Protein AF-0000000084374862 (afdb_homodimer)

Sequence (402 aa):
MEFCEVDLDEFCYKQFDRTKKSCSYIPYDKDEFLDKVNELIRKKKIKVVPGYAGFCKHIFVENFTEATVETIEINNKNRQLIQTDYISRKDNELPVLIRWISKKDVKDIMKAKYLDLILYSREQIEKENRETKTVPNKKSDCLYSIICIKPQDVDYELPMTPITMLRNTLISEGGSGINLNRDKYLESVKYWRHHVSIIDSMEFCEVDLDEFCYKQFDRTKKSCSYIPYDKDEFLDKVNELIRKKKIKVVPGYAGFCKHIFVENFTEATVETIEINNKNRQLIQTDYISRKDNELPVLIRWISKKDVKDIMKAKYLDLILYSREQIEKENRETKTVPNKKSDCLYSIICIKPQDVDYELPMTPITMLRNTLISEGGSGINLNRDKYLESVKYWRHHVSIIDS

Nearest PDB structures (foldseek):
  2pd0-assembly2_B  TM=9.349E-01  e=2.438E-23  Cryptosporidium parvum
  2pd0-assembly2_D  TM=9.276E-01  e=5.074E-23  Cryptosporidium parvum
  4fbd-assembly1_B  TM=7.693E-01  e=5.701E-20  Toxoplasma gondii
  4fbd-assembly1_A  TM=6.769E-01  e=9.698E-21  Toxoplasma gondii
  2pd0-assembly2_B  TM=9.347E-01  e=4.847E-23  Cryptosporidium parvum

Organism: NCBI:txid208452

pLDDT: mean 94.21, std 5.05, range [64.62, 98.62]

InterPro domains:
  IPR021610 Protein of unknown function DUF3228 [PF11539] (7-198)
  IPR021610 Protein of unknown function DUF3228 [PTHR38666] (2-198)

Secondary structure (DSSP, 8-state):
---S--EE-GGGGGGG-TT--SS----S-HHHHHHHHHHHHHTT--EEEE-SSTTEEEEEEE--S-PBPSEEE--TTTGGG-EEEEE-SSTTSPPEEEEEEEGGGSTTPPBPSEEEEEEEEHHHHHHHHHHHT---SS---SSEEEEEEEEESSSSPPPPPHHHHHHHT-GGGTS--PPP-HHHHHHHHHHHTSEEEEE--/---S--EE-GGGGGGG-TT--SS----S-HHHHHHHHHHHHHTT--EEEE-SSTTEEEEEEE--S-PBPSEEE--TTTGGG-EEEEE-SSTTSPPEEEEEEEGGGSTTPPBPSEEEEEEEEHHHHHHHHHHHT---SS---SSEEEEEEEEESSSSPPPPPHHHHHHHT-GGGTS--PPP-HHHHHHHHHHHTSEEEEE--

Radius of gyration: 23.87 Å; Cα contacts (8 Å, |Δi|>4): 761; chains: 2; bounding box: 44×72×42 Å

Structure (mmCIF, N/CA/C/O backbone):
data_AF-0000000084374862-model_v1
#
loop_
_entity.id
_entity.type
_entity.pdbx_description
1 polymer 'Uncharacterized protein'
#
loop_
_atom_site.group_PDB
_atom_site.id
_atom_site.type_symbol
_atom_site.label_atom_id
_atom_site.label_alt_id
_atom_site.label_comp_id
_atom_site.label_asym_id
_atom_site.label_entity_id
_atom_site.label_seq_id
_atom_site.pdbx_PDB_ins_code
_atom_site.Cartn_x
_atom_site.Cartn_y
_atom_site.Cartn_z
_atom_site.occupancy
_atom_site.B_iso_or_equiv
_atom_site.auth_seq_id
_atom_site.auth_comp_id
_atom_site.auth_asym_id
_atom_site.auth_atom_id
_atom_site.pdbx_PDB_model_num
ATOM 1 N N . MET A 1 1 ? 12.406 29.297 18.453 1 64.94 1 MET A N 1
ATOM 2 C CA . MET A 1 1 ? 11.891 28.938 17.141 1 64.94 1 MET A CA 1
ATOM 3 C C . MET A 1 1 ? 12.742 29.562 16.047 1 64.94 1 MET A C 1
ATOM 5 O O . MET A 1 1 ? 13.07 30.75 16.109 1 64.94 1 MET A O 1
ATOM 9 N N . GLU A 1 2 ? 13.219 28.578 14.984 1 76.88 2 GLU A N 1
ATOM 10 C CA . GLU A 1 2 ? 14.234 29.016 14.031 1 76.88 2 GLU A CA 1
ATOM 11 C C . GLU A 1 2 ? 13.609 29.781 12.875 1 76.88 2 GLU A C 1
ATOM 13 O O . GLU A 1 2 ? 14.32 30.297 12.008 1 76.88 2 GLU A O 1
ATOM 18 N N . PHE A 1 3 ? 12.25 29.891 12.898 1 82.94 3 PHE A N 1
ATOM 19 C CA . PHE A 1 3 ? 11.617 30.625 11.805 1 82.94 3 PHE A CA 1
ATOM 20 C C . PHE A 1 3 ? 10.555 31.578 12.344 1 82.94 3 PHE A C 1
ATOM 22 O O . PHE A 1 3 ? 9.938 31.312 13.375 1 82.94 3 PHE A O 1
ATOM 29 N N . CYS A 1 4 ? 10.32 32.75 11.578 1 89.81 4 CYS A N 1
ATOM 30 C CA . CYS A 1 4 ? 9.375 33.781 12.016 1 89.81 4 CYS A CA 1
ATOM 31 C C . CYS A 1 4 ? 8.117 33.75 11.156 1 89.81 4 CYS A C 1
ATOM 33 O O . CYS A 1 4 ? 7.121 34.406 11.5 1 89.81 4 CYS A O 1
ATOM 35 N N . GLU A 1 5 ? 8.203 33.062 10.117 1 95.62 5 GLU A N 1
ATOM 36 C CA . GLU A 1 5 ? 7.074 32.906 9.211 1 95.62 5 GLU A CA 1
ATOM 37 C C . GLU A 1 5 ? 7.195 31.641 8.383 1 95.62 5 GLU A C 1
ATOM 39 O O . GLU A 1 5 ? 8.289 31.078 8.25 1 95.62 5 GLU A O 1
ATOM 44 N N . VAL A 1 6 ? 6.094 31.234 7.898 1 97.81 6 VAL A N 1
ATOM 45 C CA . VAL A 1 6 ? 6.062 30.094 7.004 1 97.81 6 VAL A CA 1
ATOM 46 C C . VAL A 1 6 ? 5.258 30.422 5.75 1 97.81 6 VAL A C 1
ATOM 48 O O . VAL A 1 6 ? 4.543 31.438 5.719 1 97.81 6 VAL A O 1
ATOM 51 N N . ASP A 1 7 ? 5.449 29.656 4.762 1 97 7 ASP A N 1
ATOM 52 C CA . ASP A 1 7 ? 4.609 29.75 3.572 1 97 7 ASP A CA 1
ATOM 53 C C . ASP A 1 7 ? 3.85 28.438 3.34 1 97 7 ASP A C 1
ATOM 55 O O . ASP A 1 7 ? 3.945 27.516 4.141 1 97 7 ASP A O 1
ATOM 59 N N . LEU A 1 8 ? 2.996 28.469 2.361 1 96.94 8 LEU A N 1
ATOM 60 C CA . LEU A 1 8 ? 2.193 27.328 1.971 1 96.94 8 LEU A CA 1
ATOM 61 C C . LEU A 1 8 ? 2.697 26.719 0.661 1 96.94 8 LEU A C 1
ATOM 63 O O . LEU A 1 8 ? 2.705 27.406 -0.371 1 96.94 8 LEU A O 1
ATOM 67 N N . ASP A 1 9 ? 3.145 25.453 0.748 1 96.31 9 ASP A N 1
ATOM 68 C CA . ASP A 1 9 ? 3.602 24.797 -0.466 1 96.31 9 ASP A CA 1
ATOM 69 C C . ASP A 1 9 ? 2.43 24.453 -1.384 1 96.31 9 ASP A C 1
ATOM 71 O O . ASP A 1 9 ? 1.33 24.156 -0.912 1 96.31 9 ASP A O 1
ATOM 75 N N . GLU A 1 10 ? 2.697 24.375 -2.658 1 93.44 10 GLU A N 1
ATOM 76 C CA . GLU A 1 10 ? 1.657 24.109 -3.645 1 93.44 10 GLU A CA 1
ATOM 77 C C . GLU A 1 10 ? 1.028 22.734 -3.414 1 93.44 10 GLU A C 1
ATOM 79 O O . GLU A 1 10 ? -0.148 22.516 -3.719 1 93.44 10 GLU A O 1
ATOM 84 N N . PHE A 1 11 ? 1.778 21.828 -2.912 1 92.12 11 PHE A N 1
ATOM 85 C CA . PHE A 1 11 ? 1.28 20.5 -2.596 1 92.12 11 PHE A CA 1
ATOM 86 C C . PHE A 1 11 ? 0.091 20.578 -1.646 1 92.12 11 PHE A C 1
ATOM 88 O O . PHE A 1 11 ? -0.811 19.734 -1.702 1 92.12 11 PHE A O 1
ATOM 95 N N . CYS A 1 12 ? 0.037 21.578 -0.885 1 94.62 12 CYS A N 1
ATOM 96 C CA . CYS A 1 12 ? -0.975 21.734 0.154 1 94.62 12 CYS A CA 1
ATOM 97 C C . CYS A 1 12 ? -2.223 22.406 -0.397 1 94.62 12 CYS A C 1
ATOM 99 O O . CYS A 1 12 ? -3.275 22.406 0.246 1 94.62 12 CYS A O 1
ATOM 101 N N . TYR A 1 13 ? -2.146 22.953 -1.588 1 94.38 13 TYR A N 1
ATOM 102 C CA . TYR A 1 13 ? -3.244 23.75 -2.133 1 94.38 13 TYR A CA 1
ATOM 103 C C . TYR A 1 13 ? -4.492 22.891 -2.314 1 94.38 13 TYR A C 1
ATOM 105 O O . TYR A 1 13 ? -5.617 23.391 -2.182 1 94.38 13 TYR A O 1
ATOM 113 N N . LYS A 1 14 ? -4.25 21.656 -2.559 1 92.19 14 LYS A N 1
ATOM 114 C CA . LYS A 1 14 ? -5.363 20.75 -2.832 1 92.19 14 LYS A CA 1
ATOM 115 C C . LYS A 1 14 ? -6.297 20.656 -1.629 1 92.19 14 LYS A C 1
ATOM 117 O O . LYS A 1 14 ? -7.496 20.422 -1.785 1 92.19 14 LYS A O 1
ATOM 122 N N . GLN A 1 15 ? -5.828 20.906 -0.464 1 94.62 15 GLN A N 1
ATOM 123 C CA . GLN A 1 15 ? -6.648 20.797 0.737 1 94.62 15 GLN A CA 1
ATOM 124 C C . GLN A 1 15 ? -7.617 21.969 0.853 1 94.62 15 GLN A C 1
ATOM 126 O O . GLN A 1 15 ? -8.547 21.938 1.665 1 94.62 15 GLN A O 1
ATOM 131 N N . PHE A 1 16 ? -7.445 22.969 0.039 1 95.69 16 PHE A N 1
ATOM 132 C CA . PHE A 1 16 ? -8.328 24.141 0.059 1 95.69 16 PHE A CA 1
ATOM 133 C C . PHE A 1 16 ? -9.258 24.125 -1.144 1 95.69 16 PHE A C 1
ATOM 135 O O . PHE A 1 16 ? -9.93 25.125 -1.424 1 95.69 16 PHE A O 1
ATOM 142 N N . ASP A 1 17 ? -9.242 23.047 -1.861 1 91.81 17 ASP A N 1
ATOM 143 C CA . ASP A 1 17 ? -10.102 22.828 -3.018 1 91.81 17 ASP A CA 1
ATOM 144 C C . ASP A 1 17 ? -11.102 21.703 -2.74 1 91.81 17 ASP A C 1
ATOM 146 O O . ASP A 1 17 ? -10.742 20.531 -2.734 1 91.81 17 ASP A O 1
ATOM 150 N N . ARG A 1 18 ? -12.305 22 -2.674 1 85.81 18 ARG A N 1
ATOM 151 C CA . ARG A 1 18 ? -13.352 21.062 -2.277 1 85.81 18 ARG A CA 1
ATOM 152 C C . ARG A 1 18 ? -13.555 19.984 -3.34 1 85.81 18 ARG A C 1
ATOM 154 O O . ARG A 1 18 ? -14.117 18.922 -3.057 1 85.81 18 ARG A O 1
ATOM 161 N N . THR A 1 19 ? -13.109 20.234 -4.496 1 83.25 19 THR A N 1
ATOM 162 C CA . THR A 1 19 ? -13.344 19.312 -5.602 1 83.25 19 THR A CA 1
ATOM 163 C C . THR A 1 19 ? -12.328 18.172 -5.578 1 83.25 19 THR A C 1
ATOM 165 O O . THR A 1 19 ? -12.5 17.172 -6.273 1 83.25 19 THR A O 1
ATOM 168 N N . LYS A 1 20 ? -11.312 18.359 -4.762 1 79.75 20 LYS A N 1
ATOM 169 C CA . LYS A 1 20 ? -10.281 17.328 -4.688 1 79.75 20 LYS A CA 1
ATOM 170 C C . LYS A 1 20 ? -10.688 16.219 -3.719 1 79.75 20 LYS A C 1
ATOM 172 O O . LYS A 1 20 ? -10.945 16.484 -2.543 1 79.75 20 LYS A O 1
ATOM 177 N N . LYS A 1 21 ? -10.789 15.055 -4.176 1 74.38 21 LYS A N 1
ATOM 178 C CA . LYS A 1 21 ? -11.344 13.938 -3.422 1 74.38 21 LYS A CA 1
ATOM 179 C C . LYS A 1 21 ? -10.234 13.07 -2.828 1 74.38 21 LYS A C 1
ATOM 181 O O . LYS A 1 21 ? -10.492 11.977 -2.334 1 74.38 21 LYS A O 1
ATOM 186 N N . SER A 1 22 ? -9.047 13.5 -2.799 1 78.06 22 SER A N 1
ATOM 187 C CA . SER A 1 22 ? -7.934 12.656 -2.365 1 78.06 22 SER A CA 1
ATOM 188 C C . SER A 1 22 ? -7.418 13.086 -0.998 1 78.06 22 SER A C 1
ATOM 190 O O . SER A 1 22 ? -6.441 12.531 -0.494 1 78.06 22 SER A O 1
ATOM 192 N N . CYS A 1 23 ? -8.07 14.109 -0.415 1 82.81 23 CYS A N 1
ATOM 193 C CA . CYS A 1 23 ? -7.602 14.602 0.873 1 82.81 23 CYS A CA 1
ATOM 194 C C . CYS A 1 23 ? -8.727 15.289 1.638 1 82.81 23 CYS A C 1
ATOM 196 O O . CYS A 1 23 ? -9.805 15.508 1.094 1 82.81 23 CYS A O 1
ATOM 198 N N . SER A 1 24 ? -8.422 15.586 2.904 1 85.25 24 SER A N 1
ATOM 199 C CA . SER A 1 24 ? -9.367 16.328 3.729 1 85.25 24 SER A CA 1
ATOM 200 C C . SER A 1 24 ? -9.445 17.797 3.291 1 85.25 24 SER A C 1
ATOM 202 O O . SER A 1 24 ? -8.422 18.422 3 1 85.25 24 SER A O 1
ATOM 204 N N . TYR A 1 25 ? -10.609 18.25 3.295 1 92.12 25 TYR A N 1
ATOM 205 C CA . TYR A 1 25 ? -10.852 19.641 2.9 1 92.12 25 TYR A CA 1
ATOM 206 C C . TYR A 1 25 ? -10.742 20.578 4.102 1 92.12 25 TYR A C 1
ATOM 208 O O . TYR A 1 25 ? -11.297 20.281 5.168 1 92.12 25 TYR A O 1
ATOM 216 N N . ILE A 1 26 ? -10 21.641 3.928 1 95.69 26 ILE A N 1
ATOM 217 C CA . ILE A 1 26 ? -9.93 22.719 4.898 1 95.69 26 ILE A CA 1
ATOM 218 C C . ILE A 1 26 ? -10.844 23.875 4.461 1 95.69 26 ILE A C 1
ATOM 220 O O . ILE A 1 26 ? -10.523 24.609 3.525 1 95.69 26 ILE A O 1
ATOM 224 N N . PRO A 1 27 ? -12 23.969 5.184 1 95.31 27 PRO A N 1
ATOM 225 C CA . PRO A 1 27 ? -12.953 25 4.801 1 95.31 27 PRO A CA 1
ATOM 226 C C . PRO A 1 27 ? -12.5 26.406 5.219 1 95.31 27 PRO A C 1
ATOM 228 O O . PRO A 1 27 ? -13.086 27 6.129 1 95.31 27 PRO A O 1
ATOM 231 N N . TYR A 1 28 ? -11.539 26.922 4.523 1 97 28 TYR A N 1
ATOM 232 C CA . TYR A 1 28 ? -10.953 28.219 4.781 1 97 28 TYR A CA 1
ATOM 233 C C . TYR A 1 28 ? -10.266 28.766 3.533 1 97 28 TYR A C 1
ATOM 235 O O . TYR A 1 28 ? -9.852 28 2.664 1 97 28 TYR A O 1
ATOM 243 N N . ASP A 1 29 ? -10.281 30.062 3.391 1 97.25 29 ASP A N 1
ATOM 244 C CA . ASP A 1 29 ? -9.492 30.625 2.309 1 97.25 29 ASP A CA 1
ATOM 245 C C . ASP A 1 29 ? -8 30.375 2.527 1 97.25 29 ASP A C 1
ATOM 247 O O . ASP A 1 29 ? -7.484 30.594 3.629 1 97.25 29 ASP A O 1
ATOM 251 N N . LYS A 1 30 ? -7.305 29.984 1.504 1 96.5 30 LYS A N 1
ATOM 252 C CA . LYS A 1 30 ? -5.91 29.578 1.594 1 96.5 30 LYS A CA 1
ATOM 253 C C . LYS A 1 30 ? -5.027 30.719 2.084 1 96.5 30 LYS A C 1
ATOM 255 O O . LYS A 1 30 ? -4.156 30.516 2.934 1 96.5 30 LYS A O 1
ATOM 260 N N . ASP A 1 31 ? -5.172 31.922 1.526 1 97 31 ASP A N 1
ATOM 261 C CA . ASP A 1 31 ? -4.348 33.094 1.89 1 97 31 ASP A CA 1
ATOM 262 C C . ASP A 1 31 ? -4.664 33.562 3.307 1 97 31 ASP A C 1
ATOM 264 O O . ASP A 1 31 ? -3.754 33.875 4.074 1 97 31 ASP A O 1
ATOM 268 N N . GLU A 1 32 ? -5.93 33.594 3.617 1 98.25 32 GLU A N 1
ATOM 269 C CA . GLU A 1 32 ? -6.336 33.969 4.969 1 98.25 32 GLU A CA 1
ATOM 270 C C . GLU A 1 32 ? -5.812 32.969 6 1 98.25 32 GLU A C 1
ATOM 272 O O . GLU A 1 32 ? -5.465 33.375 7.117 1 98.25 32 GLU A O 1
ATOM 277 N N . PHE A 1 33 ? -5.855 31.703 5.602 1 98.56 33 PHE A N 1
ATOM 278 C CA . PHE A 1 33 ? -5.32 30.656 6.469 1 98.56 33 PHE A CA 1
ATOM 279 C C . PHE A 1 33 ? -3.861 30.922 6.809 1 98.56 33 PHE A C 1
ATOM 281 O O . PHE A 1 33 ? -3.479 30.922 7.98 1 98.56 33 PHE A O 1
ATOM 288 N N . LEU A 1 34 ? -3.094 31.172 5.766 1 98.06 34 LEU A N 1
ATOM 289 C CA . LEU A 1 34 ? -1.668 31.438 5.941 1 98.06 34 LEU A CA 1
ATOM 290 C C . LEU A 1 34 ? -1.436 32.656 6.797 1 98.06 34 LEU A C 1
ATOM 292 O O . LEU A 1 34 ? -0.56 32.688 7.664 1 98.06 34 LEU A O 1
ATOM 296 N N . ASP A 1 35 ? -2.18 33.688 6.582 1 98.12 35 ASP A N 1
ATOM 297 C CA . ASP A 1 35 ? -2.078 34.906 7.379 1 98.12 35 ASP A CA 1
ATOM 298 C C . ASP A 1 35 ? -2.33 34.625 8.859 1 98.12 35 ASP A C 1
ATOM 300 O O . ASP A 1 35 ? -1.593 35.125 9.719 1 98.12 35 ASP A O 1
ATOM 304 N N . LYS A 1 36 ? -3.363 33.875 9.078 1 98.38 36 LYS A N 1
ATOM 305 C CA . LYS A 1 36 ? -3.717 33.5 10.445 1 98.38 36 LYS A CA 1
ATOM 306 C C . LYS A 1 36 ? -2.607 32.688 11.109 1 98.38 36 LYS A C 1
ATOM 308 O O . LYS A 1 36 ? -2.258 32.938 12.266 1 98.38 36 LYS A O 1
ATOM 313 N N . VAL A 1 37 ? -2.074 31.719 10.367 1 98.38 37 VAL A N 1
ATOM 314 C CA . VAL A 1 37 ? -0.989 30.906 10.898 1 98.38 37 VAL A CA 1
ATOM 315 C C . VAL A 1 37 ? 0.201 31.781 11.258 1 98.38 37 VAL A C 1
ATOM 317 O O . VAL A 1 37 ? 0.756 31.672 12.352 1 98.38 37 VAL A O 1
ATOM 320 N N . ASN A 1 38 ? 0.582 32.688 10.406 1 98.19 38 ASN A N 1
ATOM 321 C CA . ASN A 1 38 ? 1.73 33.531 10.648 1 98.19 38 ASN A CA 1
ATOM 322 C C . ASN A 1 38 ? 1.463 34.531 11.789 1 98.19 38 ASN A C 1
ATOM 324 O O . ASN A 1 38 ? 2.377 34.875 12.531 1 98.19 38 ASN A O 1
ATOM 328 N N . GLU A 1 39 ? 0.253 34.969 11.906 1 98.12 39 GLU A N 1
ATOM 329 C CA . GLU A 1 39 ? -0.117 35.75 13.07 1 98.12 39 GLU A CA 1
ATOM 330 C C . GLU A 1 39 ? 0.112 35 14.367 1 98.12 39 GLU A C 1
ATOM 332 O O . GLU A 1 39 ? 0.687 35.531 15.32 1 98.12 39 GLU A O 1
ATOM 337 N N . LEU A 1 40 ? -0.341 33.75 14.359 1 97.75 40 LEU A N 1
ATOM 338 C CA . LEU A 1 40 ? -0.161 32.906 15.539 1 97.75 40 LEU A CA 1
ATOM 339 C C . LEU A 1 40 ? 1.32 32.719 15.836 1 97.75 40 LEU A C 1
ATOM 341 O O . LEU A 1 40 ? 1.725 32.656 17 1 97.75 40 LEU A O 1
ATOM 345 N N . ILE A 1 41 ? 2.082 32.531 14.781 1 96.94 41 ILE A N 1
ATOM 346 C CA . ILE A 1 41 ? 3.525 32.375 14.938 1 96.94 41 ILE A CA 1
ATOM 347 C C . ILE A 1 41 ? 4.102 33.625 15.594 1 96.94 41 ILE A C 1
ATOM 349 O O . ILE A 1 41 ? 4.852 33.562 16.562 1 96.94 41 ILE A O 1
ATOM 353 N N . ARG A 1 42 ? 3.746 34.812 15.109 1 96.19 42 ARG A N 1
ATOM 354 C CA . ARG A 1 42 ? 4.254 36.094 15.633 1 96.19 42 ARG A CA 1
ATOM 355 C C . ARG A 1 42 ? 3.865 36.25 17.094 1 96.19 42 ARG A C 1
ATOM 357 O O . ARG A 1 42 ? 4.637 36.812 17.891 1 96.19 42 ARG A O 1
ATOM 364 N N . LYS A 1 43 ? 2.748 35.781 17.422 1 95.94 43 LYS A N 1
ATOM 365 C CA . LYS A 1 43 ? 2.232 35.938 18.781 1 95.94 43 LYS A CA 1
ATOM 366 C C . LYS A 1 43 ? 2.738 34.812 19.688 1 95.94 43 LYS A C 1
ATOM 368 O O . LYS A 1 43 ? 2.381 34.75 20.875 1 95.94 43 LYS A O 1
ATOM 373 N N . LYS A 1 44 ? 3.479 33.875 19.156 1 93.69 44 LYS A N 1
ATOM 374 C CA . LYS A 1 44 ? 4.051 32.75 19.891 1 93.69 44 LYS A CA 1
ATOM 375 C C . LYS A 1 44 ? 2.957 31.859 20.484 1 93.69 44 LYS A C 1
ATOM 377 O O . LYS A 1 44 ? 3.076 31.391 21.609 1 93.69 44 LYS A O 1
ATOM 382 N N . LYS A 1 45 ? 1.887 31.734 19.75 1 94.12 45 LYS A N 1
ATOM 383 C CA . LYS A 1 45 ? 0.76 30.906 20.156 1 94.12 45 LYS A CA 1
ATOM 384 C C . LYS A 1 45 ? 0.744 29.594 19.375 1 94.12 45 LYS A C 1
ATOM 386 O O . LYS A 1 45 ? -0.306 29.172 18.891 1 94.12 45 LYS A O 1
ATOM 391 N N . ILE A 1 46 ? 1.939 29.047 19.125 1 95.44 46 ILE A N 1
ATOM 392 C CA . ILE A 1 46 ? 2.082 27.766 18.422 1 95.44 46 ILE A CA 1
ATOM 393 C C . ILE A 1 46 ? 2.965 26.828 19.234 1 95.44 46 ILE A C 1
ATOM 395 O O . ILE A 1 46 ? 3.74 27.266 20.078 1 95.44 46 ILE A O 1
ATOM 399 N N . LYS A 1 47 ? 2.812 25.609 19.016 1 96.06 47 LYS A N 1
ATOM 400 C CA . LYS A 1 47 ? 3.697 24.547 19.5 1 96.06 47 LYS A CA 1
ATOM 401 C C . LYS A 1 47 ? 4.461 23.906 18.344 1 96.06 47 LYS A C 1
ATOM 403 O O . LYS A 1 47 ? 3.852 23.359 17.422 1 96.06 47 LYS A O 1
ATOM 408 N N . VAL A 1 48 ? 5.797 24 18.391 1 96.56 48 VAL A N 1
ATOM 409 C CA . VAL A 1 48 ? 6.633 23.422 17.328 1 96.56 48 VAL A CA 1
ATOM 410 C C . VAL A 1 48 ? 7.332 22.172 17.859 1 96.56 48 VAL A C 1
ATOM 412 O O . VAL A 1 48 ? 7.934 22.188 18.938 1 96.56 48 VAL A O 1
ATOM 415 N N . VAL A 1 49 ? 7.215 21.109 17.156 1 97.19 49 VAL A N 1
ATOM 416 C CA . VAL A 1 49 ? 7.883 19.875 17.547 1 97.19 49 VAL A CA 1
ATOM 417 C C . VAL A 1 49 ? 8.594 19.281 16.328 1 97.19 49 VAL A C 1
ATOM 419 O O . VAL A 1 49 ? 8.172 19.484 15.188 1 97.19 49 VAL A O 1
ATOM 422 N N . PRO A 1 50 ? 9.711 18.578 16.609 1 97.06 50 PRO A N 1
ATOM 423 C CA . PRO A 1 50 ? 10.375 17.891 15.492 1 97.06 50 PRO A CA 1
ATOM 424 C C . PRO A 1 50 ? 9.508 16.781 14.883 1 97.06 50 PRO A C 1
ATOM 426 O O . PRO A 1 50 ? 8.734 16.141 15.594 1 97.06 50 PRO A O 1
ATOM 429 N N . GLY A 1 51 ? 9.672 16.578 13.539 1 96.5 51 GLY A N 1
ATOM 430 C CA . GLY A 1 51 ? 8.961 15.523 12.844 1 96.5 51 GLY A CA 1
ATOM 431 C C . GLY A 1 51 ? 9.773 14.25 12.703 1 96.5 51 GLY A C 1
ATOM 432 O O . GLY A 1 51 ? 10.656 13.977 13.516 1 96.5 51 GLY A O 1
ATOM 433 N N . TYR A 1 52 ? 9.391 13.438 11.758 1 94.62 52 TYR A N 1
ATOM 434 C CA . TYR A 1 52 ? 9.945 12.102 11.602 1 94.62 52 TYR A CA 1
ATOM 435 C C . TYR A 1 52 ? 11.352 12.156 11.016 1 94.62 52 TYR A C 1
ATOM 437 O O . TYR A 1 52 ? 12.07 11.156 11.016 1 94.62 52 TYR A O 1
ATOM 445 N N . ALA A 1 53 ? 11.742 13.32 10.523 1 95.56 53 ALA A N 1
ATOM 446 C CA . ALA A 1 53 ? 13.062 13.562 9.945 1 95.56 53 ALA A CA 1
ATOM 447 C C . ALA A 1 53 ? 13.555 14.969 10.273 1 95.56 53 ALA A C 1
ATOM 449 O O . ALA A 1 53 ? 12.766 15.836 10.648 1 95.56 53 ALA A O 1
ATOM 450 N N . GLY A 1 54 ? 14.828 15.266 10.062 1 95.62 54 GLY A N 1
ATOM 451 C CA . GLY A 1 54 ? 15.438 16.547 10.406 1 95.62 54 GLY A CA 1
ATOM 452 C C . GLY A 1 54 ? 14.812 17.703 9.664 1 95.62 54 GLY A C 1
ATOM 453 O O . GLY A 1 54 ? 14.703 18.812 10.219 1 95.62 54 GLY A O 1
ATOM 454 N N . PHE A 1 55 ? 14.383 17.453 8.484 1 97.88 55 PHE A N 1
ATOM 455 C CA . PHE A 1 55 ? 13.836 18.516 7.656 1 97.88 55 PHE A CA 1
ATOM 456 C C . PHE A 1 55 ? 12.367 18.766 7.977 1 97.88 55 PHE A C 1
ATOM 458 O O . PHE A 1 55 ? 11.773 19.734 7.5 1 97.88 55 PHE A O 1
ATOM 465 N N . CYS A 1 56 ? 11.75 17.906 8.742 1 97.81 56 CYS A N 1
ATOM 466 C CA . CYS A 1 56 ? 10.32 17.938 9 1 97.81 56 CYS A CA 1
ATOM 467 C C . CYS A 1 56 ? 10.023 18.516 10.375 1 97.81 56 CYS A C 1
ATOM 469 O O . CYS A 1 56 ? 10.672 18.172 11.359 1 97.81 56 CYS A O 1
ATOM 471 N N . LYS A 1 57 ? 9.047 19.422 10.43 1 98 57 LYS A N 1
ATOM 472 C CA . LYS A 1 57 ? 8.531 19.984 11.68 1 98 57 LYS A CA 1
ATOM 473 C C . LYS A 1 57 ? 7.004 19.938 11.703 1 98 57 LYS A C 1
ATOM 475 O O . LYS A 1 57 ? 6.359 19.875 10.656 1 98 57 LYS A O 1
ATOM 480 N N . HIS A 1 58 ? 6.477 19.938 12.891 1 98.38 58 HIS A N 1
ATOM 481 C CA . HIS A 1 58 ? 5.043 20.094 13.109 1 98.38 58 HIS A CA 1
ATOM 482 C C . HIS A 1 58 ? 4.742 21.359 13.891 1 98.38 58 HIS A C 1
ATOM 484 O O . HIS A 1 58 ? 5.438 21.688 14.859 1 98.38 58 HIS A O 1
ATOM 490 N N . ILE A 1 59 ? 3.762 22.094 13.461 1 98.25 59 ILE A N 1
ATOM 491 C CA . ILE A 1 59 ? 3.148 23.141 14.266 1 98.25 59 ILE A CA 1
ATOM 492 C C . ILE A 1 59 ? 1.734 22.734 14.664 1 98.25 59 ILE A C 1
ATOM 494 O O . ILE A 1 59 ? 0.921 22.375 13.812 1 98.25 59 ILE A O 1
ATOM 498 N N . PHE A 1 60 ?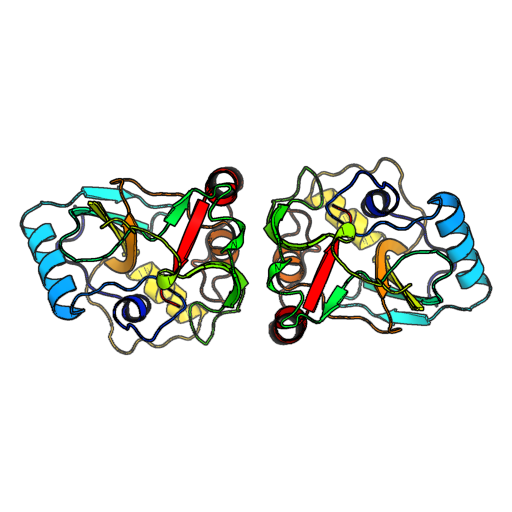 1.528 22.766 15.953 1 98.5 60 PHE A N 1
ATOM 499 C CA . PHE A 1 60 ? 0.17 22.547 16.438 1 98.5 60 PHE A CA 1
ATOM 500 C C . PHE A 1 60 ? -0.487 23.859 16.828 1 98.5 60 PHE A C 1
ATOM 502 O O . PHE A 1 60 ? 0.093 24.641 17.578 1 98.5 60 PHE A O 1
ATOM 509 N N . VAL A 1 61 ? -1.651 24.078 16.297 1 98.38 61 VAL A N 1
ATOM 510 C CA . VAL A 1 61 ? -2.459 25.234 16.672 1 98.38 61 VAL A CA 1
ATOM 511 C C . VAL A 1 61 ? -3.887 24.797 16.984 1 98.38 61 VAL A C 1
ATOM 513 O O . VAL A 1 61 ? -4.332 23.734 16.516 1 98.38 61 VAL A O 1
ATOM 516 N N . GLU A 1 62 ? -4.559 25.609 17.781 1 98.31 62 GLU A N 1
ATOM 517 C CA . GLU A 1 62 ? -5.992 25.375 17.938 1 98.31 62 GLU A CA 1
ATOM 518 C C . GLU A 1 62 ? -6.723 25.578 16.609 1 98.31 62 GLU A C 1
ATOM 520 O O . GLU A 1 62 ? -6.414 26.5 15.859 1 98.31 62 GLU A O 1
ATOM 525 N N . ASN A 1 63 ? -7.637 24.688 16.359 1 98.56 63 ASN A N 1
ATOM 526 C CA . ASN A 1 63 ? -8.367 24.75 15.102 1 98.56 63 ASN A CA 1
ATOM 527 C C . ASN A 1 63 ? -9.211 26.016 15.008 1 98.56 63 ASN A C 1
ATOM 529 O O . ASN A 1 63 ? -10.219 26.156 15.703 1 98.56 63 ASN A O 1
ATOM 533 N N . PHE A 1 64 ? -8.852 26.906 14.109 1 98.56 64 PHE A N 1
ATOM 534 C CA . PHE A 1 64 ? -9.586 28.141 13.914 1 98.56 64 PHE A CA 1
ATOM 535 C C . PHE A 1 64 ? -10.469 28.062 12.672 1 98.56 64 PHE A C 1
ATOM 537 O O . PHE A 1 64 ? -11.039 29.078 12.242 1 98.56 64 PHE A O 1
ATOM 544 N N . THR A 1 65 ? -10.562 26.938 12.039 1 98.19 65 THR A N 1
ATOM 545 C CA . THR A 1 65 ? -11.406 26.656 10.883 1 98.19 65 THR A CA 1
ATOM 546 C C . THR A 1 65 ? -12.586 25.766 11.273 1 98.19 65 THR A C 1
ATOM 548 O O . THR A 1 65 ? -12.773 25.469 12.453 1 98.19 65 THR A O 1
ATOM 551 N N . GLU A 1 66 ? -13.367 25.344 10.25 1 96.5 66 GLU A N 1
ATOM 552 C CA . GLU A 1 66 ? -14.461 24.406 10.477 1 96.5 66 GLU A CA 1
ATOM 553 C C . GLU A 1 66 ? -14.07 22.984 10.094 1 96.5 66 GLU A C 1
ATOM 555 O O . GLU A 1 66 ? -14.93 22.125 9.898 1 96.5 66 GLU A O 1
ATOM 560 N N . ALA A 1 67 ? -12.711 22.781 10 1 96.81 67 ALA A N 1
ATOM 561 C CA . ALA A 1 67 ? -12.234 21.453 9.594 1 96.81 67 ALA A CA 1
ATOM 562 C C . ALA A 1 67 ? -12.633 20.391 10.609 1 96.81 67 ALA A C 1
ATOM 564 O O . ALA A 1 67 ? -12.578 20.625 11.82 1 96.81 67 ALA A O 1
ATOM 565 N N . THR A 1 68 ? -13.07 19.281 10.117 1 96.12 68 THR A N 1
ATOM 566 C CA . THR A 1 68 ? -13.43 18.156 10.953 1 96.12 68 THR A CA 1
ATOM 567 C C . THR A 1 68 ? -12.289 17.141 11.008 1 96.12 68 THR A C 1
ATOM 569 O O . THR A 1 68 ? -11.367 17.188 10.188 1 96.12 68 THR A O 1
ATOM 572 N N . VAL A 1 69 ? -12.391 16.266 12.023 1 96.25 69 VAL A N 1
ATOM 573 C CA . VAL A 1 69 ? -11.367 15.234 12.172 1 96.25 69 VAL A CA 1
ATOM 574 C C . VAL A 1 69 ? -11.258 14.43 10.883 1 96.25 69 VAL A C 1
ATOM 576 O O . VAL A 1 69 ? -12.258 14.188 10.203 1 96.25 69 VAL A O 1
ATOM 579 N N . GLU A 1 70 ? -10.07 14.023 10.594 1 94.81 70 GLU A N 1
ATOM 580 C CA . GLU A 1 70 ? -9.852 13.336 9.32 1 94.81 70 GLU A CA 1
ATOM 581 C C . GLU A 1 70 ? -9.695 11.836 9.523 1 94.81 70 GLU A C 1
ATOM 583 O O . GLU A 1 70 ? -9.391 11.102 8.586 1 94.81 70 GLU A O 1
ATOM 588 N N . THR A 1 71 ? -9.781 11.383 10.734 1 95.75 71 THR A N 1
ATOM 589 C CA . THR A 1 71 ? -9.625 9.969 11.07 1 95.75 71 THR A CA 1
ATOM 590 C C . THR A 1 71 ? -10.641 9.555 12.133 1 95.75 71 THR A C 1
ATOM 592 O O . THR A 1 71 ? -10.938 10.32 13.055 1 95.75 71 THR A O 1
ATOM 595 N N . ILE A 1 72 ? -11.156 8.422 12.016 1 95.44 72 ILE A N 1
ATOM 596 C CA . ILE A 1 72 ? -12.062 7.879 13.023 1 95.44 72 ILE A CA 1
ATOM 597 C C . ILE A 1 72 ? -11.672 6.434 13.344 1 95.44 72 ILE A C 1
ATOM 599 O O . ILE A 1 72 ? -11.008 5.773 12.547 1 95.44 72 ILE A O 1
ATOM 603 N N . GLU A 1 73 ? -11.992 5.98 14.523 1 96.25 73 GLU A N 1
ATOM 604 C CA . GLU A 1 73 ? -11.789 4.582 14.891 1 96.25 73 GLU A CA 1
ATOM 605 C C . GLU A 1 73 ? -12.734 3.664 14.125 1 96.25 73 GLU A C 1
ATOM 607 O O . GLU A 1 73 ? -13.898 3.994 13.93 1 96.25 73 GLU A O 1
ATOM 612 N N . ILE A 1 74 ? -12.203 2.574 13.711 1 97.06 74 ILE A N 1
ATOM 613 C CA . ILE A 1 74 ? -13.023 1.565 13.047 1 97.06 74 ILE A CA 1
ATOM 614 C C . ILE A 1 74 ? -13.82 0.784 14.094 1 97.06 74 ILE A C 1
ATOM 616 O O . ILE A 1 74 ? -13.281 0.389 15.125 1 97.06 74 ILE A O 1
ATOM 620 N N . ASN A 1 75 ? -15.047 0.615 13.859 1 94.75 75 ASN A N 1
ATOM 621 C CA . ASN A 1 75 ? -15.922 -0.193 14.703 1 94.75 75 ASN A CA 1
ATOM 622 C C . ASN A 1 75 ? -16.953 -0.959 13.883 1 94.75 75 ASN A C 1
ATOM 624 O O . ASN A 1 75 ? -16.922 -0.909 12.648 1 94.75 75 ASN A O 1
ATOM 628 N N . ASN A 1 76 ? -17.797 -1.681 14.531 1 92.44 76 ASN A N 1
ATOM 629 C CA . ASN A 1 76 ? -18.75 -2.553 13.852 1 92.44 76 ASN A CA 1
ATOM 630 C C . ASN A 1 76 ? -19.766 -1.75 13.047 1 92.44 76 ASN A C 1
ATOM 632 O O . ASN A 1 76 ? -20.328 -2.252 12.07 1 92.44 76 ASN A O 1
ATOM 636 N N . LYS A 1 77 ? -20 -0.535 13.375 1 91.62 77 LYS A N 1
ATOM 637 C CA . LYS A 1 77 ? -21.031 0.284 12.742 1 91.62 77 LYS A CA 1
ATOM 638 C C . LYS A 1 77 ? -20.516 0.932 11.461 1 91.62 77 LYS A C 1
ATOM 640 O O . LYS A 1 77 ? -21.281 1.265 10.57 1 91.62 77 LYS A O 1
ATOM 645 N N . ASN A 1 78 ? -19.141 1.091 11.398 1 94.62 78 ASN A N 1
ATOM 646 C CA . ASN A 1 78 ? -18.672 1.872 10.258 1 94.62 78 ASN A CA 1
ATOM 647 C C . ASN A 1 78 ? -17.75 1.053 9.359 1 94.62 78 ASN A C 1
ATOM 649 O O . ASN A 1 78 ? -17.422 1.474 8.25 1 94.62 78 ASN A O 1
ATOM 653 N N . ARG A 1 79 ? -17.438 -0.126 9.805 1 94.56 79 ARG A N 1
ATOM 654 C CA . ARG A 1 79 ? -16.547 -0.987 9.039 1 94.56 79 ARG A CA 1
ATOM 655 C C . ARG A 1 79 ? -17.078 -1.211 7.625 1 94.56 79 ARG A C 1
ATOM 657 O O . ARG A 1 79 ? -16.297 -1.257 6.668 1 94.56 79 ARG A O 1
ATOM 664 N N . GLN A 1 80 ? -18.359 -1.285 7.488 1 92.81 80 GLN A N 1
ATOM 665 C CA . GLN A 1 80 ? -19 -1.606 6.215 1 92.81 80 GLN A CA 1
ATOM 666 C C . GLN A 1 80 ? -19 -0.395 5.289 1 92.81 80 GLN A C 1
ATOM 668 O O . GLN A 1 80 ? -19.312 -0.519 4.102 1 92.81 80 GLN A O 1
ATOM 673 N N . LEU A 1 81 ? -18.672 0.771 5.82 1 95.38 81 LEU A N 1
ATOM 674 C CA . LEU A 1 81 ? -18.688 1.999 5.035 1 95.38 81 LEU A CA 1
ATOM 675 C C . LEU A 1 81 ? -17.344 2.254 4.379 1 95.38 81 LEU A C 1
ATOM 677 O O . LEU A 1 81 ? -17.203 3.174 3.568 1 95.38 81 LEU A O 1
ATOM 681 N N . ILE A 1 82 ? -16.359 1.427 4.727 1 96.75 82 ILE A N 1
ATOM 682 C CA . ILE A 1 82 ? -15 1.629 4.234 1 96.75 82 ILE A CA 1
ATOM 683 C C . ILE A 1 82 ? -14.953 1.372 2.73 1 96.75 82 ILE A C 1
ATOM 685 O O . ILE A 1 82 ? -15.453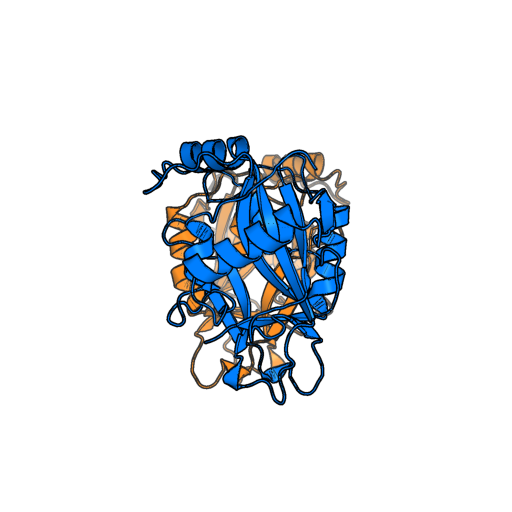 0.354 2.252 1 96.75 82 ILE A O 1
ATOM 689 N N . GLN A 1 83 ? -14.383 2.348 2.037 1 95.25 83 GLN A N 1
ATOM 690 C CA . GLN A 1 83 ? -14.148 2.26 0.599 1 95.25 83 GLN A CA 1
ATOM 691 C C . GLN A 1 83 ? -12.656 2.135 0.29 1 95.25 83 GLN A C 1
ATOM 693 O O . GLN A 1 83 ? -11.82 2.441 1.136 1 95.25 83 GLN A O 1
ATOM 698 N N . THR A 1 84 ? -12.406 1.598 -0.899 1 96.31 84 THR A N 1
ATOM 699 C CA . THR A 1 84 ? -11.016 1.458 -1.326 1 96.31 84 THR A CA 1
ATOM 700 C C . THR A 1 84 ? -10.867 1.847 -2.793 1 96.31 84 THR A C 1
ATOM 702 O O . THR A 1 84 ? -11.797 1.692 -3.584 1 96.31 84 THR A O 1
ATOM 705 N N . ASP A 1 85 ? -9.719 2.391 -3.104 1 95.56 85 ASP A N 1
ATOM 706 C CA . ASP A 1 85 ? -9.336 2.662 -4.484 1 95.56 85 ASP A CA 1
ATOM 707 C C . ASP A 1 85 ? -7.84 2.949 -4.59 1 95.56 85 ASP A C 1
ATOM 709 O O . ASP A 1 85 ? -7.145 3.043 -3.572 1 95.56 85 ASP A O 1
ATOM 713 N N . TYR A 1 86 ? -7.375 2.92 -5.777 1 96.88 86 TYR A N 1
ATOM 714 C CA . TYR A 1 86 ? -6.02 3.387 -6.055 1 96.88 86 TYR A CA 1
ATOM 715 C C . TYR A 1 86 ? -6.012 4.875 -6.379 1 96.88 86 TYR A C 1
ATOM 717 O O . TYR A 1 86 ? -6.562 5.297 -7.398 1 96.88 86 TYR A O 1
ATOM 725 N N . ILE A 1 87 ? -5.344 5.652 -5.5 1 93.56 87 ILE A N 1
ATOM 726 C CA . ILE A 1 87 ? -5.406 7.105 -5.613 1 93.56 87 ILE A CA 1
ATOM 727 C C . ILE A 1 87 ? -3.994 7.688 -5.562 1 93.56 87 ILE A C 1
ATOM 729 O O . ILE A 1 87 ? -3.154 7.23 -4.781 1 93.56 87 ILE A O 1
ATOM 733 N N . SER A 1 88 ? -3.707 8.664 -6.418 1 92.62 88 SER A N 1
ATOM 734 C CA . SER A 1 88 ? -2.477 9.445 -6.352 1 92.62 88 SER A CA 1
ATOM 735 C C . SER A 1 88 ? -2.674 10.727 -5.543 1 92.62 88 SER A C 1
ATOM 737 O O . SER A 1 88 ? -3.764 11.305 -5.543 1 92.62 88 SER A O 1
ATOM 739 N N . ARG A 1 89 ? -1.613 11.094 -4.836 1 86.81 89 ARG A N 1
ATOM 740 C CA . ARG A 1 89 ? -1.71 12.383 -4.156 1 86.81 89 ARG A CA 1
ATOM 741 C C . ARG A 1 89 ? -1.577 13.539 -5.148 1 86.81 89 ARG A C 1
ATOM 743 O O . ARG A 1 89 ? -2.221 14.578 -4.988 1 86.81 89 ARG A O 1
ATOM 750 N N . LYS A 1 90 ? -0.684 13.305 -6.113 1 84.56 90 LYS A N 1
ATOM 751 C CA . LYS A 1 90 ? -0.481 14.195 -7.25 1 84.56 90 LYS A CA 1
ATOM 752 C C . LYS A 1 90 ? -0.516 13.422 -8.562 1 84.56 90 LYS A C 1
ATOM 754 O O . LYS A 1 90 ? -0.313 12.211 -8.586 1 84.56 90 LYS A O 1
ATOM 759 N N . ASP A 1 91 ? -0.685 14.141 -9.672 1 81.38 91 ASP A N 1
ATOM 760 C CA . ASP A 1 91 ? -0.868 13.516 -10.977 1 81.38 91 ASP A CA 1
ATOM 761 C C . ASP A 1 91 ? 0.354 12.688 -11.359 1 81.38 91 ASP A C 1
ATOM 763 O O . ASP A 1 91 ? 0.222 11.633 -11.992 1 81.38 91 ASP A O 1
ATOM 767 N N . ASN A 1 92 ? 1.47 13.07 -10.945 1 84.88 92 ASN A N 1
ATOM 768 C CA . ASN A 1 92 ? 2.689 12.398 -11.383 1 84.88 92 ASN A CA 1
ATOM 769 C C . ASN A 1 92 ? 3.143 11.344 -10.375 1 84.88 92 ASN A C 1
ATOM 771 O O . ASN A 1 92 ? 4.172 10.695 -10.57 1 84.88 92 ASN A O 1
ATOM 775 N N . GLU A 1 93 ? 2.379 11.18 -9.359 1 90.5 93 GLU A N 1
ATOM 776 C CA . GLU A 1 93 ? 2.721 10.18 -8.359 1 90.5 93 GLU A CA 1
ATOM 777 C C . GLU A 1 93 ? 1.978 8.867 -8.617 1 90.5 93 GLU A C 1
ATOM 779 O O . GLU A 1 93 ? 0.875 8.875 -9.164 1 90.5 93 GLU A O 1
ATOM 784 N N . LEU A 1 94 ? 2.604 7.785 -8.211 1 94.81 94 LEU A N 1
ATOM 785 C CA . LEU A 1 94 ? 1.998 6.465 -8.359 1 94.81 94 LEU A CA 1
ATOM 786 C C . LEU A 1 94 ? 0.754 6.336 -7.488 1 94.81 94 LEU A C 1
ATOM 788 O O . LEU A 1 94 ? 0.766 6.734 -6.32 1 94.81 94 LEU A O 1
ATOM 792 N N . PRO A 1 95 ? -0.351 5.863 -8.141 1 96.38 95 PRO A N 1
ATOM 793 C CA . PRO A 1 95 ? -1.514 5.57 -7.297 1 96.38 95 PRO A CA 1
ATOM 794 C C . PRO A 1 95 ? -1.267 4.418 -6.332 1 96.38 95 PRO A C 1
ATOM 796 O O . PRO A 1 95 ? -0.591 3.445 -6.684 1 96.38 95 PRO A O 1
ATOM 799 N N . VAL A 1 96 ? -1.703 4.523 -5.141 1 96.81 96 VAL A N 1
ATOM 800 C CA . VAL A 1 96 ? -1.583 3.457 -4.152 1 96.81 96 VAL A CA 1
ATOM 801 C C . VAL A 1 96 ? -2.957 3.139 -3.564 1 96.81 96 VAL A C 1
ATOM 803 O O . VAL A 1 96 ? -3.867 3.969 -3.617 1 96.81 96 VAL A O 1
ATOM 806 N N . LEU A 1 97 ? -3.074 1.943 -3.072 1 97.69 97 LEU A N 1
ATOM 807 C CA . LEU A 1 97 ? -4.324 1.537 -2.441 1 97.69 97 LEU A CA 1
ATOM 808 C C . LEU A 1 97 ? -4.523 2.266 -1.116 1 97.69 97 LEU A C 1
ATOM 810 O O . LEU A 1 97 ? -3.652 2.23 -0.245 1 97.69 97 LEU A O 1
ATOM 814 N N . ILE A 1 98 ? -5.609 2.904 -1.021 1 96.38 98 ILE A N 1
ATOM 815 C CA . ILE A 1 98 ? -5.973 3.504 0.259 1 96.38 98 ILE A CA 1
ATOM 816 C C . ILE A 1 98 ? -7.395 3.102 0.634 1 96.38 98 ILE A C 1
ATOM 818 O O . ILE A 1 98 ? -8.133 2.561 -0.194 1 96.38 98 ILE A O 1
ATOM 822 N N . ARG A 1 99 ? -7.711 3.293 1.869 1 97.12 99 ARG A N 1
ATOM 823 C CA . ARG A 1 99 ? -9.078 3.105 2.34 1 97.12 99 ARG A CA 1
ATOM 824 C C . ARG A 1 99 ? -9.57 4.336 3.094 1 97.12 99 ARG A C 1
ATOM 826 O O . ARG A 1 99 ? -8.781 5.051 3.715 1 97.12 99 ARG A O 1
ATOM 833 N N . TRP A 1 100 ? -10.844 4.609 2.959 1 96.12 100 TRP A N 1
ATOM 834 C CA . TRP A 1 100 ? -11.438 5.766 3.621 1 96.12 100 TRP A CA 1
ATOM 835 C C . TRP A 1 100 ? -12.93 5.559 3.836 1 96.12 100 TRP A C 1
ATOM 837 O O . TRP A 1 100 ? -13.508 4.59 3.342 1 96.12 100 TRP A O 1
ATOM 847 N N . ILE A 1 101 ? -13.5 6.348 4.672 1 95.62 101 ILE A N 1
ATOM 848 C CA . ILE A 1 101 ? -14.945 6.531 4.762 1 95.62 101 ILE A CA 1
ATOM 849 C C . ILE A 1 101 ? -15.32 7.926 4.258 1 95.62 101 ILE A C 1
ATOM 851 O O . ILE A 1 101 ? -14.664 8.914 4.602 1 95.62 101 ILE A O 1
ATOM 855 N N . SER A 1 102 ? -16.281 7.953 3.404 1 93.81 102 SER A N 1
ATOM 856 C CA . SER A 1 102 ? -16.75 9.25 2.922 1 93.81 102 SER A CA 1
ATOM 857 C C . SER A 1 102 ? -17.344 10.078 4.055 1 93.81 102 SER A C 1
ATOM 859 O O . SER A 1 102 ? -18.141 9.578 4.848 1 93.81 102 SER A O 1
ATOM 861 N N . LYS A 1 103 ? -16.938 11.297 4.008 1 92.62 103 LYS A N 1
ATOM 862 C CA . LYS A 1 103 ? -17.422 12.195 5.055 1 92.62 103 LYS A CA 1
ATOM 863 C C . LYS A 1 103 ? -18.938 12.219 5.113 1 92.62 103 LYS A C 1
ATOM 865 O O . LYS A 1 103 ? -19.531 12.281 6.195 1 92.62 103 LYS A O 1
ATOM 870 N N . LYS A 1 104 ? -19.594 12.125 3.992 1 91.06 104 LYS A N 1
ATOM 871 C CA . LYS A 1 104 ? -21.047 12.188 3.908 1 91.06 104 LYS A CA 1
ATOM 872 C C . LYS A 1 104 ? -21.688 11 4.621 1 91.06 104 LYS A C 1
ATOM 874 O O . LYS A 1 104 ? -22.859 11.055 5 1 91.06 104 LYS A O 1
ATOM 879 N N . ASP A 1 105 ? -20.938 9.945 4.824 1 93.25 105 ASP A N 1
ATOM 880 C CA . ASP A 1 105 ? -21.484 8.719 5.402 1 93.25 105 ASP A CA 1
ATOM 881 C C . ASP A 1 105 ? -21.234 8.664 6.91 1 93.25 105 ASP A C 1
ATOM 883 O O . ASP A 1 105 ? -21.688 7.742 7.586 1 93.25 105 ASP A O 1
ATOM 887 N N . VAL A 1 106 ? -20.406 9.523 7.41 1 92.62 106 VAL A N 1
ATOM 888 C CA . VAL A 1 106 ? -20.109 9.578 8.836 1 92.62 106 VAL A CA 1
ATOM 889 C C . VAL A 1 106 ? -21.156 10.445 9.547 1 92.62 106 VAL A C 1
ATOM 891 O O . VAL A 1 106 ? -21.281 11.633 9.234 1 92.62 106 VAL A O 1
ATOM 894 N N . LYS A 1 107 ? -21.781 9.688 10.531 1 87.38 107 LYS A N 1
ATOM 895 C CA . LYS A 1 107 ? -22.781 10.422 11.305 1 87.38 107 LYS A CA 1
ATOM 896 C C . LYS A 1 107 ? -22.125 11.258 12.398 1 87.38 107 LYS A C 1
ATOM 898 O O . LYS A 1 107 ? -21.219 10.781 13.094 1 87.38 107 LYS A O 1
ATOM 903 N N . ASP A 1 108 ? -22.422 12.492 12.555 1 88.31 108 ASP A N 1
ATOM 904 C CA . ASP A 1 108 ? -22 13.375 13.641 1 88.31 108 ASP A CA 1
ATOM 905 C C . ASP A 1 108 ? -20.484 13.586 13.625 1 88.31 108 ASP A C 1
ATOM 907 O O . ASP A 1 108 ? -19.828 13.438 14.656 1 88.31 108 ASP A O 1
ATOM 911 N N . ILE A 1 109 ? -19.953 13.844 12.539 1 90.88 109 ILE A N 1
ATOM 912 C CA . ILE A 1 109 ? -18.531 14.109 12.461 1 90.88 109 ILE A CA 1
ATOM 913 C C . ILE A 1 109 ? -18.172 15.336 13.297 1 90.88 109 ILE A C 1
ATOM 915 O O . ILE A 1 109 ? -18.859 16.359 13.234 1 90.88 109 ILE A O 1
ATOM 919 N N . MET A 1 110 ? -17.156 15.211 14.086 1 93.44 110 MET A N 1
ATOM 920 C CA . MET A 1 110 ? -16.797 16.234 15.047 1 93.44 110 MET A CA 1
ATOM 921 C C . MET A 1 110 ? -15.805 17.234 14.438 1 93.44 110 MET A C 1
ATOM 923 O O . MET A 1 110 ? -14.906 16.844 13.688 1 93.44 110 MET A O 1
ATOM 927 N N . LYS A 1 111 ? -16.016 18.484 14.844 1 97.06 111 LYS A N 1
ATOM 928 C CA . LYS A 1 111 ? -14.992 19.484 14.539 1 97.06 111 LYS A CA 1
ATOM 929 C C . LYS A 1 111 ? -13.672 19.141 15.227 1 97.06 111 LYS A C 1
ATOM 931 O O . LYS A 1 111 ? -13.648 18.734 16.391 1 97.06 111 LYS A O 1
ATOM 936 N N . ALA A 1 112 ? -12.562 19.297 14.445 1 98.06 112 ALA A N 1
ATOM 937 C CA . ALA A 1 112 ? -11.25 19 15.023 1 98.06 112 ALA A CA 1
ATOM 938 C C . ALA A 1 112 ? -10.891 20.031 16.094 1 98.06 112 ALA A C 1
ATOM 940 O O . ALA A 1 112 ? -11.25 21.203 15.984 1 98.06 112 ALA A O 1
ATOM 941 N N . LYS A 1 113 ? -10.156 19.641 17.094 1 98.44 113 LYS A N 1
ATOM 942 C CA . LYS A 1 113 ? -9.695 20.547 18.141 1 98.44 113 LYS A CA 1
ATOM 943 C C . LYS A 1 113 ? -8.406 21.25 17.719 1 98.44 113 LYS A C 1
ATOM 945 O O . LYS A 1 113 ? -8.18 22.406 18.094 1 98.44 113 LYS A O 1
ATOM 950 N N . TYR A 1 114 ? -7.609 20.531 16.984 1 98.56 114 TYR A N 1
ATOM 951 C CA . TYR A 1 114 ? -6.301 21.062 16.609 1 98.56 114 TYR A CA 1
ATOM 952 C C . TYR A 1 114 ? -6.062 20.891 15.109 1 98.56 114 TYR A C 1
ATOM 954 O O . TYR A 1 114 ? -6.727 20.078 14.461 1 98.56 114 TYR A O 1
ATOM 962 N N . LEU A 1 115 ? -5.207 21.672 14.594 1 98.56 115 LEU A N 1
ATOM 963 C CA . LEU A 1 115 ? -4.586 21.469 13.289 1 98.56 115 LEU A CA 1
ATOM 964 C C . LEU A 1 115 ? -3.104 21.141 13.438 1 98.56 115 LEU A C 1
ATOM 966 O O . LEU A 1 115 ? -2.359 21.875 14.086 1 98.56 115 LEU A O 1
ATOM 970 N N . ASP A 1 116 ? -2.758 20 12.961 1 98.62 116 ASP A N 1
ATOM 971 C CA . ASP A 1 116 ? -1.349 19.641 12.82 1 98.62 116 ASP A CA 1
ATOM 972 C C . ASP A 1 116 ? -0.799 20.125 11.477 1 98.62 116 ASP A C 1
ATOM 974 O O . ASP A 1 116 ? -1.108 19.562 10.43 1 98.62 116 ASP A O 1
ATOM 978 N N . LEU A 1 117 ? -0.013 21.188 11.484 1 98.62 117 LEU A N 1
ATOM 979 C CA . LEU A 1 117 ? 0.645 21.703 10.281 1 98.62 117 LEU A CA 1
ATOM 980 C C . LEU A 1 117 ? 1.995 21.016 10.078 1 98.62 117 LEU A C 1
ATOM 982 O O . LEU A 1 117 ? 2.91 21.188 10.891 1 98.62 117 LEU A O 1
ATOM 986 N N . ILE A 1 118 ? 2.084 20.281 9.016 1 98.31 118 ILE A N 1
ATOM 987 C CA . ILE A 1 118 ? 3.324 19.578 8.703 1 98.31 118 ILE A CA 1
ATOM 988 C C . ILE A 1 118 ? 4.191 20.438 7.789 1 98.31 118 ILE A C 1
ATOM 990 O O . ILE A 1 118 ? 3.752 20.844 6.711 1 98.31 118 ILE A O 1
ATOM 994 N N . LEU A 1 119 ? 5.402 20.656 8.227 1 98.44 119 LEU A N 1
ATOM 995 C CA . LEU A 1 119 ? 6.312 21.531 7.496 1 98.44 119 LEU A CA 1
ATOM 996 C C . LEU A 1 119 ? 7.512 20.75 6.973 1 98.44 119 LEU A C 1
ATOM 998 O O . LEU A 1 119 ? 7.977 19.797 7.625 1 98.44 119 LEU A O 1
ATOM 1002 N N . TYR A 1 120 ? 7.938 21.125 5.797 1 97.88 120 TYR A N 1
ATOM 1003 C CA . TYR A 1 120 ? 9.234 20.719 5.277 1 97.88 120 TYR A CA 1
ATOM 1004 C C . TYR A 1 120 ? 10.172 21.906 5.117 1 97.88 120 TYR A C 1
ATOM 1006 O O . TYR A 1 120 ? 9.719 23.016 4.824 1 97.88 120 TYR A O 1
ATOM 1014 N N . SER A 1 121 ? 11.461 21.688 5.348 1 97.44 121 SER A N 1
ATOM 1015 C CA . SER A 1 121 ? 12.453 22.719 5.074 1 97.44 121 SER A CA 1
ATOM 1016 C C . SER A 1 121 ? 12.5 23.062 3.586 1 97.44 121 SER A C 1
ATOM 1018 O O . SER A 1 121 ? 12.172 22.219 2.744 1 97.44 121 SER A O 1
ATOM 1020 N N . ARG A 1 122 ? 12.906 24.25 3.336 1 96.88 122 ARG A N 1
ATOM 1021 C CA . ARG A 1 122 ? 13.102 24.688 1.959 1 96.88 122 ARG A CA 1
ATOM 1022 C C . ARG A 1 122 ? 14.047 23.75 1.21 1 96.88 122 ARG A C 1
ATOM 1024 O O . ARG A 1 122 ? 13.781 23.391 0.062 1 96.88 122 ARG A O 1
ATOM 1031 N N . GLU A 1 123 ? 15.086 23.359 1.876 1 96.56 123 GLU A N 1
ATOM 1032 C CA . GLU A 1 123 ? 16.078 22.484 1.266 1 96.56 123 GLU A CA 1
ATOM 1033 C C . GLU A 1 123 ? 15.461 21.172 0.827 1 96.56 123 GLU A C 1
ATOM 1035 O O . GLU A 1 123 ? 15.727 20.688 -0.277 1 96.56 123 GLU A O 1
ATOM 1040 N N . GLN A 1 124 ? 14.664 20.625 1.677 1 97.19 124 GLN A N 1
ATOM 1041 C CA . GLN A 1 124 ? 14.016 19.344 1.357 1 97.19 124 GLN A CA 1
ATOM 1042 C C . GLN A 1 124 ? 13.039 19.516 0.196 1 97.19 124 GLN A C 1
ATOM 1044 O O . GLN A 1 124 ? 12.992 18.656 -0.697 1 97.19 124 GLN A O 1
ATOM 1049 N N . ILE A 1 125 ? 12.242 20.531 0.203 1 96.88 125 ILE A N 1
ATOM 1050 C CA . ILE A 1 125 ? 11.281 20.781 -0.863 1 96.88 125 ILE A CA 1
ATOM 1051 C C . ILE A 1 125 ? 12.008 20.938 -2.195 1 96.88 125 ILE A C 1
ATOM 1053 O O . ILE A 1 125 ? 11.602 20.359 -3.205 1 96.88 125 ILE A O 1
ATOM 1057 N N . GLU A 1 126 ? 13.078 21.656 -2.164 1 96.19 126 GLU A N 1
ATOM 1058 C CA . GLU A 1 126 ? 13.875 21.844 -3.373 1 96.19 126 GLU A CA 1
ATOM 1059 C C . GLU A 1 126 ? 14.469 20.531 -3.855 1 96.19 126 GLU A C 1
ATOM 1061 O O . GLU A 1 126 ? 14.5 20.25 -5.059 1 96.19 126 GLU A O 1
ATOM 1066 N N . LYS A 1 127 ? 14.93 19.766 -2.916 1 96.19 127 LYS A N 1
ATOM 1067 C CA . LYS A 1 127 ? 15.469 18.438 -3.242 1 96.19 127 LYS A CA 1
ATOM 1068 C C . LYS A 1 127 ? 14.414 17.562 -3.916 1 96.19 127 LYS A C 1
ATOM 1070 O O . LYS A 1 127 ? 14.68 16.953 -4.949 1 96.19 127 LYS A O 1
ATOM 1075 N N . GLU A 1 128 ? 13.164 17.453 -3.295 1 94.94 128 GLU A N 1
ATOM 1076 C CA . GLU A 1 128 ? 12.078 16.656 -3.861 1 94.94 128 GLU A CA 1
ATOM 1077 C C . GLU A 1 128 ? 11.688 17.172 -5.242 1 94.94 128 GLU A C 1
ATOM 1079 O O . GLU A 1 128 ? 11.43 16.375 -6.152 1 94.94 128 GLU A O 1
ATOM 1084 N N . ASN A 1 129 ? 11.672 18.453 -5.387 1 94.75 129 ASN A N 1
ATOM 1085 C CA . ASN A 1 129 ? 11.352 19.031 -6.684 1 94.75 129 ASN A CA 1
ATOM 1086 C C . ASN A 1 129 ? 12.367 18.641 -7.746 1 94.75 129 ASN A C 1
ATOM 1088 O O . ASN A 1 129 ? 12 18.312 -8.875 1 94.75 129 ASN A O 1
ATOM 1092 N N . ARG A 1 130 ? 13.602 18.719 -7.406 1 95.06 130 ARG A N 1
ATOM 1093 C CA . ARG A 1 130 ? 14.656 18.328 -8.336 1 95.06 130 ARG A CA 1
ATOM 1094 C C . ARG A 1 130 ? 14.531 16.875 -8.742 1 95.06 130 ARG A C 1
ATOM 1096 O O . ARG A 1 130 ? 14.57 16.547 -9.93 1 95.06 130 ARG A O 1
ATOM 1103 N N . GLU A 1 131 ? 14.305 16.016 -7.781 1 93.12 131 GLU A N 1
ATOM 1104 C CA . GLU A 1 131 ? 14.258 14.578 -8.016 1 93.12 131 GLU A CA 1
ATOM 1105 C C . GLU A 1 131 ? 13.039 14.188 -8.836 1 93.12 131 GLU A C 1
ATOM 1107 O O . GLU A 1 131 ? 13.062 13.195 -9.57 1 93.12 131 GLU A O 1
ATOM 1112 N N . THR A 1 132 ? 11.953 14.93 -8.672 1 92.44 132 THR A N 1
ATOM 1113 C CA . THR A 1 132 ? 10.719 14.625 -9.398 1 92.44 132 THR A CA 1
ATOM 1114 C C . THR A 1 132 ? 10.602 15.492 -10.648 1 92.44 132 THR A C 1
ATOM 1116 O O . THR A 1 132 ? 9.594 15.438 -11.352 1 92.44 132 THR A O 1
ATOM 1119 N N . LYS A 1 133 ? 11.586 16.375 -10.93 1 92 133 LYS A N 1
ATOM 1120 C CA . LYS A 1 133 ? 11.578 17.297 -12.055 1 92 133 LYS A CA 1
ATOM 1121 C C . LYS A 1 133 ? 10.344 18.203 -12.023 1 92 133 LYS A C 1
ATOM 1123 O O . LYS A 1 133 ? 9.727 18.453 -13.062 1 92 133 LYS A O 1
ATOM 1128 N N . THR A 1 134 ? 9.992 18.578 -10.828 1 91.62 134 THR A N 1
ATOM 1129 C CA . THR A 1 134 ? 8.875 19.5 -10.633 1 91.62 134 THR A CA 1
ATOM 1130 C C . THR A 1 134 ? 9.367 20.938 -10.531 1 91.62 134 THR A C 1
ATOM 1132 O O . THR A 1 134 ? 10.32 21.219 -9.812 1 91.62 134 THR A O 1
ATOM 1135 N N . VAL A 1 135 ? 8.695 21.812 -11.289 1 91.56 135 VAL A N 1
ATOM 1136 C CA . VAL A 1 135 ? 9.008 23.234 -11.219 1 91.56 135 VAL A CA 1
ATOM 1137 C C . VAL A 1 135 ? 7.887 23.984 -10.5 1 91.56 135 VAL A C 1
ATOM 1139 O O . VAL A 1 135 ? 6.781 24.109 -11.039 1 91.56 135 VAL A O 1
ATOM 1142 N N . PRO A 1 136 ? 8.203 24.422 -9.367 1 92.19 136 PRO A N 1
ATOM 1143 C CA . PRO A 1 136 ? 7.145 25.141 -8.656 1 92.19 136 PRO A CA 1
ATOM 1144 C C . PRO A 1 136 ? 6.754 26.453 -9.344 1 92.19 136 PRO A C 1
ATOM 1146 O O . PRO A 1 136 ? 7.59 27.078 -9.984 1 92.19 136 PRO A O 1
ATOM 1149 N N . ASN A 1 137 ? 5.508 26.797 -9.25 1 90.75 137 ASN A N 1
ATOM 1150 C CA . ASN A 1 137 ? 5.039 28.062 -9.789 1 90.75 137 ASN A CA 1
ATOM 1151 C C . ASN A 1 137 ? 5.602 29.25 -9.008 1 90.75 137 ASN A C 1
ATOM 1153 O O . ASN A 1 137 ? 5.879 30.297 -9.578 1 90.75 137 ASN A O 1
ATOM 1157 N N . LYS A 1 138 ? 5.703 29.062 -7.719 1 86.75 138 LYS A N 1
ATOM 1158 C CA . LYS A 1 138 ? 6.207 30.109 -6.832 1 86.75 138 LYS A CA 1
ATOM 1159 C C . LYS A 1 138 ? 7.285 29.562 -5.898 1 86.75 138 LYS A C 1
ATOM 1161 O O . LYS A 1 138 ? 7.074 28.562 -5.219 1 86.75 138 LYS A O 1
ATOM 1166 N N . LYS A 1 139 ? 8.383 30.219 -5.926 1 86.62 139 LYS A N 1
ATOM 1167 C CA . LYS A 1 139 ? 9.445 29.828 -4.996 1 86.62 139 LYS A CA 1
ATOM 1168 C C . LYS A 1 139 ? 9.266 30.516 -3.646 1 86.62 139 LYS A C 1
ATOM 1170 O O . LYS A 1 139 ? 9.023 31.734 -3.588 1 86.62 139 LYS A O 1
ATOM 1175 N N . SER A 1 140 ? 9.391 29.734 -2.67 1 89.19 140 SER A N 1
ATOM 1176 C CA . SER A 1 140 ? 9.234 30.281 -1.321 1 89.19 140 SER A CA 1
ATOM 1177 C C . SER A 1 140 ? 10.539 30.875 -0.807 1 89.19 140 SER A C 1
ATOM 1179 O O . SER A 1 140 ? 11.617 30.359 -1.068 1 89.19 140 SER A O 1
ATOM 1181 N N . ASP A 1 141 ? 10.391 31.984 -0.003 1 91.56 141 ASP A N 1
ATOM 1182 C CA . ASP A 1 141 ? 11.547 32.594 0.666 1 91.56 141 ASP A CA 1
ATOM 1183 C C . ASP A 1 141 ? 11.594 32.188 2.137 1 91.56 141 ASP A C 1
ATOM 1185 O O . ASP A 1 141 ? 12.477 32.625 2.877 1 91.56 141 ASP A O 1
ATOM 1189 N N . CYS A 1 142 ? 10.734 31.359 2.535 1 96.5 142 CYS A N 1
ATOM 1190 C CA . CYS A 1 142 ? 10.672 30.938 3.93 1 96.5 142 CYS A CA 1
ATOM 1191 C C . CYS A 1 142 ? 11.578 29.734 4.176 1 96.5 142 CYS A C 1
ATOM 1193 O O . CYS A 1 142 ? 11.836 28.953 3.262 1 96.5 142 CYS A O 1
ATOM 1195 N N . LEU A 1 143 ? 12.055 29.594 5.387 1 97 143 LEU A N 1
ATOM 1196 C CA . LEU A 1 143 ? 12.875 28.453 5.77 1 97 143 LEU A CA 1
ATOM 1197 C C . LEU A 1 143 ? 12.07 27.172 5.738 1 97 143 LEU A C 1
ATOM 1199 O O . LEU A 1 143 ? 12.602 26.094 5.422 1 97 143 LEU A O 1
ATOM 1203 N N . TYR A 1 144 ? 10.797 27.281 6.086 1 97.94 144 TYR A N 1
ATOM 1204 C CA . TYR A 1 144 ? 9.875 26.156 6.102 1 97.94 144 TYR A CA 1
ATOM 1205 C C . TYR A 1 144 ? 8.578 26.5 5.391 1 97.94 144 TYR A C 1
ATOM 1207 O O . TYR A 1 144 ? 8.156 27.656 5.371 1 97.94 144 TYR A O 1
ATOM 1215 N N . SER A 1 145 ? 8.016 25.5 4.82 1 98.19 145 SER A N 1
ATOM 1216 C CA . SER A 1 145 ? 6.703 25.625 4.199 1 98.19 145 SER A CA 1
ATOM 1217 C C . SER A 1 145 ? 5.754 24.531 4.676 1 98.19 145 SER A C 1
ATOM 1219 O O . SER A 1 145 ? 6.176 23.406 4.918 1 98.19 145 SER A O 1
ATOM 1221 N N . ILE A 1 146 ? 4.488 24.891 4.785 1 98.31 146 ILE A N 1
ATOM 1222 C CA . ILE A 1 146 ? 3.457 23.922 5.125 1 98.31 146 ILE A CA 1
ATOM 1223 C C . ILE A 1 146 ? 3.182 23.016 3.92 1 98.31 146 ILE A C 1
ATOM 1225 O O . ILE A 1 146 ? 2.832 23.5 2.842 1 98.31 146 ILE A O 1
ATOM 1229 N N . ILE A 1 147 ? 3.342 21.734 4.176 1 97.12 147 ILE A N 1
ATOM 1230 C CA . ILE A 1 147 ? 3.129 20.828 3.055 1 97.12 147 ILE A CA 1
ATOM 1231 C C . ILE A 1 147 ? 1.818 20.062 3.252 1 97.12 147 ILE A C 1
ATOM 1233 O O . ILE A 1 147 ? 1.287 19.484 2.307 1 97.12 147 ILE A O 1
ATOM 1237 N N . CYS A 1 148 ? 1.289 20 4.457 1 96.94 148 CYS A N 1
ATOM 1238 C CA . CYS A 1 148 ? 0.068 19.266 4.77 1 96.94 148 CYS A CA 1
ATOM 1239 C C . CYS A 1 148 ? -0.563 19.766 6.059 1 96.94 148 CYS A C 1
ATOM 1241 O O . CYS A 1 148 ? 0.143 20.219 6.969 1 96.94 148 CYS A O 1
ATOM 1243 N N . ILE A 1 149 ? -1.829 19.797 6.082 1 97.69 149 ILE A N 1
ATOM 1244 C CA . ILE A 1 149 ? -2.588 20.172 7.266 1 97.69 149 ILE A CA 1
ATOM 1245 C C . ILE A 1 149 ? -3.463 19.016 7.719 1 97.69 149 ILE A C 1
ATOM 1247 O O . ILE A 1 149 ? -4.293 18.516 6.953 1 97.69 149 ILE A O 1
ATOM 1251 N N . LYS A 1 150 ? -3.293 18.578 8.938 1 97.38 150 LYS A N 1
ATOM 1252 C CA . LYS A 1 150 ? -4.059 17.453 9.469 1 97.38 150 LYS A CA 1
ATOM 1253 C C . LYS A 1 150 ? -4.965 17.891 10.617 1 97.38 150 LYS A C 1
ATOM 1255 O O . LYS A 1 150 ? -4.5 18.094 11.734 1 97.38 150 LYS A O 1
ATOM 1260 N N . PRO A 1 151 ? -6.258 18.016 10.328 1 97.38 151 PRO A N 1
ATOM 1261 C CA . PRO A 1 151 ? -7.184 18.25 11.438 1 97.38 151 PRO A CA 1
ATOM 1262 C C . PRO A 1 151 ? -7.328 17.047 12.359 1 97.38 151 PRO A C 1
ATOM 1264 O O . PRO A 1 151 ? -7.625 15.945 11.891 1 97.38 151 PRO A O 1
ATOM 1267 N N . GLN A 1 152 ? -7.113 17.25 13.688 1 97.69 152 GLN A N 1
ATOM 1268 C CA . GLN A 1 152 ? -7.152 16.141 14.641 1 97.69 152 GLN A CA 1
ATOM 1269 C C . GLN A 1 152 ? -7.559 16.625 16.031 1 97.69 152 GLN A C 1
ATOM 1271 O O . GLN A 1 152 ? -7.664 17.828 16.266 1 97.69 152 GLN A O 1
ATOM 1276 N N . ASP A 1 153 ? -7.777 15.633 16.953 1 97.19 153 ASP A N 1
ATOM 1277 C CA . ASP A 1 153 ? -8.305 15.961 18.281 1 97.19 153 ASP A CA 1
ATOM 1278 C C . ASP A 1 153 ? -7.176 16.062 19.297 1 97.19 153 ASP A C 1
ATOM 1280 O O . ASP A 1 153 ? -7.418 16.359 20.469 1 97.19 153 ASP A O 1
ATOM 1284 N N . VAL A 1 154 ? -5.961 15.836 18.875 1 97.44 154 VAL A N 1
ATOM 1285 C CA . VAL A 1 154 ? -4.824 15.852 19.797 1 97.44 154 VAL A CA 1
ATOM 1286 C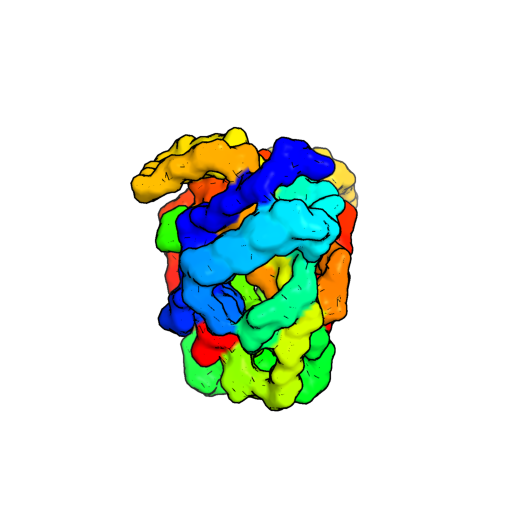 C . VAL A 1 154 ? -3.762 16.828 19.281 1 97.44 154 VAL A C 1
ATOM 1288 O O . VAL A 1 154 ? -3.752 17.188 18.109 1 97.44 154 VAL A O 1
ATOM 1291 N N . ASP A 1 155 ? -2.871 17.25 20.125 1 97.69 155 ASP A N 1
ATOM 1292 C CA . ASP A 1 155 ? -1.843 18.219 19.781 1 97.69 155 ASP A CA 1
ATOM 1293 C C . ASP A 1 155 ? -0.471 17.562 19.672 1 97.69 155 ASP A C 1
ATOM 1295 O O . ASP A 1 155 ? 0.535 18.141 20.094 1 97.69 155 ASP A O 1
ATOM 1299 N N . TYR A 1 156 ? -0.443 16.312 19.25 1 97.62 156 TYR A N 1
ATOM 1300 C CA . TYR A 1 156 ? 0.795 15.594 18.969 1 97.62 156 TYR A CA 1
ATOM 1301 C C . TYR A 1 156 ? 0.695 14.836 17.656 1 97.62 156 TYR A C 1
ATOM 1303 O O . TYR A 1 156 ? -0.396 14.68 17.094 1 97.62 156 TYR A O 1
ATOM 1311 N N . GLU A 1 157 ? 1.812 14.438 17.188 1 97.19 157 GLU A N 1
ATOM 1312 C CA . GLU A 1 157 ? 1.87 13.766 15.891 1 97.19 157 GLU A CA 1
ATOM 1313 C C . GLU A 1 157 ? 1.249 12.375 15.953 1 97.19 157 GLU A C 1
ATOM 1315 O O . GLU A 1 157 ? 1.626 11.562 16.797 1 97.19 157 GLU A O 1
ATOM 1320 N N . LEU A 1 158 ? 0.259 12.125 15.102 1 96.38 158 LEU A N 1
ATOM 1321 C CA . LEU A 1 158 ? -0.294 10.789 14.914 1 96.38 158 LEU A CA 1
ATOM 1322 C C . LEU A 1 158 ? 0.496 10.016 13.867 1 96.38 158 LEU A C 1
ATOM 1324 O O . LEU A 1 158 ? 1.104 10.609 12.977 1 96.38 158 LEU A O 1
ATOM 1328 N N . PRO A 1 159 ? 0.516 8.688 13.969 1 96.12 159 PRO A N 1
ATOM 1329 C CA . PRO A 1 159 ? 1.289 7.898 13 1 96.12 159 PRO A CA 1
ATOM 1330 C C . PRO A 1 159 ? 0.858 8.141 11.562 1 96.12 159 PRO A C 1
ATOM 1332 O O . PRO A 1 159 ? -0.339 8.219 11.273 1 96.12 159 PRO A O 1
ATOM 1335 N N . MET A 1 160 ? 1.833 8.359 10.758 1 95.38 160 MET A N 1
ATOM 1336 C CA . MET A 1 160 ? 1.526 8.414 9.328 1 95.38 160 MET A CA 1
ATOM 1337 C C . MET A 1 160 ? 1.045 7.066 8.82 1 95.38 160 MET A C 1
ATOM 1339 O O . MET A 1 160 ? 1.365 6.027 9.398 1 95.38 160 MET A O 1
ATOM 1343 N N . THR A 1 161 ? 0.289 7.074 7.734 1 96.25 161 THR A N 1
ATOM 1344 C CA . THR A 1 161 ? -0.158 5.797 7.195 1 96.25 161 THR A CA 1
ATOM 1345 C C . THR A 1 161 ? 1.029 4.965 6.715 1 96.25 161 THR A C 1
ATOM 1347 O O . THR A 1 161 ? 1.999 5.508 6.184 1 96.25 161 THR A O 1
ATOM 1350 N N . PRO A 1 162 ? 0.957 3.662 6.793 1 97.31 162 PRO A N 1
ATOM 1351 C CA . PRO A 1 162 ? 2.061 2.809 6.348 1 97.31 162 PRO A CA 1
ATOM 1352 C C . PRO A 1 162 ? 2.43 3.031 4.883 1 97.31 162 PRO A C 1
ATOM 1354 O O . PRO A 1 162 ? 3.615 3.068 4.543 1 97.31 162 PRO A O 1
ATOM 1357 N N . ILE A 1 163 ? 1.46 3.258 4.051 1 96.56 163 ILE A N 1
ATOM 1358 C CA . ILE A 1 163 ? 1.728 3.451 2.629 1 96.56 163 ILE A CA 1
ATOM 1359 C C . ILE A 1 163 ? 2.51 4.746 2.424 1 96.56 163 ILE A C 1
ATOM 1361 O O . ILE A 1 163 ? 3.361 4.828 1.535 1 96.56 163 ILE A O 1
ATOM 1365 N N . THR A 1 164 ? 2.217 5.773 3.207 1 94.25 164 THR A N 1
ATOM 1366 C CA . THR A 1 164 ? 2.977 7.016 3.131 1 94.25 164 THR A CA 1
ATOM 1367 C C . THR A 1 164 ? 4.441 6.773 3.479 1 94.25 164 THR A C 1
ATOM 1369 O O . THR A 1 164 ? 5.34 7.316 2.828 1 94.25 164 THR A O 1
ATOM 1372 N N . MET A 1 165 ? 4.668 5.926 4.461 1 94.81 165 MET A N 1
ATOM 1373 C CA . MET A 1 165 ? 6.035 5.605 4.859 1 94.81 165 MET A CA 1
ATOM 1374 C C . MET A 1 165 ? 6.773 4.879 3.744 1 94.81 165 MET A C 1
ATOM 1376 O O . MET A 1 165 ? 7.949 5.148 3.492 1 94.81 165 MET A O 1
ATOM 1380 N N . LEU A 1 166 ? 6.047 4 3.123 1 93.56 166 LEU A N 1
ATOM 1381 C CA . LEU A 1 166 ? 6.648 3.287 2 1 93.56 166 LEU A CA 1
ATOM 1382 C C . LEU A 1 166 ? 6.945 4.238 0.848 1 93.56 166 LEU A C 1
ATOM 1384 O O . LEU A 1 166 ? 8.039 4.203 0.276 1 93.56 166 LEU A O 1
ATOM 1388 N N . ARG A 1 167 ? 6.035 5.102 0.516 1 92 167 ARG A N 1
ATOM 1389 C CA . ARG A 1 167 ? 6.199 6.066 -0.567 1 92 167 ARG A CA 1
ATOM 1390 C C . ARG A 1 167 ? 7.379 6.992 -0.301 1 92 167 ARG A C 1
ATOM 1392 O O . ARG A 1 167 ? 8.086 7.391 -1.231 1 92 167 ARG A O 1
ATOM 1399 N N . ASN A 1 168 ? 7.566 7.328 0.944 1 92.44 168 ASN A N 1
ATOM 1400 C CA . ASN A 1 168 ? 8.617 8.266 1.313 1 92.44 168 ASN A CA 1
ATOM 1401 C C . ASN A 1 168 ? 10.008 7.719 0.977 1 92.44 168 ASN A C 1
ATOM 1403 O O . ASN A 1 168 ? 10.961 8.484 0.837 1 92.44 168 ASN A O 1
ATOM 1407 N N . THR A 1 169 ? 10.109 6.41 0.828 1 90.44 169 THR A N 1
ATOM 1408 C CA . THR A 1 169 ? 11.406 5.836 0.487 1 90.44 169 THR A CA 1
ATOM 1409 C C . THR A 1 169 ? 11.734 6.086 -0.982 1 90.44 169 THR A C 1
ATOM 1411 O O . THR A 1 169 ? 12.891 5.949 -1.395 1 90.44 169 THR A O 1
ATOM 1414 N N . LEU A 1 170 ? 10.773 6.418 -1.8 1 89.25 170 LEU A N 1
ATOM 1415 C CA . LEU A 1 170 ? 10.914 6.586 -3.242 1 89.25 170 LEU A CA 1
ATOM 1416 C C . LEU A 1 170 ? 10.867 8.062 -3.625 1 89.25 170 LEU A C 1
ATOM 1418 O O . LEU A 1 170 ? 9.883 8.531 -4.199 1 89.25 170 LEU A O 1
ATOM 1422 N N . ILE A 1 171 ? 11.953 8.719 -3.551 1 90.44 171 ILE A N 1
ATOM 1423 C CA . ILE A 1 171 ? 11.961 10.164 -3.721 1 90.44 171 ILE A CA 1
ATOM 1424 C C . ILE A 1 171 ? 11.625 10.516 -5.168 1 90.44 171 ILE A C 1
ATOM 1426 O O . ILE A 1 171 ? 10.984 11.539 -5.43 1 90.44 171 ILE A O 1
ATOM 1430 N N . SER A 1 172 ? 11.93 9.672 -6.137 1 88.81 172 SER A N 1
ATOM 1431 C CA . SER A 1 172 ? 11.664 9.93 -7.547 1 88.81 172 SER A CA 1
ATOM 1432 C C . SER A 1 172 ? 10.172 9.828 -7.852 1 88.81 172 SER A C 1
ATOM 1434 O O . SER A 1 172 ? 9.711 10.297 -8.898 1 88.81 172 SER A O 1
ATOM 1436 N N . GLU A 1 173 ? 9.414 9.258 -6.879 1 88 173 GLU A N 1
ATOM 1437 C CA . GLU A 1 173 ? 7.977 9.086 -7.078 1 88 173 GLU A CA 1
ATOM 1438 C C . GLU A 1 173 ? 7.18 10 -6.145 1 88 173 GLU A C 1
ATOM 1440 O O . GLU A 1 173 ? 6 9.75 -5.891 1 88 173 GLU A O 1
ATOM 1445 N N . GLY A 1 174 ? 7.863 10.984 -5.566 1 88.12 174 GLY A N 1
ATOM 1446 C CA . GLY A 1 174 ? 7.141 11.961 -4.773 1 88.12 174 GLY A CA 1
ATOM 1447 C C . GLY A 1 174 ? 7.355 11.789 -3.279 1 88.12 174 GLY A C 1
ATOM 1448 O O . GLY A 1 174 ? 6.758 12.516 -2.477 1 88.12 174 GLY A O 1
ATOM 1449 N N . GLY A 1 175 ? 8.227 10.883 -2.871 1 91.06 175 GLY A N 1
ATOM 1450 C CA . GLY A 1 175 ? 8.547 10.703 -1.465 1 91.06 175 GLY A CA 1
ATOM 1451 C C . GLY A 1 175 ? 9.656 11.625 -0.986 1 91.06 175 GLY A C 1
ATOM 1452 O O . GLY A 1 175 ? 10.195 12.414 -1.767 1 91.06 175 GLY A O 1
ATOM 1453 N N . SER A 1 176 ? 9.977 11.516 0.265 1 94.38 176 SER A N 1
ATOM 1454 C CA . SER A 1 176 ? 10.977 12.383 0.874 1 94.38 176 SER A CA 1
ATOM 1455 C C . SER A 1 176 ? 12.375 11.789 0.735 1 94.38 176 SER A C 1
ATOM 1457 O O . SER A 1 176 ? 13.375 12.484 0.959 1 94.38 176 SER A O 1
ATOM 1459 N N . GLY A 1 177 ? 12.484 10.484 0.413 1 92 177 GLY A N 1
ATOM 1460 C CA . GLY A 1 177 ? 13.773 9.844 0.23 1 92 177 GLY A CA 1
ATOM 1461 C C . GLY A 1 177 ? 14.383 9.352 1.527 1 92 177 GLY A C 1
ATOM 1462 O O . GLY A 1 177 ? 15.594 9.102 1.599 1 92 177 GLY A O 1
ATOM 1463 N N . ILE A 1 178 ? 13.562 9.227 2.578 1 92.31 178 ILE A N 1
ATOM 1464 C CA . ILE A 1 178 ? 14.055 8.758 3.871 1 92.31 178 ILE A CA 1
ATOM 1465 C C . ILE A 1 178 ? 13.914 7.242 3.957 1 92.31 178 ILE A C 1
ATOM 1467 O O . ILE A 1 178 ? 12.992 6.664 3.377 1 92.31 178 ILE A O 1
ATOM 1471 N N . ASN A 1 179 ? 14.836 6.656 4.691 1 90.56 179 ASN A N 1
ATOM 1472 C CA . ASN A 1 179 ? 14.781 5.211 4.891 1 90.56 179 ASN A CA 1
ATOM 1473 C C . ASN A 1 179 ? 13.617 4.812 5.789 1 90.56 179 ASN A C 1
ATOM 1475 O O . ASN A 1 179 ? 13.258 5.551 6.707 1 90.56 179 ASN A O 1
ATOM 1479 N N . LEU A 1 180 ? 13.156 3.656 5.535 1 92.44 180 LEU A N 1
ATOM 1480 C CA . LEU A 1 180 ? 12.055 3.119 6.328 1 92.44 180 LEU A CA 1
ATOM 1481 C C . LEU A 1 180 ? 12.523 2.764 7.734 1 92.44 180 LEU A C 1
ATOM 1483 O O . LEU A 1 180 ? 13.57 2.139 7.91 1 92.44 180 LEU A O 1
ATOM 1487 N N . ASN A 1 181 ? 11.82 3.279 8.695 1 93.5 181 ASN A N 1
ATOM 1488 C CA . ASN A 1 181 ? 11.992 2.844 10.078 1 93.5 181 ASN A CA 1
ATOM 1489 C C . ASN A 1 181 ? 10.992 1.75 10.445 1 93.5 181 ASN A C 1
ATOM 1491 O O . ASN A 1 181 ? 9.797 2.014 10.57 1 93.5 181 ASN A O 1
ATOM 1495 N N . ARG A 1 182 ? 11.484 0.563 10.664 1 93.38 182 ARG A N 1
ATOM 1496 C CA . ARG A 1 182 ? 10.633 -0.604 10.852 1 93.38 182 ARG A CA 1
ATOM 1497 C C . ARG A 1 182 ? 9.742 -0.441 12.078 1 93.38 182 ARG A C 1
ATOM 1499 O O . ARG A 1 182 ? 8.539 -0.723 12.023 1 93.38 182 ARG A O 1
ATOM 1506 N N . ASP A 1 183 ? 10.328 0.004 13.203 1 95.62 183 ASP A N 1
ATOM 1507 C CA . ASP A 1 183 ? 9.555 0.15 14.43 1 95.62 183 ASP A CA 1
ATOM 1508 C C . ASP A 1 183 ? 8.43 1.168 14.258 1 95.62 183 ASP A C 1
ATOM 1510 O O . ASP A 1 183 ? 7.297 0.924 14.68 1 95.62 183 ASP A O 1
ATOM 1514 N N . LYS A 1 184 ? 8.742 2.236 13.648 1 96.25 184 LYS A N 1
ATOM 1515 C CA . LYS A 1 184 ? 7.73 3.264 13.406 1 96.25 184 LYS A CA 1
ATOM 1516 C C . LYS A 1 184 ? 6.664 2.768 12.438 1 96.25 184 LYS A C 1
ATOM 1518 O O . LYS A 1 184 ? 5.484 3.104 12.578 1 96.25 184 LYS A O 1
ATOM 1523 N N . TYR A 1 185 ? 7.121 2.002 11.492 1 97.12 185 TYR A N 1
ATOM 1524 C CA . TYR A 1 185 ? 6.176 1.404 10.555 1 97.12 185 TYR A CA 1
ATOM 1525 C C . TYR A 1 185 ? 5.184 0.5 11.281 1 97.12 185 TYR A C 1
ATOM 1527 O O . TYR A 1 185 ? 3.975 0.593 11.055 1 97.12 185 TYR A O 1
ATOM 1535 N N . LEU A 1 186 ? 5.695 -0.318 12.109 1 97.19 186 LEU A N 1
ATOM 1536 C CA . LEU A 1 186 ? 4.844 -1.26 12.82 1 97.19 186 LEU A CA 1
ATOM 1537 C C . LEU A 1 186 ? 3.91 -0.527 13.781 1 97.19 186 LEU A C 1
ATOM 1539 O O . LEU A 1 186 ? 2.766 -0.942 13.977 1 97.19 186 LEU A O 1
ATOM 1543 N N . GLU A 1 187 ? 4.383 0.551 14.344 1 97.75 187 GLU A N 1
ATOM 1544 C CA . GLU A 1 187 ? 3.516 1.405 15.156 1 97.75 187 GLU A CA 1
ATOM 1545 C C . GLU A 1 187 ? 2.379 1.984 14.312 1 97.75 187 GLU A C 1
ATOM 1547 O O . GLU A 1 187 ? 1.233 2.041 14.773 1 97.75 187 GLU A O 1
ATOM 1552 N N . SER A 1 188 ? 2.73 2.4 13.133 1 98.06 188 SER A N 1
ATOM 1553 C CA . SER A 1 188 ? 1.735 2.932 12.211 1 98.06 188 SER A CA 1
ATOM 1554 C C . SER A 1 188 ? 0.694 1.876 11.852 1 98.06 188 SER A C 1
ATOM 1556 O O . SER A 1 188 ? -0.506 2.156 11.852 1 98.06 188 SER A O 1
ATOM 1558 N N . VAL A 1 189 ? 1.155 0.679 11.617 1 98.38 189 VAL A N 1
ATOM 1559 C CA . VAL A 1 189 ? 0.25 -0.419 11.289 1 98.38 189 VAL A CA 1
ATOM 1560 C C . VAL A 1 189 ? -0.707 -0.66 12.461 1 98.38 189 VAL A C 1
ATOM 1562 O O . VAL A 1 189 ? -1.915 -0.806 12.258 1 98.38 189 VAL A O 1
ATOM 1565 N N . LYS A 1 190 ? -0.141 -0.728 13.672 1 97.88 190 LYS A N 1
ATOM 1566 C CA . LYS A 1 190 ? -0.961 -0.948 14.859 1 97.88 190 LYS A CA 1
ATOM 1567 C C . LYS A 1 190 ? -2.055 0.111 14.977 1 97.88 190 LYS A C 1
ATOM 1569 O O . LYS A 1 190 ? -3.203 -0.208 15.289 1 97.88 190 LYS A O 1
ATOM 1574 N N . TYR A 1 191 ? -1.758 1.31 14.727 1 98.38 191 TYR A N 1
ATOM 1575 C CA . TYR A 1 191 ? -2.711 2.412 14.812 1 98.38 191 TYR A CA 1
ATOM 1576 C C . TYR A 1 191 ? -3.75 2.316 13.703 1 98.38 191 TYR A C 1
ATOM 1578 O O . TYR A 1 191 ? -4.953 2.316 13.969 1 98.38 191 TYR A O 1
ATOM 1586 N N . TRP A 1 192 ? -3.346 2.133 12.492 1 98.38 192 TRP A N 1
ATOM 1587 C CA . TRP A 1 192 ? -4.215 2.293 11.328 1 98.38 192 TRP A CA 1
ATOM 1588 C C . TRP A 1 192 ? -5.035 1.031 11.086 1 98.38 192 TRP A C 1
ATOM 1590 O O . TRP A 1 192 ? -6.02 1.059 10.344 1 98.38 192 TRP A O 1
ATOM 1600 N N . ARG A 1 193 ? -4.586 -0.054 11.664 1 97.56 193 ARG A N 1
ATOM 1601 C CA . ARG A 1 193 ? -5.453 -1.229 11.641 1 97.56 193 ARG A CA 1
ATOM 1602 C C . ARG A 1 193 ? -6.797 -0.931 12.297 1 97.56 193 ARG A C 1
ATOM 1604 O O . ARG A 1 193 ? -7.816 -1.514 11.922 1 97.56 193 ARG A O 1
ATOM 1611 N N . HIS A 1 194 ? -6.75 0.031 13.156 1 97.62 194 HIS A N 1
ATOM 1612 C CA . HIS A 1 194 ? -7.953 0.305 13.93 1 97.62 194 HIS A CA 1
ATOM 1613 C C . HIS A 1 194 ? -8.477 1.709 13.656 1 97.62 194 HIS A C 1
ATOM 1615 O O . HIS A 1 194 ? -9.375 2.189 14.352 1 97.62 194 HIS A O 1
ATOM 1621 N N . HIS A 1 195 ? -7.938 2.387 12.727 1 98.06 195 HIS A N 1
ATOM 1622 C CA . HIS A 1 195 ? -8.383 3.717 12.328 1 98.06 195 HIS A CA 1
ATOM 1623 C C . HIS A 1 195 ? -8.508 3.822 10.812 1 98.06 195 HIS A C 1
ATOM 1625 O O . HIS A 1 195 ? -7.84 3.086 10.078 1 98.06 195 HIS A O 1
ATOM 1631 N N . VAL A 1 196 ? -9.352 4.668 10.367 1 97.12 196 VAL A N 1
ATOM 1632 C CA . VAL A 1 196 ? -9.555 4.891 8.938 1 97.12 196 VAL A CA 1
ATOM 1633 C C . VAL A 1 196 ? -9.727 6.383 8.664 1 97.12 196 VAL A C 1
ATOM 1635 O O . VAL A 1 196 ? -10.305 7.105 9.477 1 97.12 196 VAL A O 1
ATOM 1638 N N . SER A 1 197 ? -9.203 6.828 7.555 1 95.75 197 SER A N 1
ATOM 1639 C CA . SER A 1 197 ? -9.305 8.227 7.156 1 95.75 197 SER A CA 1
ATOM 1640 C C . SER A 1 197 ? -10.719 8.578 6.727 1 95.75 197 SER A C 1
ATOM 1642 O O . SER A 1 197 ? -11.461 7.719 6.242 1 95.75 197 SER A O 1
ATOM 1644 N N . ILE A 1 198 ? -11.086 9.781 6.941 1 94.69 198 ILE A N 1
ATOM 1645 C CA . ILE A 1 198 ? -12.305 10.367 6.398 1 94.69 198 ILE A CA 1
ATOM 1646 C C . ILE A 1 198 ? -11.953 11.312 5.246 1 94.69 198 ILE A C 1
ATOM 1648 O O . ILE A 1 198 ? -11.117 12.203 5.398 1 94.69 198 ILE A O 1
ATOM 1652 N N . ILE A 1 199 ? -12.539 11.086 4.105 1 90.25 199 ILE A N 1
ATOM 1653 C CA . ILE A 1 199 ? -12.266 11.922 2.941 1 90.25 199 ILE A CA 1
ATOM 1654 C C . ILE A 1 199 ? -13.57 12.5 2.404 1 90.25 199 ILE A C 1
ATOM 1656 O O . ILE A 1 199 ? -14.609 11.836 2.424 1 90.25 199 ILE A O 1
ATOM 1660 N N . ASP A 1 200 ? -13.484 13.719 1.902 1 84.06 200 ASP A N 1
ATOM 1661 C CA . ASP A 1 200 ? -14.625 14.328 1.233 1 84.06 200 ASP A CA 1
ATOM 1662 C C . ASP A 1 200 ? -14.82 13.742 -0.162 1 84.06 200 ASP A C 1
ATOM 1664 O O . ASP A 1 200 ? -13.984 13.922 -1.044 1 84.06 200 ASP A O 1
ATOM 1668 N N . SER A 1 201 ? -15.57 12.68 -0.25 1 74 201 SER A N 1
ATOM 1669 C CA . SER A 1 201 ? -15.773 12.062 -1.553 1 74 201 SER A CA 1
ATOM 1670 C C . SER A 1 201 ? -17.234 12.188 -2.002 1 74 201 SER A C 1
ATOM 1672 O O . SER A 1 201 ? -18.141 12.281 -1.173 1 74 201 SER A O 1
ATOM 1674 N N . MET B 1 1 ? 13.773 -26.047 -22.656 1 64.62 1 MET B N 1
ATOM 1675 C CA . MET B 1 1 ? 13.586 -25.781 -21.234 1 64.62 1 MET B CA 1
ATOM 1676 C C . MET B 1 1 ? 14.844 -26.141 -20.453 1 64.62 1 MET B C 1
ATOM 1678 O O . MET B 1 1 ? 15.422 -27.219 -20.641 1 64.62 1 MET B O 1
ATOM 1682 N N . GLU B 1 2 ? 15.336 -25.047 -19.516 1 76.44 2 GLU B N 1
ATOM 1683 C CA . GLU B 1 2 ? 16.656 -25.172 -18.922 1 76.44 2 GLU B CA 1
ATOM 1684 C C . GLU B 1 2 ? 16.609 -26.047 -17.672 1 76.44 2 GLU B C 1
ATOM 1686 O O . GLU B 1 2 ? 17.641 -26.344 -17.062 1 76.44 2 GLU B O 1
ATOM 1691 N N . PHE B 1 3 ? 15.359 -26.484 -17.297 1 82.62 3 PHE B N 1
ATOM 1692 C CA . PHE B 1 3 ? 15.273 -27.328 -16.094 1 82.62 3 PHE B CA 1
ATOM 1693 C C . PHE B 1 3 ? 14.383 -28.547 -16.344 1 82.62 3 PHE B C 1
ATOM 1695 O O . PHE B 1 3 ? 13.438 -28.469 -17.141 1 82.62 3 PHE B O 1
ATOM 1702 N N . CYS B 1 4 ? 14.688 -29.719 -15.609 1 89.56 4 CYS B N 1
ATOM 1703 C CA . CYS B 1 4 ? 13.953 -30.969 -15.805 1 89.56 4 CYS B CA 1
ATOM 1704 C C . CYS B 1 4 ? 13.031 -31.25 -14.617 1 89.56 4 CYS B C 1
ATOM 1706 O O . CYS B 1 4 ? 12.18 -32.125 -14.688 1 89.56 4 CYS B O 1
ATOM 1708 N N . GLU B 1 5 ? 13.234 -30.5 -13.617 1 95.56 5 GLU B N 1
ATOM 1709 C CA . GLU B 1 5 ? 12.406 -30.625 -12.414 1 95.56 5 GLU B CA 1
ATOM 1710 C C . GLU B 1 5 ? 12.43 -29.328 -11.602 1 95.56 5 GLU B C 1
ATOM 1712 O O . GLU B 1 5 ? 13.328 -28.5 -11.773 1 95.56 5 GLU B O 1
ATOM 1717 N N . VAL B 1 6 ? 11.445 -29.219 -10.805 1 97.81 6 VAL B N 1
ATOM 1718 C CA . VAL B 1 6 ? 11.375 -28.078 -9.891 1 97.81 6 VAL B CA 1
ATOM 1719 C C . VAL B 1 6 ? 11.07 -28.578 -8.477 1 97.81 6 VAL B C 1
ATOM 1721 O O . VAL B 1 6 ? 10.688 -29.734 -8.281 1 97.81 6 VAL B O 1
ATOM 1724 N N . ASP B 1 7 ? 11.32 -27.75 -7.551 1 97 7 ASP B N 1
ATOM 1725 C CA . ASP B 1 7 ? 10.891 -28.016 -6.184 1 97 7 ASP B CA 1
ATOM 1726 C C . ASP B 1 7 ? 9.938 -26.938 -5.684 1 97 7 ASP B C 1
ATOM 1728 O O . ASP B 1 7 ? 9.586 -26.016 -6.434 1 97 7 ASP B O 1
ATOM 1732 N N . LEU B 1 8 ? 9.438 -27.141 -4.508 1 96.94 8 LEU B N 1
ATOM 1733 C CA . LEU B 1 8 ? 8.516 -26.219 -3.859 1 96.94 8 LEU B CA 1
ATOM 1734 C C . LEU B 1 8 ? 9.211 -25.469 -2.73 1 96.94 8 LEU B C 1
ATOM 1736 O O . LEU B 1 8 ? 9.68 -26.078 -1.769 1 96.94 8 LEU B O 1
ATOM 1740 N N . ASP B 1 9 ? 9.289 -24.125 -2.887 1 96.38 9 ASP B N 1
ATOM 1741 C CA . ASP B 1 9 ? 9.891 -23.312 -1.83 1 96.38 9 ASP B CA 1
ATOM 1742 C C . ASP B 1 9 ? 8.984 -23.266 -0.6 1 96.38 9 ASP B C 1
ATOM 1744 O O . ASP B 1 9 ? 7.762 -23.266 -0.722 1 96.38 9 ASP B O 1
ATOM 1748 N N . GLU B 1 10 ? 9.578 -23.062 0.54 1 93.56 10 GLU B N 1
ATOM 1749 C CA . GLU B 1 10 ? 8.828 -23.031 1.794 1 93.56 10 GLU B CA 1
ATOM 1750 C C . GLU B 1 10 ? 7.828 -21.875 1.808 1 93.56 10 GLU B C 1
ATOM 1752 O O . GLU B 1 10 ? 6.781 -21.969 2.447 1 93.56 10 GLU B O 1
ATOM 1757 N N . PHE B 1 11 ? 8.141 -20.844 1.148 1 92.38 11 PHE B N 1
ATOM 1758 C CA . PHE B 1 11 ? 7.25 -19.703 1.037 1 92.38 11 PHE B CA 1
ATOM 1759 C C . PHE B 1 11 ? 5.898 -20.125 0.465 1 92.38 11 PHE B C 1
ATOM 1761 O O . PHE B 1 11 ? 4.867 -19.547 0.809 1 92.38 11 PHE B O 1
ATOM 1768 N N . CYS B 1 12 ? 5.902 -21.125 -0.281 1 94.75 12 CYS B N 1
ATOM 1769 C CA . CYS B 1 12 ? 4.711 -21.562 -0.994 1 94.75 12 CYS B CA 1
ATOM 1770 C C . CYS B 1 12 ? 3.889 -22.531 -0.138 1 94.75 12 CYS B C 1
ATOM 1772 O O . CYS B 1 12 ? 2.732 -22.812 -0.453 1 94.75 12 CYS B O 1
ATOM 1774 N N . TYR B 1 13 ? 4.438 -23 0.958 1 94.44 13 TYR B N 1
ATOM 1775 C CA . TYR B 1 13 ? 3.783 -24.016 1.763 1 94.44 13 TYR B CA 1
ATOM 1776 C C . TYR B 1 13 ? 2.461 -23.516 2.326 1 94.44 13 TYR B C 1
ATOM 1778 O O . TYR B 1 13 ? 1.517 -24.281 2.502 1 94.44 13 TYR B O 1
ATOM 1786 N N . LYS B 1 14 ? 2.441 -22.25 2.541 1 92.31 14 LYS B N 1
ATOM 1787 C CA . LYS B 1 14 ? 1.258 -21.656 3.156 1 92.31 14 LYS B CA 1
ATOM 1788 C C . LYS B 1 14 ? 0.025 -21.844 2.277 1 92.31 14 LYS B C 1
ATOM 1790 O O . LYS B 1 14 ? -1.098 -21.922 2.781 1 92.31 14 LYS B O 1
ATOM 1795 N N . GLN B 1 15 ? 0.186 -22.016 1.008 1 94.75 15 GLN B N 1
ATOM 1796 C CA . GLN B 1 15 ? -0.946 -22.172 0.098 1 94.75 15 GLN B CA 1
ATOM 1797 C C . GLN B 1 15 ? -1.573 -23.562 0.222 1 94.75 15 GLN B C 1
ATOM 1799 O O . GLN B 1 15 ? -2.668 -23.797 -0.29 1 94.75 15 GLN B O 1
ATOM 1804 N N . PHE B 1 16 ? -0.922 -24.438 0.918 1 95.75 16 PHE B N 1
ATOM 1805 C CA . PHE B 1 16 ? -1.441 -25.797 1.109 1 95.75 16 PHE B CA 1
ATOM 1806 C C . PHE B 1 16 ? -1.96 -25.969 2.531 1 95.75 16 PHE B C 1
ATOM 1808 O O . PHE B 1 16 ? -2.234 -27.094 2.957 1 95.75 16 PHE B O 1
ATOM 1815 N N . ASP B 1 17 ? -2.012 -24.906 3.258 1 91.88 17 ASP B N 1
ATOM 1816 C CA . ASP B 1 17 ? -2.537 -24.844 4.617 1 91.88 17 ASP B CA 1
ATOM 1817 C C . ASP B 1 17 ? -3.824 -24.031 4.676 1 91.88 17 ASP B C 1
ATOM 1819 O O . ASP B 1 17 ? -3.785 -22.797 4.613 1 91.88 17 ASP B O 1
ATOM 1823 N N . ARG B 1 18 ? -4.887 -24.609 4.934 1 85.88 18 ARG B N 1
ATOM 1824 C CA . ARG B 1 18 ? -6.203 -23.984 4.879 1 85.88 18 ARG B CA 1
ATOM 1825 C C . ARG B 1 18 ? -6.367 -22.953 5.984 1 85.88 18 ARG B C 1
ATOM 1827 O O . ARG B 1 18 ? -7.234 -22.078 5.906 1 85.88 18 ARG B O 1
ATOM 1834 N N . THR B 1 19 ? -5.559 -23.016 6.965 1 83.19 19 THR B N 1
ATOM 1835 C CA . THR B 1 19 ? -5.699 -22.125 8.117 1 83.19 19 THR B CA 1
ATOM 1836 C C . THR B 1 19 ? -5.059 -20.766 7.848 1 83.19 19 THR B C 1
ATOM 1838 O O . THR B 1 19 ? -5.281 -19.812 8.594 1 83.19 19 THR B O 1
ATOM 1841 N N . LYS B 1 20 ? -4.289 -20.734 6.762 1 80.5 20 LYS B N 1
ATOM 1842 C CA . LYS B 1 20 ? -3.615 -19.469 6.438 1 80.5 20 LYS B CA 1
ATOM 1843 C C . LYS B 1 20 ? -4.539 -18.531 5.664 1 80.5 20 LYS B C 1
ATOM 1845 O O . LYS B 1 20 ? -5.066 -18.906 4.613 1 80.5 20 LYS B O 1
ATOM 1850 N N . LYS B 1 21 ? -4.777 -17.406 6.156 1 75.38 21 LYS B N 1
ATOM 1851 C CA . LYS B 1 21 ? -5.781 -16.5 5.625 1 75.38 21 LYS B CA 1
ATOM 1852 C C . LYS B 1 21 ? -5.133 -15.406 4.773 1 75.38 21 LYS B C 1
ATOM 1854 O O . LYS B 1 21 ? -5.773 -14.406 4.445 1 75.38 21 LYS B O 1
ATOM 1859 N N . SER B 1 22 ? -3.949 -15.539 4.371 1 78.44 22 SER B N 1
ATOM 1860 C CA . SER B 1 22 ? -3.246 -14.477 3.66 1 78.44 22 SER B CA 1
ATOM 1861 C C . SER B 1 22 ? -3.074 -14.82 2.186 1 78.44 22 SER B C 1
ATOM 1863 O O . SER B 1 22 ? -2.463 -14.062 1.432 1 78.44 22 SER B O 1
ATOM 1865 N N . CYS B 1 23 ? -3.607 -16 1.799 1 82.81 23 CYS B N 1
ATOM 1866 C CA . CYS B 1 23 ? -3.422 -16.422 0.416 1 82.81 23 CYS B CA 1
ATOM 1867 C C . CYS B 1 23 ? -4.508 -17.406 -0.005 1 82.81 23 CYS B C 1
ATOM 1869 O O . CYS B 1 23 ? -5.297 -17.859 0.826 1 82.81 23 CYS B O 1
ATOM 1871 N N . SER B 1 24 ? -4.531 -17.672 -1.312 1 85.62 24 SER B N 1
ATOM 1872 C CA . SER B 1 24 ? -5.453 -18.672 -1.845 1 85.62 24 SER B CA 1
ATOM 1873 C C . SER B 1 24 ? -5.031 -20.094 -1.444 1 85.62 24 SER B C 1
ATOM 1875 O O . SER B 1 24 ? -3.842 -20.422 -1.459 1 85.62 24 SER B O 1
ATOM 1877 N N . TYR B 1 25 ? -5.984 -20.828 -1.146 1 92.31 25 TYR B N 1
ATOM 1878 C CA . TYR B 1 25 ? -5.746 -22.203 -0.749 1 92.31 25 TYR B CA 1
ATOM 1879 C C . TYR B 1 25 ? -5.754 -23.125 -1.96 1 92.31 25 TYR B C 1
ATOM 1881 O O . TYR B 1 25 ? -6.637 -23.031 -2.816 1 92.31 25 TYR B O 1
ATOM 1889 N N . ILE B 1 26 ? -4.742 -23.969 -2.045 1 95.88 26 ILE B N 1
ATOM 1890 C CA . ILE B 1 26 ? -4.672 -25.031 -3.033 1 95.88 26 ILE B CA 1
ATOM 1891 C C . ILE B 1 26 ? -5.098 -26.359 -2.395 1 95.88 26 ILE B C 1
ATOM 1893 O O . ILE B 1 26 ? -4.34 -26.953 -1.62 1 95.88 26 ILE B O 1
ATOM 1897 N N . PRO B 1 27 ? -6.34 -26.766 -2.762 1 95.5 27 PRO B N 1
ATOM 1898 C CA . PRO B 1 27 ? -6.844 -28 -2.158 1 95.5 27 PRO B CA 1
ATOM 1899 C C . PRO B 1 27 ? -6.191 -29.266 -2.742 1 95.5 27 PRO B C 1
ATOM 1901 O O . PRO B 1 27 ? -6.84 -30.016 -3.471 1 95.5 27 PRO B O 1
ATOM 1904 N N . TYR B 1 28 ? -4.984 -29.484 -2.381 1 97.06 28 TYR B N 1
ATOM 1905 C CA . TYR B 1 28 ? -4.18 -30.609 -2.85 1 97.06 28 TYR B CA 1
ATOM 1906 C C . TYR B 1 28 ? -3.049 -30.906 -1.875 1 97.06 28 TYR B C 1
ATOM 1908 O O . TYR B 1 28 ? -2.607 -30.031 -1.133 1 97.06 28 TYR B O 1
ATOM 1916 N N . ASP B 1 29 ? -2.689 -32.156 -1.779 1 97.25 29 ASP B N 1
ATOM 1917 C CA . ASP B 1 29 ? -1.5 -32.469 -0.995 1 97.25 29 ASP B CA 1
ATOM 1918 C C . ASP B 1 29 ? -0.251 -31.844 -1.622 1 97.25 29 ASP B C 1
ATOM 1920 O O . ASP B 1 29 ? -0.039 -31.953 -2.83 1 97.25 29 ASP B O 1
ATOM 1924 N N . LYS B 1 30 ? 0.576 -31.266 -0.82 1 96.5 30 LYS B N 1
ATOM 1925 C CA . LYS B 1 30 ? 1.734 -30.5 -1.287 1 96.5 30 LYS B CA 1
ATOM 1926 C C . LYS B 1 30 ? 2.701 -31.406 -2.057 1 96.5 30 LYS B C 1
ATOM 1928 O O . LYS B 1 30 ? 3.205 -31.016 -3.113 1 96.5 30 LYS B O 1
ATOM 1933 N N . ASP B 1 31 ? 3.043 -32.594 -1.528 1 97 31 ASP B N 1
ATOM 1934 C CA . ASP B 1 31 ? 3.992 -33.5 -2.16 1 97 31 ASP B CA 1
ATOM 1935 C C . ASP B 1 31 ? 3.418 -34.062 -3.447 1 97 31 ASP B C 1
ATOM 1937 O O . ASP B 1 31 ? 4.121 -34.188 -4.453 1 97 31 ASP B O 1
ATOM 1941 N N . GLU B 1 32 ? 2.178 -34.469 -3.395 1 98.25 32 GLU B N 1
ATOM 1942 C CA . GLU B 1 32 ? 1.512 -34.969 -4.586 1 98.25 32 GLU B CA 1
ATOM 1943 C C . GLU B 1 32 ? 1.446 -33.906 -5.684 1 98.25 32 GLU B C 1
ATOM 1945 O O . GLU B 1 32 ? 1.543 -34.219 -6.871 1 98.25 32 GLU B O 1
ATOM 1950 N N . PHE B 1 33 ? 1.191 -32.688 -5.234 1 98.56 33 PHE B N 1
ATOM 1951 C CA . PHE B 1 33 ? 1.168 -31.562 -6.176 1 98.56 33 PHE B CA 1
ATOM 1952 C C . PHE B 1 33 ? 2.488 -31.453 -6.93 1 98.56 33 PHE B C 1
ATOM 1954 O O . PHE B 1 33 ? 2.504 -31.391 -8.156 1 98.56 33 PHE B O 1
ATOM 1961 N N . LEU B 1 34 ? 3.564 -31.469 -6.16 1 98 34 LEU B N 1
ATOM 1962 C CA . LEU B 1 34 ? 4.895 -31.344 -6.746 1 98 34 LEU B CA 1
ATOM 1963 C C . LEU B 1 34 ? 5.184 -32.531 -7.684 1 98 34 LEU B C 1
ATOM 1965 O O . LEU B 1 34 ? 5.746 -32.344 -8.766 1 98 34 LEU B O 1
ATOM 1969 N N . ASP B 1 35 ? 4.812 -33.688 -7.301 1 98.12 35 ASP B N 1
ATOM 1970 C CA . ASP B 1 35 ? 4.992 -34.875 -8.148 1 98.12 35 ASP B CA 1
ATOM 1971 C C . ASP B 1 35 ? 4.262 -34.719 -9.477 1 98.12 35 ASP B C 1
ATOM 1973 O O . ASP B 1 35 ? 4.82 -35 -10.539 1 98.12 35 ASP B O 1
ATOM 1977 N N . LYS B 1 36 ? 3.039 -34.25 -9.367 1 98.38 36 LYS B N 1
ATOM 1978 C CA . LYS B 1 36 ? 2.232 -34.031 -10.57 1 98.38 36 LYS B CA 1
ATOM 1979 C C . LYS B 1 36 ? 2.859 -33 -11.484 1 98.38 36 LYS B C 1
ATOM 1981 O O . LYS B 1 36 ? 2.916 -33.188 -12.703 1 98.38 36 LYS B O 1
ATOM 1986 N N . VAL B 1 37 ? 3.318 -31.891 -10.883 1 98.38 37 VAL B N 1
ATOM 1987 C CA . VAL B 1 37 ? 3.959 -30.828 -11.656 1 98.38 37 VAL B CA 1
ATOM 1988 C C . VAL B 1 37 ? 5.184 -31.391 -12.375 1 98.38 37 VAL B C 1
ATOM 1990 O O . VAL B 1 37 ? 5.355 -31.188 -13.578 1 98.38 37 VAL B O 1
ATOM 1993 N N . ASN B 1 38 ? 6.008 -32.125 -11.711 1 98.19 38 ASN B N 1
ATOM 1994 C CA . ASN B 1 38 ? 7.223 -32.656 -12.305 1 98.19 38 ASN B CA 1
ATOM 1995 C C . ASN B 1 38 ? 6.906 -33.719 -13.359 1 98.19 38 ASN B C 1
ATOM 1997 O O . ASN B 1 38 ? 7.633 -33.844 -14.344 1 98.19 38 ASN B O 1
ATOM 2001 N N . GLU B 1 39 ? 5.875 -34.469 -13.148 1 98.12 39 GLU B N 1
ATOM 2002 C CA . GLU B 1 39 ? 5.41 -35.375 -14.188 1 98.12 39 GLU B CA 1
ATOM 2003 C C . GLU B 1 39 ? 5.055 -34.625 -15.469 1 98.12 39 GLU B C 1
ATOM 2005 O O . GLU B 1 39 ? 5.453 -35.031 -16.562 1 98.12 39 GLU B O 1
ATOM 2010 N N . LEU B 1 40 ? 4.316 -33.562 -15.273 1 97.69 40 LEU B N 1
ATOM 2011 C CA . LEU B 1 40 ? 3.934 -32.719 -16.422 1 97.69 40 LEU B CA 1
ATOM 2012 C C . LEU B 1 40 ? 5.164 -32.156 -17.109 1 97.69 40 LEU B C 1
ATOM 2014 O O . LEU B 1 40 ? 5.199 -32.062 -18.344 1 97.69 40 LEU B O 1
ATOM 2018 N N . ILE B 1 41 ? 6.125 -31.734 -16.312 1 96.88 41 ILE B N 1
ATOM 2019 C CA . ILE B 1 41 ? 7.371 -31.234 -16.875 1 96.88 41 ILE B CA 1
ATOM 2020 C C . ILE B 1 41 ? 8.047 -32.312 -17.719 1 96.88 41 ILE B C 1
ATOM 2022 O O . ILE B 1 41 ? 8.438 -32.062 -18.859 1 96.88 41 ILE B O 1
ATOM 2026 N N . ARG B 1 42 ? 8.148 -33.531 -17.188 1 96.12 42 ARG B N 1
ATOM 2027 C CA . ARG B 1 42 ? 8.797 -34.625 -17.891 1 96.12 42 ARG B CA 1
ATOM 2028 C C . ARG B 1 42 ? 8.078 -34.938 -19.203 1 96.12 42 ARG B C 1
ATOM 2030 O O . ARG B 1 42 ? 8.711 -35.312 -20.203 1 96.12 42 ARG B O 1
ATOM 2037 N N . LYS B 1 43 ? 6.832 -34.812 -19.188 1 95.88 43 LYS B N 1
ATOM 2038 C CA . LYS B 1 43 ? 6.016 -35.125 -20.344 1 95.88 43 LYS B CA 1
ATOM 2039 C C . LYS B 1 43 ? 5.941 -33.938 -21.312 1 95.88 43 LYS B C 1
ATOM 2041 O O . LYS B 1 43 ? 5.266 -34.031 -22.344 1 95.88 43 LYS B O 1
ATOM 2046 N N . LYS B 1 44 ? 6.527 -32.844 -20.984 1 93.69 44 LYS B N 1
ATOM 2047 C CA . LYS B 1 44 ? 6.559 -31.625 -21.797 1 93.69 44 LYS B CA 1
ATOM 2048 C C . LYS B 1 44 ? 5.152 -31.062 -22.016 1 93.69 44 LYS B C 1
ATOM 2050 O O . LYS B 1 44 ? 4.824 -30.609 -23.109 1 93.69 44 LYS B O 1
ATOM 2055 N N . LYS B 1 45 ? 4.324 -31.203 -21.016 1 94 45 LYS B N 1
ATOM 2056 C CA . LYS B 1 45 ? 2.953 -30.703 -21.047 1 94 45 LYS B CA 1
ATOM 2057 C C . LYS B 1 45 ? 2.818 -29.406 -20.234 1 94 45 LYS B C 1
ATOM 2059 O O . LYS B 1 45 ? 1.876 -29.266 -19.453 1 94 45 LYS B O 1
ATOM 2064 N N . ILE B 1 46 ? 3.854 -28.562 -20.312 1 95.25 46 ILE B N 1
ATOM 2065 C CA . ILE B 1 46 ? 3.85 -27.281 -19.625 1 95.25 46 ILE B CA 1
ATOM 2066 C C . ILE B 1 46 ? 4.191 -26.156 -20.609 1 95.25 46 ILE B C 1
ATOM 2068 O O . ILE B 1 46 ? 4.789 -26.406 -21.656 1 95.25 46 ILE B O 1
ATOM 2072 N N . LYS B 1 47 ? 3.801 -25.016 -20.328 1 95.81 47 LYS B N 1
ATOM 2073 C CA . LYS B 1 47 ? 4.211 -23.781 -20.984 1 95.81 47 LYS B CA 1
ATOM 2074 C C . LYS B 1 47 ? 5.074 -22.922 -20.078 1 95.81 47 LYS B C 1
ATOM 2076 O O . LYS B 1 47 ? 4.641 -22.516 -18.984 1 95.81 47 LYS B O 1
ATOM 2081 N N . VAL B 1 48 ? 6.332 -22.656 -20.5 1 96.44 48 VAL B N 1
ATOM 2082 C CA . VAL B 1 48 ? 7.258 -21.859 -19.703 1 96.44 48 VAL B CA 1
ATOM 2083 C C . VAL B 1 48 ? 7.438 -20.484 -20.344 1 96.44 48 VAL B C 1
ATOM 2085 O O . VAL B 1 48 ? 7.695 -20.391 -21.547 1 96.44 48 VAL B O 1
ATOM 2088 N N . VAL B 1 49 ? 7.246 -19.484 -19.594 1 97.19 49 VAL B N 1
ATOM 2089 C CA . VAL B 1 49 ? 7.438 -18.125 -20.109 1 97.19 49 VAL B CA 1
ATOM 2090 C C . VAL B 1 49 ? 8.273 -17.312 -19.125 1 97.19 49 VAL B C 1
ATOM 2092 O O . VAL B 1 49 ? 8.258 -17.578 -17.922 1 97.19 49 VAL B O 1
ATOM 2095 N N . PRO B 1 50 ? 9.047 -16.359 -19.672 1 97.06 50 PRO B N 1
ATOM 2096 C CA . PRO B 1 50 ? 9.789 -15.484 -18.766 1 97.06 50 PRO B CA 1
ATOM 2097 C C . PRO B 1 50 ? 8.875 -14.617 -17.891 1 97.06 50 PRO B C 1
ATOM 2099 O O . PRO B 1 50 ? 7.793 -14.219 -18.344 1 97.06 50 PRO B O 1
ATOM 2102 N N . GLY B 1 51 ? 9.352 -14.336 -16.641 1 96.56 51 GLY B N 1
ATOM 2103 C CA . GLY B 1 51 ? 8.609 -13.477 -15.727 1 96.56 51 GLY B CA 1
ATOM 2104 C C . GLY B 1 51 ? 9.062 -12.031 -15.773 1 96.56 51 GLY B C 1
ATOM 2105 O O . GLY B 1 51 ? 9.578 -11.562 -16.797 1 96.56 51 GLY B O 1
ATOM 2106 N N . TYR B 1 52 ? 8.773 -11.32 -14.719 1 94.81 52 TYR B N 1
ATOM 2107 C CA . TYR B 1 52 ? 8.977 -9.875 -14.664 1 94.81 52 TYR B CA 1
ATOM 2108 C C . TYR B 1 52 ? 10.453 -9.539 -14.508 1 94.81 52 TYR B C 1
ATOM 2110 O O . TYR B 1 52 ? 10.859 -8.383 -14.672 1 94.81 52 TYR B O 1
ATOM 2118 N N . ALA B 1 53 ? 11.258 -10.531 -14.195 1 95.75 53 ALA B N 1
ATOM 2119 C CA . ALA B 1 53 ? 12.703 -10.391 -14.039 1 95.75 53 ALA B CA 1
ATOM 2120 C C . ALA B 1 53 ? 13.438 -11.625 -14.539 1 95.75 53 ALA B C 1
ATOM 2122 O O . ALA B 1 53 ? 12.828 -12.688 -14.719 1 95.75 53 ALA B O 1
ATOM 2123 N N . GLY B 1 54 ? 14.742 -11.562 -14.719 1 95.69 54 GLY B N 1
ATOM 2124 C CA . GLY B 1 54 ? 15.539 -12.648 -15.273 1 95.69 54 GLY B CA 1
ATOM 2125 C C . GLY B 1 54 ? 15.484 -13.914 -14.438 1 95.69 54 GLY B C 1
ATOM 2126 O O . GLY B 1 54 ? 15.523 -15.016 -14.977 1 95.69 54 GLY B O 1
ATOM 2127 N N . PHE B 1 55 ? 15.359 -13.742 -13.172 1 97.88 55 PHE B N 1
ATOM 2128 C CA . PHE B 1 55 ? 15.375 -14.883 -12.273 1 97.88 55 PHE B CA 1
ATOM 2129 C C . PHE B 1 55 ? 13.984 -15.516 -12.172 1 97.88 55 PHE B C 1
ATOM 2131 O O . PHE B 1 55 ? 13.828 -16.578 -11.578 1 97.88 55 PHE B O 1
ATOM 2138 N N . CYS B 1 56 ? 12.977 -14.875 -12.703 1 97.81 56 CYS B N 1
ATOM 2139 C CA . CYS B 1 56 ? 11.594 -15.297 -12.539 1 97.81 56 CYS B CA 1
ATOM 2140 C C . CYS B 1 56 ? 11.078 -15.984 -13.797 1 97.81 56 CYS B C 1
ATOM 2142 O O . CYS B 1 56 ? 11.305 -15.508 -14.914 1 97.81 56 CYS B O 1
ATOM 2144 N N . LYS B 1 57 ? 10.391 -17.109 -13.609 1 98 57 LYS B N 1
ATOM 2145 C CA . LYS B 1 57 ? 9.703 -17.828 -14.68 1 98 57 LYS B CA 1
ATOM 2146 C C . LYS B 1 57 ? 8.281 -18.188 -14.273 1 98 57 LYS B C 1
ATOM 2148 O O . LYS B 1 57 ? 7.965 -18.234 -13.078 1 98 57 LYS B O 1
ATOM 2153 N N . HIS B 1 58 ? 7.453 -18.375 -15.258 1 98.38 58 HIS B N 1
ATOM 2154 C CA . HIS B 1 58 ? 6.109 -18.922 -15.062 1 98.38 58 HIS B CA 1
ATOM 2155 C C . HIS B 1 58 ? 5.941 -20.25 -15.781 1 98.38 58 HIS B C 1
ATOM 2157 O O . HIS B 1 58 ? 6.391 -20.422 -16.906 1 98.38 58 HIS B O 1
ATOM 2163 N N . ILE B 1 59 ? 5.34 -21.188 -15.109 1 98.25 59 ILE B N 1
ATOM 2164 C CA . ILE B 1 59 ? 4.816 -22.391 -15.75 1 98.25 59 ILE B CA 1
ATOM 2165 C C . ILE B 1 59 ? 3.291 -22.375 -15.711 1 98.25 59 ILE B C 1
ATOM 2167 O O . ILE B 1 59 ? 2.693 -22.203 -14.641 1 98.25 59 ILE B O 1
ATOM 2171 N N . PHE B 1 60 ? 2.746 -22.5 -16.891 1 98.44 60 PHE B N 1
ATOM 2172 C CA . PHE B 1 60 ? 1.296 -22.656 -16.953 1 98.44 60 PHE B CA 1
ATOM 2173 C C . PHE B 1 60 ? 0.911 -24.109 -17.203 1 98.44 60 PHE B C 1
ATOM 2175 O O . PHE B 1 60 ? 1.432 -24.75 -18.109 1 98.44 60 PHE B O 1
ATOM 2182 N N . VAL B 1 61 ? 0.042 -24.594 -16.359 1 98.38 61 VAL B N 1
ATOM 2183 C CA . VAL B 1 61 ? -0.512 -25.938 -16.531 1 98.38 61 VAL B CA 1
ATOM 2184 C C . VAL B 1 61 ? -2.033 -25.891 -16.406 1 98.38 61 VAL B C 1
ATOM 2186 O O . VAL B 1 61 ? -2.58 -24.969 -15.781 1 98.38 61 VAL B O 1
ATOM 2189 N N . GLU B 1 62 ? -2.672 -26.875 -17.016 1 98.31 62 GLU B N 1
ATOM 2190 C CA . GLU B 1 62 ? -4.098 -27.031 -16.734 1 98.31 62 GLU B CA 1
ATOM 2191 C C . GLU B 1 62 ? -4.34 -27.375 -15.266 1 98.31 62 GLU B C 1
ATOM 2193 O O . GLU B 1 62 ? -3.6 -28.156 -14.68 1 98.31 62 GLU B O 1
ATOM 2198 N N . ASN B 1 63 ? -5.344 -26.75 -14.734 1 98.56 63 ASN B N 1
ATOM 2199 C CA . ASN B 1 63 ? -5.641 -26.953 -13.32 1 98.56 63 ASN B CA 1
ATOM 2200 C C . ASN B 1 63 ? -6.066 -28.391 -13.039 1 98.56 63 ASN B C 1
ATOM 2202 O O . ASN B 1 63 ? -7.156 -28.812 -13.43 1 98.56 63 ASN B O 1
ATOM 2206 N N . PHE B 1 64 ? -5.262 -29.109 -12.32 1 98.56 64 PHE B N 1
ATOM 2207 C CA . PHE B 1 64 ? -5.566 -30.5 -11.977 1 98.56 64 PHE B CA 1
ATOM 2208 C C . PHE B 1 64 ? -6.039 -30.609 -10.531 1 98.56 64 PHE B C 1
ATOM 2210 O O . PHE B 1 64 ? -6.188 -31.703 -10 1 98.56 64 PHE B O 1
ATOM 2217 N N . THR B 1 65 ? -6.234 -29.516 -9.844 1 98.25 65 THR B N 1
ATOM 2218 C CA . THR B 1 65 ? -6.754 -29.438 -8.477 1 98.25 65 THR B CA 1
ATOM 2219 C C . THR B 1 65 ? -8.18 -28.891 -8.477 1 98.25 65 THR B C 1
ATOM 2221 O O . THR B 1 65 ? -8.773 -28.688 -9.539 1 98.25 65 THR B O 1
ATOM 2224 N N . GLU B 1 66 ? -8.703 -28.641 -7.258 1 96.5 66 GLU B N 1
ATOM 2225 C CA . GLU B 1 66 ? -10.023 -28.031 -7.117 1 96.5 66 GLU B CA 1
ATOM 2226 C C . GLU B 1 66 ? -9.914 -26.547 -6.809 1 96.5 66 GLU B C 1
ATOM 2228 O O . GLU B 1 66 ? -10.875 -25.938 -6.332 1 96.5 66 GLU B O 1
ATOM 2233 N N . ALA B 1 67 ? -8.688 -25.984 -7.09 1 96.94 67 ALA B N 1
ATOM 2234 C CA . ALA B 1 67 ? -8.469 -24.578 -6.789 1 96.94 67 ALA B CA 1
ATOM 2235 C C . ALA B 1 67 ? -9.406 -23.688 -7.602 1 96.94 67 ALA B C 1
ATOM 2237 O O . ALA B 1 67 ? -9.648 -23.953 -8.781 1 96.94 67 ALA B O 1
ATOM 2238 N N . THR B 1 68 ? -9.961 -22.719 -6.969 1 96.25 68 THR B N 1
ATOM 2239 C CA . THR B 1 68 ? -10.82 -21.734 -7.625 1 96.25 68 THR B CA 1
ATOM 2240 C C . THR B 1 68 ? -10.047 -20.469 -7.957 1 96.25 68 THR B C 1
ATOM 2242 O O . THR B 1 68 ? -8.945 -20.25 -7.438 1 96.25 68 THR B O 1
ATOM 2245 N N . VAL B 1 69 ? -10.656 -19.688 -8.867 1 96.38 69 VAL B N 1
ATOM 2246 C CA . VAL B 1 69 ? -10.023 -18.438 -9.258 1 96.38 69 VAL B CA 1
ATOM 2247 C C . VAL B 1 69 ? -9.758 -17.578 -8.023 1 96.38 69 VAL B C 1
ATOM 2249 O O . VAL B 1 69 ? -10.547 -17.578 -7.082 1 96.38 69 VAL B O 1
ATOM 2252 N N . GLU B 1 70 ? -8.68 -16.891 -8.07 1 94.94 70 GLU B N 1
ATOM 2253 C CA . GLU B 1 70 ? -8.281 -16.125 -6.895 1 94.94 70 GLU B CA 1
ATOM 2254 C C . GLU B 1 70 ? -8.594 -14.641 -7.062 1 94.94 70 GLU B C 1
ATOM 2256 O O . GLU B 1 70 ? -8.25 -13.828 -6.207 1 94.94 70 GLU B O 1
ATOM 2261 N N . THR B 1 71 ? -9.125 -14.258 -8.18 1 95.88 71 THR B N 1
ATOM 2262 C CA . THR B 1 71 ? -9.453 -12.867 -8.484 1 95.88 71 THR B CA 1
ATOM 2263 C C . THR B 1 71 ? -10.797 -12.773 -9.195 1 95.88 71 THR B C 1
ATOM 2265 O O . THR B 1 71 ? -11.133 -13.625 -10.023 1 95.88 71 THR B O 1
ATOM 2268 N N . ILE B 1 72 ? -11.539 -11.805 -8.891 1 95.5 72 ILE B N 1
ATOM 2269 C CA . ILE B 1 72 ? -12.805 -11.555 -9.57 1 95.5 72 ILE B CA 1
ATOM 2270 C C . ILE B 1 72 ? -12.914 -10.078 -9.938 1 95.5 72 ILE B C 1
ATOM 2272 O O . ILE B 1 72 ? -12.258 -9.234 -9.328 1 95.5 72 ILE B O 1
ATOM 2276 N N . GLU B 1 73 ? -13.664 -9.773 -10.961 1 96.31 73 GLU B N 1
ATOM 2277 C CA . GLU B 1 73 ? -13.945 -8.383 -11.32 1 96.31 73 GLU B CA 1
ATOM 2278 C C . GLU B 1 73 ? -14.836 -7.715 -10.281 1 96.31 73 GLU B C 1
ATOM 2280 O O . GLU B 1 73 ? -15.773 -8.328 -9.773 1 96.31 73 GLU B O 1
ATOM 2285 N N . ILE B 1 74 ? -14.523 -6.516 -9.984 1 97.06 74 ILE B N 1
ATOM 2286 C CA . ILE B 1 74 ? -15.352 -5.73 -9.078 1 97.06 74 ILE B CA 1
ATOM 2287 C C . ILE B 1 74 ? -16.594 -5.223 -9.812 1 97.06 74 ILE B C 1
ATOM 2289 O O . ILE B 1 74 ? -16.484 -4.738 -10.938 1 97.06 74 ILE B O 1
ATOM 2293 N N . ASN B 1 75 ? -17.688 -5.367 -9.227 1 94.75 75 ASN B N 1
ATOM 2294 C CA . ASN B 1 75 ? -18.938 -4.848 -9.758 1 94.75 75 ASN B CA 1
ATOM 2295 C C . ASN B 1 75 ? -19.859 -4.344 -8.641 1 94.75 75 ASN B C 1
ATOM 2297 O O . ASN B 1 75 ? -19.469 -4.344 -7.473 1 94.75 75 ASN B O 1
ATOM 2301 N N . ASN B 1 76 ? -21 -3.887 -9 1 92.5 76 ASN B N 1
ATOM 2302 C CA . ASN B 1 76 ? -21.922 -3.27 -8.039 1 92.5 76 ASN B CA 1
ATOM 2303 C C . ASN B 1 76 ? -22.422 -4.277 -7.012 1 92.5 76 ASN B C 1
ATOM 2305 O O . ASN B 1 76 ? -22.781 -3.906 -5.895 1 92.5 76 ASN B O 1
ATOM 2309 N N . LYS B 1 77 ? -22.422 -5.527 -7.312 1 91.56 77 LYS B N 1
ATOM 2310 C CA . LYS B 1 77 ? -22.969 -6.562 -6.445 1 91.56 77 LYS B CA 1
ATOM 2311 C C . LYS B 1 77 ? -21.953 -7.004 -5.395 1 91.56 77 LYS B C 1
ATOM 2313 O O . LYS B 1 77 ? -22.328 -7.488 -4.328 1 91.56 77 LYS B O 1
ATOM 2318 N N . ASN B 1 78 ? -20.641 -6.797 -5.73 1 94.62 78 ASN B N 1
ATOM 2319 C CA . ASN B 1 78 ? -19.672 -7.383 -4.809 1 94.62 78 ASN B CA 1
ATOM 2320 C C . ASN B 1 78 ? -18.781 -6.316 -4.176 1 94.62 78 ASN B C 1
ATOM 2322 O O . ASN B 1 78 ? -18.047 -6.598 -3.223 1 94.62 78 ASN B O 1
ATOM 2326 N N . ARG B 1 79 ? -18.922 -5.121 -4.637 1 94.56 79 ARG B N 1
ATOM 2327 C CA . ARG B 1 79 ? -18.109 -4.027 -4.125 1 94.56 79 ARG B CA 1
ATOM 2328 C C . ARG B 1 79 ? -18.25 -3.895 -2.613 1 94.56 79 ARG B C 1
ATOM 2330 O O . ARG B 1 79 ? -17.266 -3.615 -1.915 1 94.56 79 ARG B O 1
ATOM 2337 N N . GLN B 1 80 ? -19.406 -4.145 -2.121 1 92.81 80 GLN B N 1
ATOM 2338 C CA . GLN B 1 80 ? -19.703 -3.949 -0.706 1 92.81 80 GLN B CA 1
ATOM 2339 C C . GLN B 1 80 ? -19.141 -5.086 0.14 1 92.81 80 GLN B C 1
ATOM 2341 O O . GLN B 1 80 ? -19.125 -5 1.37 1 92.81 80 GLN B O 1
ATOM 2346 N N . LEU B 1 81 ? -18.688 -6.148 -0.506 1 95.44 81 LEU B N 1
ATOM 2347 C CA . LEU B 1 81 ? -18.156 -7.312 0.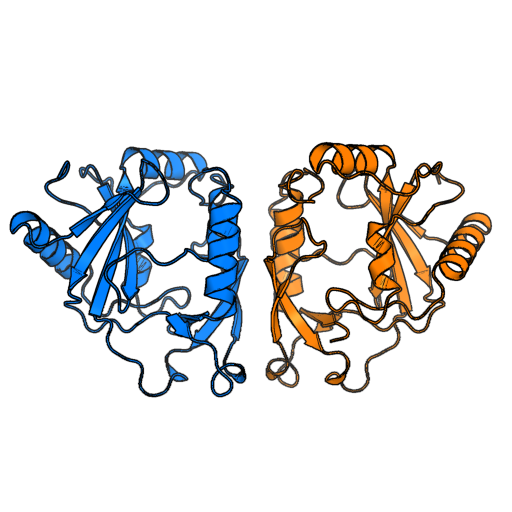206 1 95.44 81 LEU B CA 1
ATOM 2348 C C . LEU B 1 81 ? -16.656 -7.176 0.438 1 95.44 81 LEU B C 1
ATOM 2350 O O . LEU B 1 81 ? -16.062 -7.992 1.143 1 95.44 81 LEU B O 1
ATOM 2354 N N . ILE B 1 82 ? -16.062 -6.145 -0.148 1 96.81 82 ILE B N 1
ATOM 2355 C CA . ILE B 1 82 ? -14.625 -5.965 -0.074 1 96.81 82 ILE B CA 1
ATOM 2356 C C . ILE B 1 82 ? -14.211 -5.645 1.362 1 96.81 82 ILE B C 1
ATOM 2358 O O . ILE B 1 82 ? -14.812 -4.777 2.004 1 96.81 82 ILE B O 1
ATOM 2362 N N . GLN B 1 83 ? -13.234 -6.402 1.825 1 95.31 83 GLN B N 1
ATOM 2363 C CA . GLN B 1 83 ? -12.625 -6.199 3.139 1 95.31 83 GLN B CA 1
ATOM 2364 C C . GLN B 1 83 ? -11.195 -5.688 3.014 1 95.31 83 GLN B C 1
ATOM 2366 O O . GLN B 1 83 ? -10.578 -5.805 1.954 1 95.31 83 GLN B O 1
ATOM 2371 N N . THR B 1 84 ? -10.758 -5.062 4.098 1 96.38 84 THR B N 1
ATOM 2372 C CA . THR B 1 84 ? -9.391 -4.551 4.113 1 96.38 84 THR B CA 1
ATOM 2373 C C . THR B 1 84 ? -8.727 -4.828 5.457 1 96.38 84 THR B C 1
ATOM 2375 O O . THR B 1 84 ? -9.398 -4.898 6.488 1 96.38 84 THR B O 1
ATOM 2378 N N . ASP B 1 85 ? -7.449 -5.031 5.414 1 95.69 85 ASP B N 1
ATOM 2379 C CA . ASP B 1 85 ? -6.625 -5.137 6.613 1 95.69 85 ASP B CA 1
ATOM 2380 C C . ASP B 1 85 ? -5.141 -5.02 6.27 1 95.69 85 ASP B C 1
ATOM 2382 O O . ASP B 1 85 ? -4.77 -4.973 5.098 1 95.69 85 ASP B O 1
ATOM 2386 N N . TYR B 1 86 ? -4.367 -4.824 7.277 1 96.94 86 TYR B N 1
ATOM 2387 C CA . TYR B 1 86 ? -2.92 -4.914 7.133 1 96.94 86 TYR B CA 1
ATOM 2388 C C . TYR B 1 86 ? -2.432 -6.332 7.387 1 96.94 86 TYR B C 1
ATOM 2390 O O . TYR B 1 86 ? -2.533 -6.84 8.508 1 96.94 86 TYR B O 1
ATOM 2398 N N . ILE B 1 87 ? -1.878 -6.934 6.332 1 93.75 87 ILE B N 1
ATOM 2399 C CA . ILE B 1 87 ? -1.529 -8.352 6.406 1 93.75 87 ILE B CA 1
ATOM 2400 C C . ILE B 1 87 ? -0.093 -8.555 5.93 1 93.75 87 ILE B C 1
ATOM 2402 O O . ILE B 1 87 ? 0.337 -7.93 4.953 1 93.75 87 ILE B O 1
ATOM 2406 N N . SER B 1 88 ? 0.67 -9.406 6.637 1 92.69 88 SER B N 1
ATOM 2407 C CA . SER B 1 88 ? 1.985 -9.852 6.191 1 92.69 88 SER B CA 1
ATOM 2408 C C . SER B 1 88 ? 1.895 -11.18 5.441 1 92.69 88 SER B C 1
ATOM 2410 O O . SER B 1 88 ? 1.034 -12.008 5.746 1 92.69 88 SER B O 1
ATOM 2412 N N . ARG B 1 89 ? 2.752 -11.305 4.449 1 87.06 89 ARG B N 1
ATOM 2413 C CA . ARG B 1 89 ? 2.793 -12.609 3.795 1 87.06 89 ARG B CA 1
ATOM 2414 C C . ARG B 1 89 ? 3.496 -13.641 4.672 1 87.06 89 ARG B C 1
ATOM 2416 O O . ARG B 1 89 ? 3.113 -14.812 4.691 1 87.06 89 ARG B O 1
ATOM 2423 N N . LYS B 1 90 ? 4.555 -13.141 5.34 1 84.88 90 LYS B N 1
ATOM 2424 C CA . LYS B 1 90 ? 5.301 -13.898 6.34 1 84.88 90 LYS B CA 1
ATOM 2425 C C . LYS B 1 90 ? 5.469 -13.102 7.625 1 84.88 90 LYS B C 1
ATOM 2427 O O . LYS B 1 90 ? 5.352 -11.875 7.617 1 84.88 90 LYS B O 1
ATOM 2432 N N . ASP B 1 91 ? 5.812 -13.773 8.711 1 81.5 91 ASP B N 1
ATOM 2433 C CA . ASP B 1 91 ? 5.867 -13.148 10.031 1 81.5 91 ASP B CA 1
ATOM 2434 C C . ASP B 1 91 ? 6.891 -12.016 10.062 1 81.5 91 ASP B C 1
ATOM 2436 O O . ASP B 1 91 ? 6.684 -11.008 10.734 1 81.5 91 ASP B O 1
ATOM 2440 N N . ASN B 1 92 ? 7.898 -12.125 9.32 1 85 92 ASN B N 1
ATOM 2441 C CA . ASN B 1 92 ? 8.977 -11.148 9.398 1 85 92 ASN B CA 1
ATOM 2442 C C . ASN B 1 92 ? 8.836 -10.062 8.344 1 85 92 ASN B C 1
ATOM 2444 O O . ASN B 1 92 ? 9.68 -9.172 8.234 1 85 92 ASN B O 1
ATOM 2448 N N . GLU B 1 93 ? 7.781 -10.141 7.594 1 90.56 93 GLU B N 1
ATOM 2449 C CA . GLU B 1 93 ? 7.543 -9.133 6.57 1 90.56 93 GLU B CA 1
ATOM 2450 C C . GLU B 1 93 ? 6.594 -8.047 7.074 1 90.56 93 GLU B C 1
ATOM 2452 O O . GLU B 1 93 ? 5.746 -8.305 7.93 1 90.56 93 GLU B O 1
ATOM 2457 N N . LEU B 1 94 ? 6.773 -6.855 6.551 1 94.81 94 LEU B N 1
ATOM 2458 C CA . LEU B 1 94 ? 5.918 -5.73 6.914 1 94.81 94 LEU B CA 1
ATOM 2459 C C . LEU B 1 94 ? 4.484 -5.969 6.449 1 94.81 94 LEU B C 1
ATOM 2461 O O . LEU B 1 94 ? 4.258 -6.402 5.32 1 94.81 94 LEU B O 1
ATOM 2465 N N . PRO B 1 95 ? 3.537 -5.762 7.402 1 96.38 95 PRO B N 1
ATOM 2466 C CA . PRO B 1 95 ? 2.146 -5.812 6.945 1 96.38 95 PRO B CA 1
ATOM 2467 C C . PRO B 1 95 ? 1.796 -4.668 5.992 1 96.38 95 PRO B C 1
ATOM 2469 O O . PRO B 1 95 ? 2.27 -3.545 6.172 1 96.38 95 PRO B O 1
ATOM 2472 N N . VAL B 1 96 ? 1.073 -4.941 4.973 1 96.81 96 VAL B N 1
ATOM 2473 C CA . VAL B 1 96 ? 0.625 -3.918 4.035 1 96.81 96 VAL B CA 1
ATOM 2474 C C . VAL B 1 96 ? -0.893 -3.988 3.877 1 96.81 96 VAL B C 1
ATOM 2476 O O . VAL B 1 96 ? -1.504 -5.023 4.16 1 96.81 96 VAL B O 1
ATOM 2479 N N . LEU B 1 97 ? -1.446 -2.877 3.492 1 97.69 97 LEU B N 1
ATOM 2480 C CA . LEU B 1 97 ? -2.887 -2.836 3.26 1 97.69 97 LEU B CA 1
ATOM 2481 C C . LEU B 1 97 ? -3.262 -3.648 2.027 1 97.69 97 LEU B C 1
ATOM 2483 O O . LEU B 1 97 ? -2.717 -3.428 0.943 1 97.69 97 LEU B O 1
ATOM 2487 N N . ILE B 1 98 ? -4.129 -4.547 2.225 1 96.44 98 ILE B N 1
ATOM 2488 C CA . ILE B 1 98 ? -4.672 -5.277 1.085 1 96.44 98 ILE B CA 1
ATOM 2489 C C . ILE B 1 98 ? -6.199 -5.266 1.146 1 96.44 98 ILE B C 1
ATOM 2491 O O . ILE B 1 98 ? -6.781 -4.898 2.168 1 96.44 98 ILE B O 1
ATOM 2495 N N . ARG B 1 99 ? -6.789 -5.594 0.038 1 97.19 99 ARG B N 1
ATOM 2496 C CA . ARG B 1 99 ? -8.234 -5.785 -0.014 1 97.19 99 ARG B CA 1
ATOM 2497 C C . ARG B 1 99 ? -8.586 -7.129 -0.639 1 97.19 99 ARG B C 1
ATOM 2499 O O . ARG B 1 99 ? -7.852 -7.637 -1.489 1 97.19 99 ARG B O 1
ATOM 2506 N N . TRP B 1 100 ? -9.648 -7.715 -0.155 1 96.31 100 TRP B N 1
ATOM 2507 C CA . TRP B 1 100 ? -10.086 -9.016 -0.661 1 96.31 100 TRP B CA 1
ATOM 2508 C C . TRP B 1 100 ? -11.578 -9.211 -0.433 1 96.31 100 TRP B C 1
ATOM 2510 O O . TRP B 1 100 ? -12.227 -8.398 0.233 1 96.31 100 TRP B O 1
ATOM 2520 N N . ILE B 1 101 ? -12.141 -10.156 -1.096 1 95.75 101 ILE B N 1
ATOM 2521 C CA . ILE B 1 101 ? -13.453 -10.711 -0.778 1 95.75 101 ILE B CA 1
ATOM 2522 C C . ILE B 1 101 ? -13.289 -12.133 -0.244 1 95.75 101 ILE B C 1
ATOM 2524 O O . ILE B 1 101 ? -12.531 -12.93 -0.797 1 95.75 101 ILE B O 1
ATOM 2528 N N . SER B 1 102 ? -13.938 -12.367 0.841 1 94.06 102 SER B N 1
ATOM 2529 C CA . SER B 1 102 ? -13.898 -13.727 1.384 1 94.06 102 SER B CA 1
ATOM 2530 C C . SER B 1 102 ? -14.555 -14.719 0.434 1 94.06 102 SER B C 1
ATOM 2532 O O . SER B 1 102 ? -15.641 -14.469 -0.082 1 94.06 102 SER B O 1
ATOM 2534 N N . LYS B 1 103 ? -13.859 -15.797 0.315 1 92.75 103 LYS B N 1
ATOM 2535 C CA . LYS B 1 103 ? -14.359 -16.828 -0.593 1 92.75 103 LYS B CA 1
ATOM 2536 C C . LYS B 1 103 ? -15.781 -17.25 -0.216 1 92.75 103 LYS B C 1
ATOM 2538 O O . LYS B 1 103 ? -16.609 -17.5 -1.091 1 92.75 103 LYS B O 1
ATOM 2543 N N . LYS B 1 104 ? -16.078 -17.297 1.052 1 91.19 104 LYS B N 1
ATOM 2544 C CA . LYS B 1 104 ? -17.391 -17.719 1.543 1 91.19 104 LYS B CA 1
ATOM 2545 C C . LYS B 1 104 ? -18.484 -16.766 1.089 1 91.19 104 LYS B C 1
ATOM 2547 O O . LYS B 1 104 ? -19.656 -17.141 1.057 1 91.19 104 LYS B O 1
ATOM 2552 N N . ASP B 1 105 ? -18.125 -15.562 0.728 1 93.44 105 ASP B N 1
ATOM 2553 C CA . ASP B 1 105 ? -19.109 -14.547 0.379 1 93.44 105 ASP B CA 1
ATOM 2554 C C . ASP B 1 105 ? -19.312 -14.477 -1.133 1 93.44 105 ASP B C 1
ATOM 2556 O O . ASP B 1 105 ? -20.156 -13.727 -1.614 1 93.44 105 ASP B O 1
ATOM 2560 N N . VAL B 1 106 ? -18.469 -15.117 -1.882 1 92.69 106 VAL B N 1
ATOM 2561 C CA . VAL B 1 106 ? -18.594 -15.148 -3.336 1 92.69 106 VAL B CA 1
ATOM 2562 C C . VAL B 1 106 ? -19.531 -16.281 -3.754 1 92.69 106 VAL B C 1
ATOM 2564 O O . VAL B 1 106 ? -19.266 -17.453 -3.463 1 92.69 106 VAL B O 1
ATOM 2567 N N . LYS B 1 107 ? -20.578 -15.766 -4.477 1 87.69 107 LYS B N 1
ATOM 2568 C CA . LYS B 1 107 ? -21.531 -16.766 -4.961 1 87.69 107 LYS B CA 1
ATOM 2569 C C . LYS B 1 107 ? -21.031 -17.422 -6.238 1 87.69 107 LYS B C 1
ATOM 2571 O O . LYS B 1 107 ? -20.516 -16.75 -7.133 1 87.69 107 LYS B O 1
ATOM 2576 N N . ASP B 1 108 ? -21.062 -18.688 -6.391 1 88.25 108 ASP B N 1
ATOM 2577 C CA . ASP B 1 108 ? -20.766 -19.469 -7.594 1 88.25 108 ASP B CA 1
ATOM 2578 C C . ASP B 1 108 ? -19.312 -19.281 -8.016 1 88.25 108 ASP B C 1
ATOM 2580 O O . ASP B 1 108 ? -19.031 -18.984 -9.18 1 88.25 108 ASP B O 1
ATOM 2584 N N . ILE B 1 109 ? -18.438 -19.344 -7.117 1 90.94 109 ILE B N 1
ATOM 2585 C CA . ILE B 1 109 ? -17.016 -19.234 -7.453 1 90.94 109 ILE B CA 1
ATOM 2586 C C . ILE B 1 109 ? -16.609 -20.344 -8.406 1 90.94 109 ILE B C 1
ATOM 2588 O O . ILE B 1 109 ? -16.969 -21.516 -8.203 1 90.94 109 ILE B O 1
ATOM 2592 N N . MET B 1 110 ? -15.922 -19.969 -9.438 1 93.62 110 MET B N 1
ATOM 2593 C CA . MET B 1 110 ? -15.586 -20.906 -10.508 1 93.62 110 MET B CA 1
ATOM 2594 C C . MET B 1 110 ? -14.25 -21.578 -10.242 1 93.62 110 MET B C 1
ATOM 2596 O O . MET B 1 110 ? -13.312 -20.953 -9.758 1 93.62 110 MET B O 1
ATOM 2600 N N . LYS B 1 111 ? -14.234 -22.875 -10.625 1 97.12 111 LYS B N 1
ATOM 2601 C CA . LYS B 1 111 ? -12.953 -23.562 -10.664 1 97.12 111 LYS B CA 1
ATOM 2602 C C . LYS B 1 111 ? -12.008 -22.922 -11.68 1 97.12 111 LYS B C 1
ATOM 2604 O O . LYS B 1 111 ? -12.43 -22.562 -12.781 1 97.12 111 LYS B O 1
ATOM 2609 N N . ALA B 1 112 ? -10.734 -22.75 -11.25 1 98.12 112 ALA B N 1
ATOM 2610 C CA . ALA B 1 112 ? -9.758 -22.156 -12.164 1 98.12 112 ALA B CA 1
ATOM 2611 C C . ALA B 1 112 ? -9.469 -23.078 -13.336 1 98.12 112 ALA B C 1
ATOM 2613 O O . ALA B 1 112 ? -9.469 -24.312 -13.18 1 98.12 112 ALA B O 1
ATOM 2614 N N . LYS B 1 113 ? -9.18 -22.547 -14.484 1 98.44 113 LYS B N 1
ATOM 2615 C CA . LYS B 1 113 ? -8.82 -23.344 -15.664 1 98.44 113 LYS B CA 1
ATOM 2616 C C . LYS B 1 113 ? -7.332 -23.672 -15.664 1 98.44 113 LYS B C 1
ATOM 2618 O O . LYS B 1 113 ? -6.93 -24.734 -16.125 1 98.44 113 LYS B O 1
ATOM 2623 N N . TYR B 1 114 ? -6.578 -22.75 -15.172 1 98.56 114 TYR B N 1
ATOM 2624 C CA . TYR B 1 114 ? -5.129 -22.906 -15.203 1 98.56 114 TYR B CA 1
ATOM 2625 C C . TYR B 1 114 ? -4.52 -22.625 -13.836 1 98.56 114 TYR B C 1
ATOM 2627 O O . TYR B 1 114 ? -5.152 -21.984 -12.984 1 98.56 114 TYR B O 1
ATOM 2635 N N . LEU B 1 115 ? -3.375 -23.141 -13.617 1 98.56 115 LEU B N 1
ATOM 2636 C CA . LEU B 1 115 ? -2.477 -22.734 -12.539 1 98.56 115 LEU B CA 1
ATOM 2637 C C . LEU B 1 115 ? -1.235 -22.047 -13.086 1 98.56 115 LEU B C 1
ATOM 2639 O O . LEU B 1 115 ? -0.547 -22.594 -13.953 1 98.56 115 LEU B O 1
ATOM 2643 N N . ASP B 1 116 ? -1.078 -20.844 -12.695 1 98.62 116 ASP B N 1
ATOM 2644 C CA . ASP B 1 116 ? 0.175 -20.125 -12.945 1 98.62 116 ASP B CA 1
ATOM 2645 C C . ASP B 1 116 ? 1.191 -20.406 -11.836 1 98.62 116 ASP B C 1
ATOM 2647 O O . ASP B 1 116 ? 1.056 -19.906 -10.719 1 98.62 116 ASP B O 1
ATOM 2651 N N . LEU B 1 117 ? 2.188 -21.219 -12.109 1 98.62 117 LEU B N 1
ATOM 2652 C CA . LEU B 1 117 ? 3.27 -21.5 -11.172 1 98.62 117 LEU B CA 1
ATOM 2653 C C . LEU B 1 117 ? 4.398 -20.484 -11.336 1 98.62 117 LEU B C 1
ATOM 2655 O O . LEU B 1 117 ? 5.055 -20.438 -12.375 1 98.62 117 LEU B O 1
ATOM 2659 N N . ILE B 1 118 ? 4.602 -19.719 -10.312 1 98.31 118 ILE B N 1
ATOM 2660 C CA . ILE B 1 118 ? 5.648 -18.703 -10.336 1 98.31 118 ILE B CA 1
ATOM 2661 C C . ILE B 1 118 ? 6.934 -19.281 -9.742 1 98.31 118 ILE B C 1
ATOM 2663 O O . ILE B 1 118 ? 6.941 -19.75 -8.602 1 98.31 118 ILE B O 1
ATOM 2667 N N . LEU B 1 119 ? 7.977 -19.172 -10.508 1 98.44 119 LEU B N 1
ATOM 2668 C CA . LEU B 1 119 ? 9.25 -19.75 -10.102 1 98.44 119 LEU B CA 1
ATOM 2669 C C . LEU B 1 119 ? 10.305 -18.656 -9.914 1 98.44 119 LEU B C 1
ATOM 2671 O O . LEU B 1 119 ? 10.312 -17.672 -10.641 1 98.44 119 LEU B O 1
ATOM 2675 N N . TYR B 1 120 ? 11.133 -18.891 -8.93 1 98 120 TYR B N 1
ATOM 2676 C CA . TYR B 1 120 ? 12.375 -18.125 -8.789 1 98 120 TYR B CA 1
ATOM 2677 C C . TYR B 1 120 ? 13.586 -19.031 -8.945 1 98 120 TYR B C 1
ATOM 2679 O O . TYR B 1 120 ? 13.547 -20.219 -8.578 1 98 120 TYR B O 1
ATOM 2687 N N . SER B 1 121 ? 14.664 -18.484 -9.516 1 97.56 121 SER B N 1
ATOM 2688 C CA . SER B 1 121 ? 15.922 -19.219 -9.578 1 97.56 121 SER B CA 1
ATOM 2689 C C . SER B 1 121 ? 16.484 -19.469 -8.18 1 97.56 121 SER B C 1
ATOM 2691 O O . SER B 1 121 ? 16.203 -18.719 -7.25 1 97.56 121 SER B O 1
ATOM 2693 N N . ARG B 1 122 ? 17.234 -20.5 -8.117 1 96.94 122 ARG B N 1
ATOM 2694 C CA . ARG B 1 122 ? 17.922 -20.828 -6.867 1 96.94 122 ARG B CA 1
ATOM 2695 C C . ARG B 1 122 ? 18.766 -19.656 -6.383 1 96.94 122 ARG B C 1
ATOM 2697 O O . ARG B 1 122 ? 18.75 -19.328 -5.195 1 96.94 122 ARG B O 1
ATOM 2704 N N . GLU B 1 123 ? 19.422 -19.031 -7.301 1 96.69 123 GLU B N 1
ATOM 2705 C CA . GLU B 1 123 ? 20.281 -17.906 -6.965 1 96.69 123 GLU B CA 1
ATOM 2706 C C . GLU B 1 123 ? 19.5 -16.781 -6.316 1 96.69 123 GLU B C 1
ATOM 2708 O O . GLU B 1 123 ? 19.922 -16.203 -5.312 1 96.69 123 GLU B O 1
ATOM 2713 N N . GLN B 1 124 ? 18.391 -16.484 -6.875 1 97.31 124 GLN B N 1
ATOM 2714 C CA . GLN B 1 124 ? 17.547 -15.422 -6.336 1 97.31 124 GLN B CA 1
ATOM 2715 C C . GLN B 1 124 ? 17.016 -15.781 -4.949 1 97.31 124 GLN B C 1
ATOM 2717 O O . GLN B 1 124 ? 17 -14.945 -4.047 1 97.31 124 GLN B O 1
ATOM 2722 N N . ILE B 1 125 ? 16.547 -16.984 -4.766 1 97 125 ILE B N 1
ATOM 2723 C CA . ILE B 1 125 ? 16.031 -17.422 -3.48 1 97 125 ILE B CA 1
ATOM 2724 C C . ILE B 1 125 ? 17.125 -17.328 -2.42 1 97 125 ILE B C 1
ATOM 2726 O O . ILE B 1 125 ? 16.875 -16.844 -1.312 1 97 125 ILE B O 1
ATOM 2730 N N . GLU B 1 126 ? 18.297 -17.75 -2.785 1 96.31 126 GLU B N 1
ATOM 2731 C CA . GLU B 1 126 ? 19.422 -17.688 -1.863 1 96.31 126 GLU B CA 1
ATOM 2732 C C . GLU B 1 126 ? 19.766 -16.234 -1.516 1 96.31 126 GLU B C 1
ATOM 2734 O O . GLU B 1 126 ? 20.062 -15.922 -0.361 1 96.31 126 GLU B O 1
ATOM 2739 N N . LYS B 1 127 ? 19.719 -15.414 -2.51 1 96.31 127 LYS B N 1
ATOM 2740 C CA . LYS B 1 127 ? 19.953 -13.992 -2.295 1 96.31 127 LYS B CA 1
ATOM 2741 C C . LYS B 1 127 ? 18.953 -13.398 -1.316 1 96.31 127 LYS B C 1
ATOM 2743 O O . LYS B 1 127 ? 19.328 -12.703 -0.375 1 96.31 127 LYS B O 1
ATOM 2748 N N . GLU B 1 128 ? 17.594 -13.633 -1.555 1 95.12 128 GLU B N 1
ATOM 2749 C CA . GLU B 1 128 ? 16.547 -13.133 -0.671 1 95.12 128 GLU B CA 1
ATOM 2750 C C . GLU B 1 128 ? 16.703 -13.68 0.745 1 95.12 128 GLU B C 1
ATOM 2752 O O . GLU B 1 128 ? 16.531 -12.953 1.722 1 95.12 128 GLU B O 1
ATOM 2757 N N . ASN B 1 129 ? 17.062 -14.898 0.838 1 94.88 129 ASN B N 1
ATOM 2758 C CA . ASN B 1 129 ? 17.297 -15.5 2.148 1 94.88 129 ASN B CA 1
ATOM 2759 C C . ASN B 1 129 ? 18.422 -14.805 2.896 1 94.88 129 ASN B C 1
ATOM 2761 O O . ASN B 1 129 ? 18.328 -14.547 4.094 1 94.88 129 ASN B O 1
ATOM 2765 N N . ARG B 1 130 ? 19.484 -14.586 2.211 1 95.19 130 ARG B N 1
ATOM 2766 C CA . ARG B 1 130 ? 20.625 -13.906 2.818 1 95.19 130 ARG B CA 1
ATOM 2767 C C . ARG B 1 130 ? 20.25 -12.516 3.301 1 95.19 130 ARG B C 1
ATOM 2769 O O . ARG B 1 130 ? 20.547 -12.141 4.438 1 95.19 130 ARG B O 1
ATOM 2776 N N . GLU B 1 131 ? 19.531 -11.781 2.486 1 93.25 131 GLU B N 1
ATOM 2777 C CA . GLU B 1 131 ? 19.188 -10.391 2.773 1 93.25 131 GLU B CA 1
ATOM 2778 C C . GLU B 1 131 ? 18.188 -10.297 3.922 1 93.25 131 GLU B C 1
ATOM 2780 O O . GLU B 1 131 ? 18.156 -9.305 4.652 1 93.25 131 GLU B O 1
ATOM 2785 N N . THR B 1 132 ? 17.328 -11.312 4.043 1 92.56 132 THR B N 1
ATOM 2786 C CA . THR B 1 132 ? 16.328 -11.312 5.094 1 92.56 132 THR B CA 1
ATOM 2787 C C . THR B 1 132 ? 16.797 -12.125 6.293 1 92.56 132 THR B C 1
ATOM 2789 O O . THR B 1 132 ? 16.047 -12.305 7.258 1 92.56 132 THR B O 1
ATOM 2792 N N . LYS B 1 133 ? 18.016 -12.688 6.262 1 92.25 133 LYS B N 1
ATOM 2793 C CA . LYS B 1 133 ? 18.578 -13.547 7.305 1 92.25 133 LYS B CA 1
ATOM 2794 C C . LYS B 1 133 ? 17.656 -14.734 7.586 1 92.25 133 LYS B C 1
ATOM 2796 O O . LYS B 1 133 ? 17.438 -15.094 8.742 1 92.25 133 LYS B O 1
ATOM 2801 N N . THR B 1 134 ? 17.094 -15.25 6.527 1 91.94 134 THR B N 1
ATOM 2802 C CA . THR B 1 134 ? 16.234 -16.438 6.621 1 91.94 134 THR B CA 1
ATOM 2803 C C . THR B 1 134 ? 17.047 -17.703 6.332 1 91.94 134 THR B C 1
ATOM 2805 O O . THR B 1 134 ? 17.797 -17.75 5.355 1 91.94 134 THR B O 1
ATOM 2808 N N . VAL B 1 135 ? 16.859 -18.688 7.219 1 91.75 135 VAL B N 1
ATOM 2809 C CA . VAL B 1 135 ? 17.5 -19.984 7.008 1 91.75 135 VAL B CA 1
ATOM 2810 C C . VAL B 1 135 ? 16.453 -21.031 6.617 1 91.75 135 VAL B C 1
ATOM 2812 O O . VAL B 1 135 ? 15.625 -21.406 7.438 1 91.75 135 VAL B O 1
ATOM 2815 N N . PRO B 1 136 ? 16.547 -21.422 5.414 1 92.31 136 PRO B N 1
ATOM 2816 C CA . PRO B 1 136 ? 15.547 -22.422 5.008 1 92.31 136 PRO B CA 1
ATOM 2817 C C . PRO B 1 136 ? 15.727 -23.766 5.73 1 92.31 136 PRO B C 1
ATOM 2819 O O . PRO B 1 136 ? 16.859 -24.125 6.082 1 92.31 136 PRO B O 1
ATOM 2822 N N . ASN B 1 137 ? 14.648 -24.406 5.965 1 90.88 137 ASN B N 1
ATOM 2823 C CA . ASN B 1 137 ? 14.711 -25.734 6.562 1 90.88 137 ASN B CA 1
ATOM 2824 C C . ASN B 1 137 ? 15.32 -26.766 5.602 1 90.88 137 ASN B C 1
ATOM 2826 O O . ASN B 1 137 ? 16 -27.688 6.031 1 90.88 137 ASN B O 1
ATOM 2830 N N . LYS B 1 138 ? 14.984 -26.609 4.359 1 86.31 138 LYS B N 1
ATOM 2831 C CA . LYS B 1 138 ? 15.477 -27.516 3.324 1 86.31 138 LYS B CA 1
ATOM 2832 C C . LYS B 1 138 ? 16.078 -26.734 2.15 1 86.31 138 LYS B C 1
ATOM 2834 O O .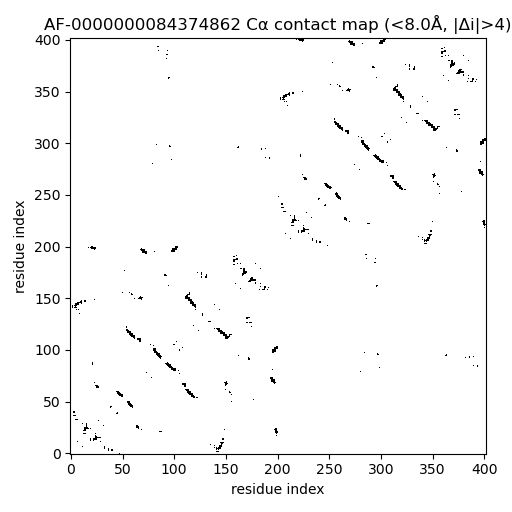 LYS B 1 138 ? 15.414 -25.859 1.581 1 86.31 138 LYS B O 1
ATOM 2839 N N . LYS B 1 139 ? 17.266 -27.078 1.818 1 86.44 139 LYS B N 1
ATOM 2840 C CA . LYS B 1 139 ? 17.891 -26.484 0.643 1 86.44 139 LYS B CA 1
ATOM 2841 C C . LYS B 1 139 ? 17.516 -27.234 -0.628 1 86.44 139 LYS B C 1
ATOM 2843 O O . LYS B 1 139 ? 17.562 -28.469 -0.666 1 86.44 139 LYS B O 1
ATOM 2848 N N . SER B 1 140 ? 17.156 -26.484 -1.561 1 89.38 140 SER B N 1
ATOM 2849 C CA . SER B 1 140 ? 16.75 -27.078 -2.83 1 89.38 140 SER B CA 1
ATOM 2850 C C . SER B 1 140 ? 17.953 -27.359 -3.719 1 89.38 140 SER B C 1
ATOM 2852 O O . SER B 1 140 ? 18.906 -26.562 -3.754 1 89.38 140 SER B O 1
ATOM 2854 N N . ASP B 1 141 ? 17.859 -28.5 -4.504 1 91.69 141 ASP B N 1
ATOM 2855 C CA . ASP B 1 141 ? 18.891 -28.797 -5.496 1 91.69 141 ASP B CA 1
ATOM 2856 C C . ASP B 1 141 ? 18.406 -28.453 -6.906 1 91.69 141 ASP B C 1
ATOM 2858 O O . ASP B 1 141 ? 19.109 -28.703 -7.887 1 91.69 141 ASP B O 1
ATOM 2862 N N . CYS B 1 142 ? 17.297 -27.906 -7.008 1 96.44 142 CYS B N 1
ATOM 2863 C CA . CYS B 1 142 ? 16.734 -27.562 -8.305 1 96.44 142 CYS B CA 1
ATOM 2864 C C . CYS B 1 142 ? 17.188 -26.188 -8.75 1 96.44 142 CYS B C 1
ATOM 2866 O O . CYS B 1 142 ? 17.484 -25.328 -7.922 1 96.44 142 CYS B O 1
ATOM 2868 N N . LEU B 1 143 ? 17.234 -25.969 -10.055 1 97 143 LEU B N 1
ATOM 2869 C CA . LEU B 1 143 ? 17.594 -24.672 -10.609 1 97 143 LEU B CA 1
ATOM 2870 C C . LEU B 1 143 ? 16.516 -23.641 -10.297 1 97 143 LEU B C 1
ATOM 2872 O O . LEU B 1 143 ? 16.828 -22.453 -10.094 1 97 143 LEU B O 1
ATOM 2876 N N . TYR B 1 144 ? 15.289 -24.094 -10.273 1 98 144 TYR B N 1
ATOM 2877 C CA . TYR B 1 144 ? 14.141 -23.234 -9.984 1 98 144 TYR B CA 1
ATOM 2878 C C . TYR B 1 144 ? 13.234 -23.875 -8.945 1 98 144 TYR B C 1
ATOM 2880 O O . TYR B 1 144 ? 13.148 -25.109 -8.859 1 98 144 TYR B O 1
ATOM 2888 N N . SER B 1 145 ? 12.625 -23.031 -8.195 1 98.25 145 SER B N 1
ATOM 2889 C CA . SER B 1 145 ? 11.625 -23.469 -7.223 1 98.25 145 SER B CA 1
ATOM 2890 C C . SER B 1 145 ? 10.328 -22.688 -7.367 1 98.25 145 SER B C 1
ATOM 2892 O O . SER B 1 145 ? 10.352 -21.5 -7.668 1 98.25 145 SER B O 1
ATOM 2894 N N . ILE B 1 146 ? 9.227 -23.391 -7.125 1 98.31 146 ILE B N 1
ATOM 2895 C CA . ILE B 1 146 ? 7.926 -22.719 -7.113 1 98.31 146 ILE B CA 1
ATOM 2896 C C . ILE B 1 146 ? 7.781 -21.891 -5.848 1 98.31 146 ILE B C 1
ATOM 2898 O O . ILE B 1 146 ? 7.898 -22.406 -4.734 1 98.31 146 ILE B O 1
ATOM 2902 N N . ILE B 1 147 ? 7.523 -20.609 -6.078 1 97.19 147 ILE B N 1
ATOM 2903 C CA . ILE B 1 147 ? 7.41 -19.75 -4.91 1 97.19 147 ILE B CA 1
ATOM 2904 C C . ILE B 1 147 ? 5.949 -19.359 -4.695 1 97.19 147 ILE B C 1
ATOM 2906 O O . ILE B 1 147 ? 5.574 -18.891 -3.619 1 97.19 147 ILE B O 1
ATOM 2910 N N . CYS B 1 148 ? 5.086 -19.484 -5.695 1 97 148 CYS B N 1
ATOM 2911 C CA . CYS B 1 148 ? 3.682 -19.109 -5.617 1 97 148 CYS B CA 1
ATOM 2912 C C . CYS B 1 148 ? 2.865 -19.812 -6.695 1 97 148 CYS B C 1
ATOM 2914 O O . CYS B 1 148 ? 3.371 -20.078 -7.785 1 97 148 CYS B O 1
ATOM 2916 N N . ILE B 1 149 ? 1.685 -20.141 -6.355 1 97.81 149 ILE B N 1
ATOM 2917 C CA . ILE B 1 149 ? 0.747 -20.75 -7.293 1 97.81 149 ILE B CA 1
ATOM 2918 C C . ILE B 1 149 ? -0.493 -19.875 -7.43 1 97.81 149 ILE B C 1
ATOM 2920 O O . ILE B 1 149 ? -1.171 -19.578 -6.441 1 97.81 149 ILE B O 1
ATOM 2924 N N . LYS B 1 150 ? -0.79 -19.453 -8.617 1 97.44 150 LYS B N 1
ATOM 2925 C CA . LYS B 1 150 ? -1.94 -18.594 -8.859 1 97.44 150 LYS B CA 1
ATOM 2926 C C . LYS B 1 150 ? -2.99 -19.297 -9.711 1 97.44 150 LYS B C 1
ATOM 2928 O O . LYS B 1 150 ? -2.832 -19.422 -10.93 1 97.44 150 LYS B O 1
ATOM 2933 N N . PRO B 1 151 ? -4.062 -19.734 -9.07 1 97.5 151 PRO B N 1
ATOM 2934 C CA . PRO B 1 151 ? -5.176 -20.25 -9.875 1 97.5 151 PRO B CA 1
ATOM 2935 C C . PRO B 1 151 ? -5.891 -19.141 -10.656 1 97.5 151 PRO B C 1
ATOM 2937 O O . PRO B 1 151 ? -6.32 -18.141 -10.078 1 97.5 151 PRO B O 1
ATOM 2940 N N . GLN B 1 152 ? -6.023 -19.328 -12 1 97.75 152 GLN B N 1
ATOM 2941 C CA . GLN B 1 152 ? -6.621 -18.312 -12.852 1 97.75 152 GLN B CA 1
ATOM 2942 C C . GLN B 1 152 ? -7.273 -18.922 -14.086 1 97.75 152 GLN B C 1
ATOM 2944 O O . GLN B 1 152 ? -7.125 -20.125 -14.336 1 97.75 152 GLN B O 1
ATOM 2949 N N . ASP B 1 153 ? -8 -18.062 -14.852 1 97.25 153 ASP B N 1
ATOM 2950 C CA . ASP B 1 153 ? -8.789 -18.547 -15.984 1 97.25 153 ASP B CA 1
ATOM 2951 C C . ASP B 1 153 ? -8.016 -18.391 -17.297 1 97.25 153 ASP B C 1
ATOM 2953 O O . ASP B 1 153 ? -8.5 -18.797 -18.359 1 97.25 153 ASP B O 1
ATOM 2957 N N . VAL B 1 154 ? -6.82 -17.844 -17.219 1 97.5 154 VAL B N 1
ATOM 2958 C CA . VAL B 1 154 ? -6.035 -17.594 -18.422 1 97.5 154 VAL B CA 1
ATOM 2959 C C . VAL B 1 154 ? -4.66 -18.25 -18.297 1 97.5 154 VAL B C 1
ATOM 2961 O O . VAL B 1 154 ? -4.211 -18.547 -17.188 1 97.5 154 VAL B O 1
ATOM 2964 N N . ASP B 1 155 ? -3.959 -18.453 -19.391 1 97.69 155 ASP B N 1
ATOM 2965 C CA . ASP B 1 155 ? -2.66 -19.125 -19.391 1 97.69 155 ASP B CA 1
ATOM 2966 C C . ASP B 1 155 ? -1.534 -18.125 -19.656 1 97.69 155 ASP B C 1
ATOM 2968 O O . ASP B 1 155 ? -0.583 -18.422 -20.375 1 97.69 155 ASP B O 1
ATOM 2972 N N . TYR B 1 156 ? -1.705 -16.906 -19.203 1 97.69 156 TYR B N 1
ATOM 2973 C CA . TYR B 1 156 ? -0.663 -15.883 -19.25 1 97.69 156 TYR B CA 1
ATOM 2974 C C . TYR B 1 156 ? -0.572 -15.125 -17.922 1 97.69 156 TYR B C 1
ATOM 2976 O O . TYR B 1 156 ? -1.46 -15.242 -17.078 1 97.69 156 TYR B O 1
ATOM 2984 N N . GLU B 1 157 ? 0.491 -14.445 -17.781 1 97.25 157 GLU B N 1
ATOM 2985 C CA . GLU B 1 157 ? 0.746 -13.742 -16.531 1 97.25 157 GLU B CA 1
ATOM 2986 C C . GLU B 1 157 ? -0.208 -12.562 -16.359 1 97.25 157 GLU B C 1
ATOM 2988 O O . GLU B 1 157 ? -0.318 -11.711 -17.234 1 97.25 157 GLU B O 1
ATOM 2993 N N . LEU B 1 158 ? -0.943 -12.531 -15.25 1 96.44 158 LEU B N 1
ATOM 2994 C CA . LEU B 1 158 ? -1.745 -11.383 -14.852 1 96.44 158 LEU B CA 1
ATOM 2995 C C . LEU B 1 158 ? -0.917 -10.398 -14.039 1 96.44 158 LEU B C 1
ATOM 2997 O O . LEU B 1 158 ? 0.049 -10.789 -13.375 1 96.44 158 LEU B O 1
ATOM 3001 N N . PRO B 1 159 ? -1.265 -9.125 -14.086 1 96.19 159 PRO B N 1
ATOM 3002 C CA . PRO B 1 159 ? -0.477 -8.125 -13.352 1 96.19 159 PRO B CA 1
ATOM 3003 C C . PRO B 1 159 ? -0.401 -8.422 -11.859 1 96.19 159 PRO B C 1
ATOM 3005 O O . PRO B 1 159 ? -1.406 -8.789 -11.242 1 96.19 159 PRO B O 1
ATOM 3008 N N . MET B 1 160 ? 0.781 -8.344 -11.375 1 95.44 160 MET B N 1
ATOM 3009 C CA . MET B 1 160 ? 0.922 -8.414 -9.922 1 95.44 160 MET B CA 1
ATOM 3010 C C . MET B 1 160 ? 0.273 -7.215 -9.242 1 95.44 160 MET B C 1
ATOM 3012 O O . MET B 1 160 ? 0.119 -6.16 -9.867 1 95.44 160 MET B O 1
ATOM 3016 N N . THR B 1 161 ? -0.102 -7.375 -7.984 1 96.38 161 THR B N 1
ATOM 3017 C CA . THR B 1 161 ? -0.688 -6.23 -7.297 1 96.38 161 THR B CA 1
ATOM 3018 C C . THR B 1 161 ? 0.333 -5.105 -7.152 1 96.38 161 THR B C 1
ATOM 3020 O O . THR B 1 161 ? 1.521 -5.359 -6.941 1 96.38 161 THR B O 1
ATOM 3023 N N . PRO B 1 162 ? -0.095 -3.867 -7.172 1 97.38 162 PRO B N 1
ATOM 3024 C CA . PRO B 1 162 ? 0.831 -2.74 -7.035 1 97.38 162 PRO B CA 1
ATOM 3025 C C . PRO B 1 162 ? 1.64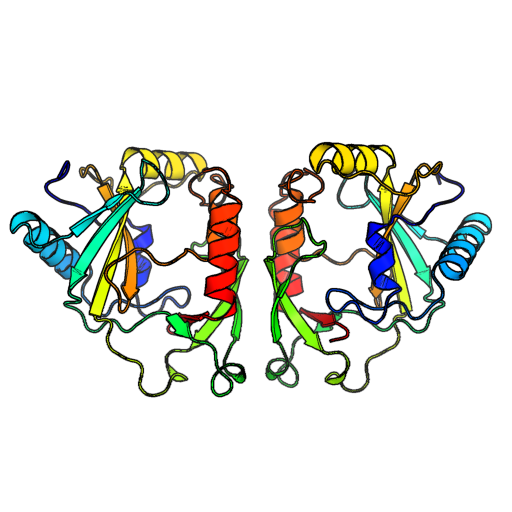6 -2.803 -5.742 1 97.38 162 PRO B C 1
ATOM 3027 O O . PRO B 1 162 ? 2.848 -2.52 -5.754 1 97.38 162 PRO B O 1
ATOM 3030 N N . ILE B 1 163 ? 1.038 -3.238 -4.68 1 96.56 163 ILE B N 1
ATOM 3031 C CA . ILE B 1 163 ? 1.74 -3.301 -3.402 1 96.56 163 ILE B CA 1
ATOM 3032 C C . ILE B 1 163 ? 2.857 -4.34 -3.477 1 96.56 163 ILE B C 1
ATOM 3034 O O . ILE B 1 163 ? 3.918 -4.164 -2.871 1 96.56 163 ILE B O 1
ATOM 3038 N N . THR B 1 164 ? 2.619 -5.441 -4.172 1 94.38 164 THR B N 1
ATOM 3039 C CA . THR B 1 164 ? 3.664 -6.441 -4.363 1 94.38 164 THR B CA 1
ATOM 3040 C C . THR B 1 164 ? 4.855 -5.844 -5.109 1 94.38 164 THR B C 1
ATOM 3042 O O . THR B 1 164 ? 6.008 -6.109 -4.766 1 94.38 164 THR B O 1
ATOM 3045 N N . MET B 1 165 ? 4.562 -5.016 -6.082 1 94.94 165 MET B N 1
ATOM 3046 C CA . MET B 1 165 ? 5.629 -4.371 -6.844 1 94.94 165 MET B CA 1
ATOM 3047 C C . MET B 1 165 ? 6.441 -3.432 -5.961 1 94.94 165 MET B C 1
ATOM 3049 O O . MET B 1 165 ? 7.668 -3.381 -6.066 1 94.94 165 MET B O 1
ATOM 3053 N N . LEU B 1 166 ? 5.73 -2.738 -5.125 1 93.56 166 LEU B N 1
ATOM 3054 C CA . LEU B 1 166 ? 6.418 -1.852 -4.191 1 93.56 166 LEU B CA 1
ATOM 3055 C C . LEU B 1 166 ? 7.27 -2.65 -3.213 1 93.56 166 LEU B C 1
ATOM 3057 O O . LEU B 1 166 ? 8.43 -2.311 -2.975 1 93.56 166 LEU B O 1
ATOM 3061 N N . ARG B 1 167 ? 6.746 -3.711 -2.67 1 92.19 167 ARG B N 1
ATOM 3062 C CA . ARG B 1 167 ? 7.457 -4.562 -1.723 1 92.19 167 ARG B CA 1
ATOM 3063 C C . ARG B 1 167 ? 8.711 -5.152 -2.354 1 92.19 167 ARG B C 1
ATOM 3065 O O . ARG B 1 167 ? 9.734 -5.309 -1.682 1 92.19 167 ARG B O 1
ATOM 3072 N N . ASN B 1 168 ? 8.625 -5.469 -3.609 1 92.62 168 ASN B N 1
ATOM 3073 C CA . ASN B 1 168 ? 9.734 -6.113 -4.305 1 92.62 168 ASN B CA 1
ATOM 3074 C C . ASN B 1 168 ? 10.961 -5.203 -4.355 1 92.62 168 ASN B C 1
ATOM 3076 O O . ASN B 1 168 ? 12.078 -5.68 -4.543 1 92.62 168 ASN B O 1
ATOM 3080 N N . THR B 1 169 ? 10.758 -3.914 -4.184 1 90.44 169 THR B N 1
ATOM 3081 C CA . THR B 1 169 ? 11.898 -3.008 -4.199 1 90.44 169 THR B CA 1
ATOM 3082 C C . THR B 1 169 ? 12.688 -3.104 -2.895 1 90.44 169 THR B C 1
ATOM 3084 O O . THR B 1 169 ? 13.828 -2.648 -2.818 1 90.44 169 THR B O 1
ATOM 3087 N N . LEU B 1 170 ? 12.125 -3.658 -1.861 1 89.44 170 LEU B N 1
ATOM 3088 C CA . LEU B 1 170 ? 12.703 -3.734 -0.525 1 89.44 170 LEU B CA 1
ATOM 3089 C C . LEU B 1 170 ? 13.141 -5.16 -0.204 1 89.44 170 LEU B C 1
ATOM 3091 O O . LEU B 1 170 ? 12.516 -5.836 0.618 1 89.44 170 LEU B O 1
ATOM 3095 N N . ILE B 1 171 ? 14.289 -5.516 -0.599 1 90.62 171 ILE B N 1
ATOM 3096 C CA . ILE B 1 171 ? 14.703 -6.91 -0.495 1 90.62 171 ILE B CA 1
ATOM 3097 C C . ILE B 1 171 ? 14.891 -7.285 0.973 1 90.62 171 ILE B C 1
ATOM 3099 O O . ILE B 1 171 ? 14.633 -8.422 1.369 1 90.62 171 ILE B O 1
ATOM 3103 N N . SER B 1 172 ? 15.266 -6.352 1.836 1 89 172 SER B N 1
ATOM 3104 C CA . SER B 1 172 ? 15.484 -6.629 3.252 1 89 172 SER B CA 1
ATOM 3105 C C . SER B 1 172 ? 14.172 -6.895 3.979 1 89 172 SER B C 1
ATOM 3107 O O . SER B 1 172 ? 14.164 -7.43 5.09 1 89 172 SER B O 1
ATOM 3109 N N . GLU B 1 173 ? 13.047 -6.547 3.299 1 88.12 173 GLU B N 1
ATOM 3110 C CA . GLU B 1 173 ? 11.742 -6.734 3.916 1 88.12 173 GLU B CA 1
ATOM 3111 C C . GLU B 1 173 ? 10.961 -7.852 3.23 1 88.12 173 GLU B C 1
ATOM 3113 O O . GLU B 1 173 ? 9.734 -7.938 3.367 1 88.12 173 GLU B O 1
ATOM 3118 N N . GLY B 1 174 ? 11.664 -8.633 2.43 1 88.44 174 GLY B N 1
ATOM 3119 C CA . GLY B 1 174 ? 11.008 -9.797 1.845 1 88.44 174 GLY B CA 1
ATOM 3120 C C . GLY B 1 174 ? 10.727 -9.633 0.364 1 88.44 174 GLY B C 1
ATOM 3121 O O . GLY B 1 174 ? 10.094 -10.5 -0.25 1 88.44 174 GLY B O 1
ATOM 3122 N N . GLY B 1 175 ? 11.195 -8.562 -0.236 1 91.38 175 GLY B N 1
ATOM 3123 C CA . GLY B 1 175 ? 11.039 -8.359 -1.668 1 91.38 175 GLY B CA 1
ATOM 3124 C C . GLY B 1 175 ? 12.156 -8.992 -2.48 1 91.38 175 GLY B C 1
ATOM 3125 O O . GLY B 1 175 ? 13.078 -9.586 -1.92 1 91.38 175 GLY B O 1
ATOM 3126 N N . SER B 1 176 ? 12.062 -8.859 -3.777 1 94.56 176 SER B N 1
ATOM 3127 C CA . SER B 1 176 ? 13.031 -9.469 -4.68 1 94.56 176 SER B CA 1
ATOM 3128 C C . SER B 1 176 ? 14.219 -8.547 -4.934 1 94.56 176 SER B C 1
ATOM 3130 O O . SER B 1 176 ? 15.242 -8.969 -5.469 1 94.56 176 SER B O 1
ATOM 3132 N N . GLY B 1 177 ? 14.086 -7.238 -4.613 1 92.19 177 GLY B N 1
ATOM 3133 C CA . GLY B 1 177 ? 15.18 -6.293 -4.766 1 92.19 177 GLY B CA 1
ATOM 3134 C C . GLY B 1 177 ? 15.273 -5.711 -6.164 1 92.19 177 GLY B C 1
ATOM 3135 O O . GLY B 1 177 ? 16.328 -5.207 -6.562 1 92.19 177 GLY B O 1
ATOM 3136 N N . ILE B 1 178 ? 14.172 -5.805 -6.941 1 92.62 178 ILE B N 1
ATOM 3137 C CA . ILE B 1 178 ? 14.164 -5.27 -8.297 1 92.62 178 ILE B CA 1
ATOM 3138 C C . ILE B 1 178 ? 13.641 -3.836 -8.281 1 92.62 178 ILE B C 1
ATOM 3140 O O . ILE B 1 178 ? 12.852 -3.467 -7.414 1 92.62 178 ILE B O 1
ATOM 3144 N N . ASN B 1 179 ? 14.078 -3.078 -9.258 1 90.56 179 ASN B N 1
ATOM 3145 C CA . ASN B 1 179 ? 13.602 -1.705 -9.391 1 90.56 179 ASN B CA 1
ATOM 3146 C C . ASN B 1 179 ? 12.156 -1.66 -9.883 1 90.56 179 ASN B C 1
ATOM 3148 O O . ASN B 1 179 ? 11.734 -2.518 -10.656 1 90.56 179 ASN B O 1
ATOM 3152 N N . LEU B 1 180 ? 11.516 -0.65 -9.461 1 92.38 180 LEU B N 1
ATOM 3153 C CA . LEU B 1 180 ? 10.133 -0.451 -9.875 1 92.38 180 LEU B CA 1
ATOM 3154 C C . LEU B 1 180 ? 10.055 -0.045 -11.344 1 92.38 180 LEU B C 1
ATOM 3156 O O . LEU B 1 180 ? 10.805 0.83 -11.789 1 92.38 180 LEU B O 1
ATOM 3160 N N . ASN B 1 181 ? 9.273 -0.758 -12.078 1 93.5 181 ASN B N 1
ATOM 3161 C CA . ASN B 1 181 ? 8.922 -0.355 -13.43 1 93.5 181 ASN B CA 1
ATOM 3162 C C . ASN B 1 181 ? 7.609 0.427 -13.461 1 93.5 181 ASN B C 1
ATOM 3164 O O . ASN B 1 181 ? 6.539 -0.139 -13.234 1 93.5 181 ASN B O 1
ATOM 3168 N N . ARG B 1 182 ? 7.695 1.689 -13.781 1 93.5 182 ARG B N 1
ATOM 3169 C CA . ARG B 1 182 ? 6.551 2.59 -13.672 1 93.5 182 ARG B CA 1
ATOM 3170 C C . ARG B 1 182 ? 5.418 2.15 -14.586 1 93.5 182 ARG B C 1
ATOM 3172 O O . ARG B 1 182 ? 4.258 2.113 -14.18 1 93.5 182 ARG B O 1
ATOM 3179 N N . ASP B 1 183 ? 5.742 1.83 -15.844 1 95.69 183 ASP B N 1
ATOM 3180 C CA . ASP B 1 183 ? 4.719 1.44 -16.812 1 95.69 183 ASP B CA 1
ATOM 3181 C C . ASP B 1 183 ? 3.996 0.173 -16.359 1 95.69 183 ASP B C 1
ATOM 3183 O O . ASP B 1 183 ? 2.768 0.096 -16.422 1 95.69 183 ASP B O 1
ATOM 3187 N N . LYS B 1 184 ? 4.734 -0.75 -15.891 1 96.25 184 LYS B N 1
ATOM 3188 C CA . LYS B 1 184 ? 4.141 -1.993 -15.406 1 96.25 184 LYS B CA 1
ATOM 3189 C C . LYS B 1 184 ? 3.301 -1.752 -14.156 1 96.25 184 LYS B C 1
ATOM 3191 O O . LYS B 1 184 ? 2.26 -2.385 -13.969 1 96.25 184 LYS B O 1
ATOM 3196 N N . TYR B 1 185 ? 3.803 -0.863 -13.359 1 97.12 185 TYR B N 1
ATOM 3197 C CA . TYR B 1 185 ? 3.045 -0.492 -12.172 1 97.12 185 TYR B CA 1
ATOM 3198 C C . TYR B 1 185 ? 1.69 0.095 -12.547 1 97.12 185 TYR B C 1
ATOM 3200 O O . TYR B 1 185 ? 0.661 -0.298 -11.992 1 97.12 185 TYR B O 1
ATOM 3208 N N . LEU B 1 186 ? 1.709 0.988 -13.461 1 97.25 186 LEU B N 1
ATOM 3209 C CA . LEU B 1 186 ? 0.474 1.649 -13.867 1 97.25 186 LEU B CA 1
ATOM 3210 C C . LEU B 1 186 ? -0.473 0.663 -14.539 1 97.25 186 LEU B C 1
ATOM 3212 O O . LEU B 1 186 ? -1.692 0.76 -14.383 1 97.25 186 LEU B O 1
ATOM 3216 N N . GLU B 1 187 ? 0.08 -0.281 -15.25 1 97.75 187 GLU B N 1
ATOM 3217 C CA . GLU B 1 187 ? -0.731 -1.359 -15.805 1 97.75 187 GLU B CA 1
ATOM 3218 C C . GLU B 1 187 ? -1.39 -2.182 -14.703 1 97.75 187 GLU B C 1
ATOM 3220 O O . GLU B 1 187 ? -2.561 -2.551 -14.812 1 97.75 187 GLU B O 1
ATOM 3225 N N . SER B 1 188 ? -0.608 -2.449 -13.695 1 98.12 188 SER B N 1
ATOM 3226 C CA . SER B 1 188 ? -1.124 -3.186 -12.547 1 98.12 188 SER B CA 1
ATOM 3227 C C . SER B 1 188 ? -2.256 -2.422 -11.867 1 98.12 188 SER B C 1
ATOM 3229 O O . SER B 1 188 ? -3.289 -3.006 -11.531 1 98.12 188 SER B O 1
ATOM 3231 N N . VAL B 1 189 ? -2.08 -1.139 -11.727 1 98.38 189 VAL B N 1
ATOM 3232 C CA . VAL B 1 189 ? -3.107 -0.301 -11.109 1 98.38 189 VAL B CA 1
ATOM 3233 C C . VAL B 1 189 ? -4.387 -0.364 -11.945 1 98.38 189 VAL B C 1
ATOM 3235 O O . VAL B 1 189 ? -5.48 -0.528 -11.398 1 98.38 189 VAL B O 1
ATOM 3238 N N . LYS B 1 190 ? -4.238 -0.202 -13.266 1 97.88 190 LYS B N 1
ATOM 3239 C CA . LYS B 1 190 ? -5.395 -0.251 -14.156 1 97.88 190 LYS B CA 1
ATOM 3240 C C . LYS B 1 190 ? -6.156 -1.562 -13.992 1 97.88 190 LYS B C 1
ATOM 3242 O O . LYS B 1 190 ? -7.391 -1.567 -13.945 1 97.88 190 LYS B O 1
ATOM 3247 N N . TYR B 1 191 ? -5.5 -2.631 -13.891 1 98.38 191 TYR B N 1
ATOM 3248 C CA . TYR B 1 191 ? -6.117 -3.943 -13.734 1 98.38 191 TYR B CA 1
ATOM 3249 C C . TYR B 1 191 ? -6.777 -4.078 -12.367 1 98.38 191 TYR B C 1
ATOM 3251 O O . TYR B 1 191 ? -7.965 -4.402 -12.273 1 98.38 191 TYR B O 1
ATOM 3259 N N . TRP B 1 192 ? -6.098 -3.744 -11.32 1 98.44 192 TRP B N 1
ATOM 3260 C CA . TRP B 1 192 ? -6.523 -4.078 -9.961 1 98.44 192 TRP B CA 1
ATOM 3261 C C . TRP B 1 192 ? -7.543 -3.064 -9.445 1 98.44 192 TRP B C 1
ATOM 3263 O O . TRP B 1 192 ? -8.234 -3.316 -8.453 1 98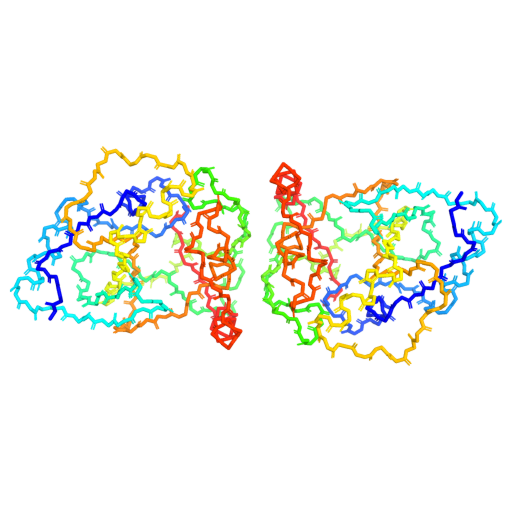.44 192 TRP B O 1
ATOM 3273 N N . ARG B 1 193 ? -7.586 -1.922 -10.094 1 97.56 193 ARG B N 1
ATOM 3274 C CA . ARG B 1 193 ? -8.68 -1.013 -9.781 1 97.56 193 ARG B CA 1
ATOM 3275 C C . ARG B 1 193 ? -10.031 -1.675 -10.031 1 97.56 193 ARG B C 1
ATOM 3277 O O . ARG B 1 193 ? -11.016 -1.364 -9.359 1 97.56 193 ARG B O 1
ATOM 3284 N N . HIS B 1 194 ? -9.984 -2.617 -10.914 1 97.69 194 HIS B N 1
ATOM 3285 C CA . HIS B 1 194 ? -11.242 -3.223 -11.32 1 97.69 194 HIS B CA 1
ATOM 3286 C C . HIS B 1 194 ? -11.281 -4.703 -10.961 1 97.69 194 HIS B C 1
ATOM 3288 O O . HIS B 1 194 ? -12.188 -5.426 -11.391 1 97.69 194 HIS B O 1
ATOM 3294 N N . HIS B 1 195 ? -10.344 -5.188 -10.242 1 98.06 195 HIS B N 1
ATOM 3295 C CA . HIS B 1 195 ? -10.297 -6.57 -9.789 1 98.06 195 HIS B CA 1
ATOM 3296 C C . HIS B 1 195 ? -9.945 -6.645 -8.305 1 98.06 195 HIS B C 1
ATOM 3298 O O . HIS B 1 195 ? -9.312 -5.734 -7.762 1 98.06 195 HIS B O 1
ATOM 3304 N N . VAL B 1 196 ? -10.375 -7.664 -7.672 1 97.19 196 VAL B N 1
ATOM 3305 C CA . VAL B 1 196 ? -10.094 -7.875 -6.254 1 97.19 196 VAL B CA 1
ATOM 3306 C C . VAL B 1 196 ? -9.789 -9.352 -6 1 97.19 196 VAL B C 1
ATOM 3308 O O . VAL B 1 196 ? -10.367 -10.234 -6.641 1 97.19 196 VAL B O 1
ATOM 3311 N N . SER B 1 197 ? -8.875 -9.602 -5.102 1 95.81 197 SER B N 1
ATOM 3312 C CA . SER B 1 197 ? -8.492 -10.961 -4.746 1 95.81 197 SER B CA 1
ATOM 3313 C C . SER B 1 197 ? -9.594 -11.656 -3.943 1 95.81 197 SER B C 1
ATOM 3315 O O . SER B 1 197 ? -10.359 -11 -3.236 1 95.81 197 SER B O 1
ATOM 3317 N N . ILE B 1 198 ? -9.664 -12.922 -4.098 1 94.88 198 ILE B N 1
ATOM 3318 C CA . ILE B 1 198 ? -10.484 -13.789 -3.256 1 94.88 198 ILE B CA 1
ATOM 3319 C C . ILE B 1 198 ? -9.602 -14.562 -2.287 1 94.88 198 ILE B C 1
ATOM 3321 O O . ILE B 1 198 ? -8.641 -15.219 -2.703 1 94.88 198 ILE B O 1
ATOM 3325 N N . ILE B 1 199 ? -9.859 -14.461 -1.021 1 90.56 199 ILE B N 1
ATOM 3326 C CA . ILE B 1 199 ? -9.062 -15.148 -0.013 1 90.56 199 ILE B CA 1
ATOM 3327 C C . ILE B 1 199 ? -9.969 -16.031 0.847 1 90.56 199 ILE B C 1
ATOM 3329 O O . ILE B 1 199 ? -11.102 -15.656 1.148 1 90.56 199 ILE B O 1
ATOM 3333 N N . ASP B 1 200 ? -9.43 -17.156 1.261 1 84.62 200 ASP B N 1
ATOM 3334 C CA . ASP B 1 200 ? -10.133 -18.031 2.197 1 84.62 200 ASP B CA 1
ATOM 3335 C C . ASP B 1 200 ? -10.086 -17.453 3.615 1 84.62 200 ASP B C 1
ATOM 3337 O O . ASP B 1 200 ? -9.016 -17.359 4.211 1 84.62 200 ASP B O 1
ATOM 3341 N N . SER B 1 201 ? -11.039 -16.625 3.934 1 74.38 201 SER B N 1
ATOM 3342 C CA . SER B 1 201 ? -11.031 -16.031 5.266 1 74.38 201 SER B CA 1
ATOM 3343 C C . SER B 1 201 ? -12.234 -16.484 6.082 1 74.38 201 SER B C 1
ATOM 3345 O O . SER B 1 201 ? -13.281 -16.812 5.523 1 74.38 201 SER B O 1
#

Foldseek 3Di:
DPFLFAAAAPLAVLQCPLVRFPDHHFPDDRVVVRVVVSVCSNVVQWDWDADPDPQKIKIKHFDPTQTFAFKDFDDPVCVVQKDWDFDDSDPQAGTDIAIAGEPVPDDPTGGFGMKIFMKGALVLVVVLCVLQVHDGPDRDPTRIYGNYIGRHNDRDDDQDALVLLVVLCPSNRPHSNDDHDPVSSVVNCVVVVGMHTYTND/DPFLFAAAAPLAVVLCPLPRFPDHHFPDDRVVVRVVVSVCSNVVQWDWDADPDPQKIKIKHFDPTQTFAFKDFDDPVCVVQKDWDFDDSDPQAGTDIAIAGEPVPDDPTDGFGMKIFMKGALVLVVVLCVLQVHDGPDRDPTRIYGNYIGRHNDRDDDQDALVLLVVLCPSNRPHSNDDRDPVSSVVNCVVVVGMHTYTND

Solvent-accessible surface area (backbone atoms only — not comparable to full-atom values): 22246 Å² total; per-residue (Å²): 129,100,64,77,52,63,45,76,35,74,78,31,50,54,29,54,33,81,84,43,56,78,38,54,55,43,71,51,59,66,70,60,47,52,51,50,53,36,49,32,48,70,66,64,63,55,44,77,43,81,45,98,45,93,53,27,34,33,37,33,34,73,43,85,61,73,29,42,45,34,61,45,73,61,44,89,87,48,55,76,57,52,42,74,50,65,51,40,91,46,91,85,25,70,58,42,82,49,60,30,30,40,45,85,74,49,81,81,73,49,69,22,52,16,30,40,34,34,27,36,24,43,68,53,52,52,50,38,25,60,57,49,70,51,78,73,94,68,84,78,91,38,65,31,27,32,47,42,77,44,37,25,81,55,85,65,90,72,73,60,55,51,67,56,51,57,42,20,47,36,25,66,51,73,16,81,51,46,79,80,53,66,69,59,41,51,52,14,44,63,51,47,69,44,33,40,37,35,24,49,102,128,100,65,77,52,64,45,76,35,75,77,32,51,53,29,55,34,81,83,43,58,78,40,52,54,43,71,50,59,64,68,60,47,51,50,51,52,35,49,32,48,70,68,64,62,57,46,79,44,83,45,98,44,91,54,27,34,34,39,33,35,74,44,86,59,72,28,41,43,34,61,44,74,61,44,91,87,50,55,77,54,51,42,73,50,66,50,40,91,45,92,85,27,70,59,42,81,47,61,30,28,40,45,86,75,48,80,83,73,50,70,23,53,15,31,41,33,33,27,36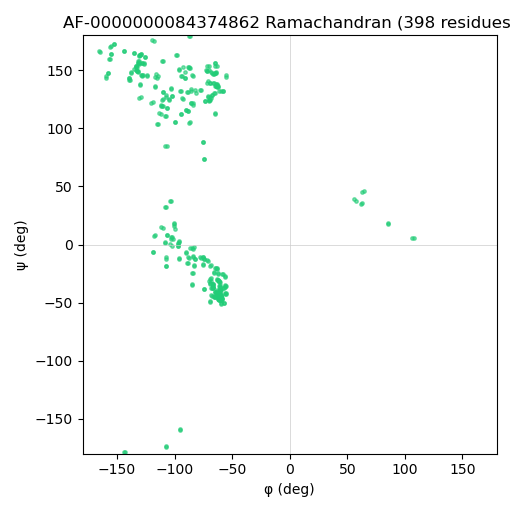,23,44,68,54,52,52,49,39,24,60,56,49,71,51,78,73,92,70,85,78,90,40,66,33,26,33,49,41,76,44,37,24,82,55,87,66,90,69,73,59,56,51,67,57,51,58,42,20,48,38,26,65,50,73,15,80,52,47,79,79,52,67,70,61,42,52,51,12,44,64,52,48,69,44,35,40,38,34,24,50,101